Protein AF-A0A7S1SCJ6-F1 (afdb_monomer_lite)

Organism: Alexandrium catenella (NCBI:txid2925)

InterPro domains:
  IPR051843 Monovalent cation:proton antiporter 1 [PTHR31102] (54-226)

pLDDT: mean 73.7, std 19.32, range [34.25, 97.19]

Sequence (376 aa):
VRGQQVFTGAPVESFLMILAVALIAFGLGASEEGQAVVPIHFSTGSLFQPELLVIVTGTFFASVAERKVLHDVEAVMGGVWVFGQLVLFSMLGSRTTPSIFPKLPSMIPIMAVGLVFRFIGVLLATFITLKMTPPEQCPFHRSTALLDACFCFLSTVPRATIQGALGSVPVTMRFFQHCEKAHTAQETISLGARLYIVVMSVGGMILLNLVGARILESTAATRAAEGVLVQEEENGQDPLQAVSEMYSLTPEQVQDVIRRAAELEAEEEDEEGGPSMNDMQRSLSDPTSDSKSRSMLLLPVEAPPEPAEEPEAQAVRSRRAGRKHQVCRLKTGLVFAQFDMAWSQVAYSASDRFKQKGESMDKQLLPKRRRSVQQL

Foldseek 3Di:
DPDDPPDPLDLVVVLVVLVVQLVVLLVQQDDPVQARVDPPVPDRPDLQRSVVSSVVVVLVCLVPDDPVSVVSNVVVVLVVVVVVVVVLVVVLVVPDDPVLVVVVVVLVVVLVVVLVVLLVVLLVVLVVLVVPDDPVPRPDDPVLSNLVSVLLSLLCLLVLSVLQVVLCRCVVVVVCVPPPCSVVVNVSSNSSSSSSNVCRNVVSVVCCVPVVVVSVVVVVVVVVVVVVVVVVVVVPVPVLNVVCVVVVNDSVVSVVVVVVVVVVVVVVVVVPPDDDPVVVVVPPDDDDDDDDDDDDDDDDDDDDPDDDPDPVVVVVVVVVVVVVVVVVCCVSVVSVVSVCVVVVVVSVVVVVVVVVVVVVVVVVPPPPPVPPPPPD

Secondary structure (DSSP, 8-state):
-PPP------HHHHHHHHHHHHHHHHHHH--TTSS-SS--TT-TT-TTHHHHHHHHHHHHHHHHS-HHHHHHHHHHHHHHHHHHHHHHHHHHHHT--GGGGGGHHHHHHHHHHHHHHHHHHHHHHHHHHHHHS-GGG-S--TTTHHHHHHHHHHHHTT-HHHHHHHHTHHHHTTTTTT-TTHHHHHHHHHHHHHHHHHHHHHHHHHHIIIIIHHHHHHHHHHHHHHHHHHHHHHT-S-HHHHHHHHHT--HHHHHHHHHHHHHHHHHHHHH--PPPTTSGGGS------------------PPPPPP---HHHHHHHHHHHHHHHHHHHHHHHHHHHHHHHHHHHHHHHHHHHHHHHHHHHHHHHSSSTTSSSS--

Radius of gyration: 33.73 Å; chains: 1; bounding box: 99×65×93 Å

Structure (mmCIF, N/CA/C/O backbone):
data_AF-A0A7S1SCJ6-F1
#
_entry.id   AF-A0A7S1SCJ6-F1
#
loop_
_atom_site.group_PDB
_atom_site.id
_atom_site.type_symbol
_atom_site.label_atom_id
_atom_site.label_alt_id
_atom_site.label_comp_id
_atom_site.label_asym_id
_atom_site.label_entity_id
_atom_site.label_seq_id
_atom_site.pdbx_PDB_ins_code
_atom_site.Cartn_x
_atom_site.Cartn_y
_atom_site.Cartn_z
_atom_site.occupancy
_atom_site.B_iso_or_equiv
_atom_site.auth_seq_id
_atom_site.auth_comp_id
_atom_site.auth_asym_id
_atom_site.auth_atom_id
_atom_site.pdbx_PDB_model_num
ATOM 1 N N . VAL A 1 1 ? 22.099 -46.083 -0.658 1.00 54.25 1 VAL A N 1
ATOM 2 C CA . VAL A 1 1 ? 20.633 -45.920 -0.523 1.00 54.25 1 VAL A CA 1
ATOM 3 C C . VAL A 1 1 ? 20.259 -44.606 -1.190 1.00 54.25 1 VAL A C 1
ATOM 5 O O . VAL A 1 1 ? 20.711 -43.569 -0.728 1.00 54.25 1 VAL A O 1
ATOM 8 N N . ARG A 1 2 ? 19.565 -44.641 -2.336 1.00 54.62 2 ARG A N 1
ATOM 9 C CA . ARG A 1 2 ? 19.036 -43.425 -2.977 1.00 54.62 2 ARG A CA 1
ATOM 10 C C . ARG A 1 2 ? 17.803 -43.012 -2.177 1.00 54.62 2 ARG A C 1
ATOM 12 O O . ARG A 1 2 ? 16.877 -43.811 -2.078 1.00 54.62 2 ARG A O 1
ATOM 19 N N . GLY A 1 3 ? 17.832 -41.841 -1.546 1.00 68.00 3 GLY A N 1
ATOM 20 C CA . GLY A 1 3 ? 16.677 -41.331 -0.809 1.00 68.00 3 GLY A CA 1
ATOM 21 C C . GLY A 1 3 ? 15.487 -41.187 -1.754 1.00 68.00 3 GLY A C 1
ATOM 22 O O . GLY A 1 3 ? 15.630 -40.606 -2.828 1.00 68.00 3 GLY A O 1
ATOM 23 N N . GLN A 1 4 ? 14.337 -41.751 -1.383 1.00 67.19 4 GLN A N 1
ATOM 24 C CA . GLN A 1 4 ? 13.081 -41.460 -2.066 1.00 67.19 4 GLN A CA 1
ATOM 25 C C . GLN A 1 4 ? 12.768 -39.981 -1.864 1.00 67.19 4 GLN A C 1
ATOM 27 O O . GLN A 1 4 ? 12.713 -39.494 -0.734 1.00 67.19 4 GLN A O 1
ATOM 32 N N . GLN A 1 5 ? 12.594 -39.264 -2.967 1.00 68.06 5 GLN A N 1
ATOM 33 C CA . GLN A 1 5 ? 12.152 -37.882 -2.937 1.00 68.06 5 GLN A CA 1
ATOM 34 C C . GLN A 1 5 ? 10.671 -37.892 -2.537 1.00 68.06 5 GLN A C 1
ATOM 36 O O . GLN A 1 5 ? 9.820 -38.325 -3.305 1.00 68.06 5 GLN A O 1
ATOM 41 N N . VAL A 1 6 ? 10.387 -37.507 -1.290 1.00 76.19 6 VAL A N 1
ATOM 42 C CA . VAL A 1 6 ? 9.026 -37.519 -0.715 1.00 76.19 6 VAL A CA 1
ATOM 43 C C . VAL A 1 6 ? 8.154 -36.406 -1.312 1.00 76.19 6 VAL A C 1
ATOM 45 O O . VAL A 1 6 ? 6.933 -36.508 -1.296 1.00 76.19 6 VAL A O 1
ATOM 48 N N . PHE A 1 7 ? 8.777 -35.373 -1.882 1.00 80.00 7 PHE A N 1
ATOM 49 C CA . PHE A 1 7 ? 8.101 -34.254 -2.531 1.00 80.00 7 PHE A CA 1
ATOM 50 C C . PHE A 1 7 ? 8.233 -34.360 -4.048 1.00 80.00 7 PHE A C 1
ATOM 52 O O . PHE A 1 7 ? 9.342 -34.499 -4.570 1.00 80.00 7 PHE A O 1
ATOM 59 N N . THR A 1 8 ? 7.104 -34.274 -4.748 1.00 83.00 8 THR A N 1
ATOM 60 C CA . THR A 1 8 ? 7.047 -34.259 -6.216 1.00 83.00 8 THR A CA 1
ATOM 61 C C . THR A 1 8 ? 7.548 -32.939 -6.800 1.00 83.00 8 THR A C 1
ATOM 63 O O . THR A 1 8 ? 7.807 -32.854 -8.000 1.00 83.00 8 THR A O 1
ATOM 66 N N . GLY A 1 9 ? 7.703 -31.909 -5.960 1.00 78.56 9 GLY A N 1
ATOM 67 C CA . GLY A 1 9 ? 8.074 -30.564 -6.396 1.00 78.56 9 GLY A CA 1
ATOM 68 C C . GLY A 1 9 ? 6.904 -29.822 -7.039 1.00 78.56 9 GLY A C 1
ATOM 69 O O . GLY A 1 9 ? 7.113 -28.825 -7.728 1.00 78.56 9 GLY A O 1
ATOM 70 N N . ALA A 1 10 ? 5.674 -30.305 -6.839 1.00 83.69 10 ALA A N 1
ATOM 71 C CA . ALA A 1 10 ? 4.484 -29.620 -7.308 1.00 83.69 10 ALA A CA 1
ATOM 72 C C . ALA A 1 10 ? 4.285 -28.294 -6.541 1.00 83.69 10 ALA A C 1
ATOM 74 O O . ALA A 1 10 ? 4.455 -28.263 -5.319 1.00 83.69 10 ALA A O 1
ATOM 75 N N . PRO A 1 11 ? 3.825 -27.214 -7.204 1.00 74.69 11 PRO A N 1
ATOM 76 C CA . PRO A 1 11 ? 3.588 -25.915 -6.563 1.00 74.69 11 PRO A CA 1
ATOM 77 C C . PRO A 1 11 ? 2.672 -25.983 -5.334 1.00 74.69 11 PRO A C 1
ATOM 79 O O . PRO A 1 11 ? 2.847 -25.245 -4.365 1.00 74.69 11 PRO A O 1
ATOM 82 N N . VAL A 1 12 ? 1.705 -26.906 -5.357 1.00 79.81 12 VAL A N 1
ATOM 83 C CA . VAL A 1 12 ? 0.762 -27.136 -4.255 1.00 79.81 12 VAL A CA 1
ATOM 84 C C . VAL A 1 12 ? 1.484 -27.637 -3.003 1.00 79.81 12 VAL A C 1
ATOM 86 O O . VAL A 1 12 ? 1.151 -27.207 -1.904 1.00 79.81 12 VAL A O 1
ATOM 89 N N . GLU A 1 13 ? 2.498 -28.493 -3.146 1.00 83.44 13 GLU A N 1
ATOM 90 C CA . GLU A 1 13 ? 3.288 -28.990 -2.013 1.00 83.44 13 GLU A CA 1
ATOM 91 C C . GLU A 1 13 ? 4.109 -27.864 -1.382 1.00 83.44 13 GLU A C 1
ATOM 93 O O . GLU A 1 13 ? 4.119 -27.721 -0.160 1.00 83.44 13 GLU A O 1
ATOM 98 N N . SER A 1 14 ? 4.751 -27.025 -2.206 1.00 79.38 14 SER A N 1
ATOM 99 C CA . SER A 1 14 ? 5.491 -25.851 -1.730 1.00 79.38 14 SER A CA 1
ATOM 100 C C . SER A 1 14 ? 4.574 -24.869 -1.004 1.00 79.38 14 SER A C 1
ATOM 102 O O . SER A 1 14 ? 4.920 -24.385 0.072 1.00 79.38 14 SER A O 1
ATOM 104 N N . PHE A 1 15 ? 3.375 -24.626 -1.536 1.00 79.62 15 PHE A N 1
ATOM 105 C CA . PHE A 1 15 ? 2.375 -23.795 -0.876 1.00 79.62 15 PHE A CA 1
ATOM 106 C C . PHE A 1 15 ? 1.907 -24.390 0.460 1.00 79.62 15 PHE A C 1
ATOM 108 O O . PHE A 1 15 ? 1.884 -23.681 1.464 1.00 79.62 15 PHE A O 1
ATOM 115 N N . LEU A 1 16 ? 1.576 -25.686 0.503 1.00 84.81 16 LEU A N 1
ATOM 116 C CA . LEU A 1 16 ? 1.157 -26.360 1.736 1.00 84.81 16 LEU A CA 1
ATOM 117 C C . LEU A 1 16 ? 2.264 -26.360 2.792 1.00 84.81 16 LEU A C 1
ATOM 119 O O . LEU A 1 16 ? 1.972 -26.175 3.969 1.00 84.81 16 LEU A O 1
ATOM 123 N N . MET A 1 17 ? 3.524 -26.508 2.383 1.00 81.62 17 MET A N 1
ATOM 124 C CA . MET A 1 17 ? 4.677 -26.367 3.271 1.00 81.62 17 MET A CA 1
ATOM 125 C C . MET A 1 17 ? 4.774 -24.955 3.850 1.00 81.62 17 MET A C 1
ATOM 127 O O . MET A 1 17 ? 4.902 -24.807 5.061 1.00 81.62 17 MET A O 1
ATOM 131 N N . ILE A 1 18 ? 4.668 -23.914 3.017 1.00 79.81 18 ILE A N 1
ATOM 132 C CA . ILE A 1 18 ? 4.693 -22.519 3.483 1.00 79.81 18 ILE A CA 1
ATOM 133 C C . ILE A 1 18 ? 3.528 -22.251 4.435 1.00 79.81 18 ILE A C 1
ATOM 135 O O . ILE A 1 18 ? 3.726 -21.646 5.484 1.00 79.81 18 ILE A O 1
ATOM 139 N N . LEU A 1 19 ? 2.331 -22.741 4.109 1.00 83.44 19 LEU A N 1
ATOM 140 C CA . LEU A 1 19 ? 1.152 -22.604 4.955 1.00 83.44 19 LEU A CA 1
ATOM 141 C C . LEU A 1 19 ? 1.334 -23.333 6.289 1.00 83.44 19 LEU A C 1
ATOM 143 O O . LEU A 1 19 ? 1.053 -22.757 7.334 1.00 83.44 19 LEU A O 1
ATOM 147 N N . ALA A 1 20 ? 1.838 -24.567 6.277 1.00 85.75 20 ALA A N 1
ATOM 148 C CA . ALA A 1 20 ? 2.113 -25.329 7.490 1.00 85.75 20 ALA A CA 1
ATOM 149 C C . ALA A 1 20 ? 3.141 -24.611 8.370 1.00 85.75 20 ALA A C 1
ATOM 151 O O . ALA A 1 20 ? 2.929 -24.461 9.569 1.00 85.75 20 ALA A O 1
ATOM 152 N N . VAL A 1 21 ? 4.217 -24.098 7.773 1.00 82.06 21 VAL A N 1
ATOM 153 C CA . VAL A 1 21 ? 5.237 -23.319 8.480 1.00 82.06 21 VAL A CA 1
ATOM 154 C C . VAL A 1 21 ? 4.656 -22.017 9.035 1.00 82.06 21 VAL A C 1
ATOM 156 O O . VAL A 1 21 ? 4.936 -21.677 10.181 1.00 82.06 21 VAL A O 1
ATOM 159 N N . ALA A 1 22 ? 3.807 -21.318 8.280 1.00 81.69 22 ALA A N 1
ATOM 160 C CA . ALA A 1 22 ? 3.129 -20.110 8.741 1.00 81.69 22 ALA A CA 1
ATOM 161 C C . ALA A 1 22 ? 2.153 -20.400 9.893 1.00 81.69 22 ALA A C 1
ATOM 163 O O . ALA A 1 22 ? 2.097 -19.639 10.853 1.00 81.69 22 ALA A O 1
ATOM 164 N N . LEU A 1 23 ? 1.422 -21.517 9.839 1.00 84.44 23 LEU A N 1
ATOM 165 C CA . LEU A 1 23 ? 0.524 -21.960 10.908 1.00 84.44 23 LEU A CA 1
ATOM 166 C C . LEU A 1 23 ? 1.292 -22.388 12.159 1.00 84.44 23 LEU A C 1
ATOM 168 O O . LEU A 1 23 ? 0.871 -22.058 13.262 1.00 84.44 23 LEU A O 1
ATOM 172 N N . ILE A 1 24 ? 2.429 -23.071 12.005 1.00 82.75 24 ILE A N 1
ATOM 173 C CA . ILE A 1 24 ? 3.329 -23.393 13.118 1.00 82.75 24 ILE A CA 1
ATOM 174 C C . ILE A 1 24 ? 3.872 -22.099 13.722 1.00 82.75 24 ILE A C 1
ATOM 176 O O . ILE A 1 24 ? 3.801 -21.925 14.931 1.00 82.75 24 ILE A O 1
ATOM 180 N N . ALA A 1 25 ? 4.354 -21.163 12.903 1.00 79.81 25 ALA A N 1
ATOM 181 C CA . ALA A 1 25 ? 4.804 -19.851 13.357 1.00 79.81 25 ALA A CA 1
ATOM 182 C C . ALA A 1 25 ? 3.702 -19.109 14.131 1.00 79.81 25 ALA A C 1
ATOM 184 O O . ALA A 1 25 ? 3.952 -18.575 15.211 1.00 79.81 25 ALA A O 1
ATOM 185 N N . PHE A 1 26 ? 2.472 -19.133 13.620 1.00 80.38 26 PHE A N 1
ATOM 186 C CA . PHE A 1 26 ? 1.324 -18.530 14.285 1.00 80.38 26 PHE A CA 1
ATOM 187 C C . PHE A 1 26 ? 0.990 -19.237 15.604 1.00 80.38 26 PHE A C 1
ATOM 189 O O . PHE A 1 26 ? 0.776 -18.572 16.610 1.00 80.38 26 PHE A O 1
ATOM 196 N N . GLY A 1 27 ? 1.008 -20.572 15.628 1.00 80.62 27 GLY A N 1
ATOM 197 C CA . GLY A 1 27 ? 0.769 -21.378 16.826 1.00 80.62 27 GLY A CA 1
ATOM 198 C C . GLY A 1 27 ? 1.851 -21.215 17.895 1.00 80.62 27 GLY A C 1
ATOM 199 O O . GLY A 1 27 ? 1.535 -21.184 19.074 1.00 80.62 27 GLY A O 1
ATOM 200 N N . LEU A 1 28 ? 3.116 -21.046 17.499 1.00 78.38 28 LEU A N 1
ATOM 201 C CA . LEU A 1 28 ? 4.225 -20.746 18.413 1.00 78.38 28 LEU A CA 1
ATOM 202 C C . LEU A 1 28 ? 4.162 -19.305 18.945 1.00 78.38 28 LEU A C 1
ATOM 204 O O . LEU A 1 28 ? 4.612 -19.035 20.061 1.00 78.38 28 LEU A O 1
ATOM 208 N N . GLY A 1 29 ? 3.627 -18.379 18.145 1.00 69.00 29 GLY A N 1
ATOM 209 C CA . GLY A 1 29 ? 3.390 -16.992 18.545 1.00 69.00 29 GLY A CA 1
ATOM 210 C C . GLY A 1 29 ? 2.134 -16.808 19.403 1.00 69.00 29 GLY A C 1
ATOM 211 O O . GLY A 1 29 ? 2.076 -15.877 20.204 1.00 69.00 29 GLY A O 1
ATOM 212 N N . ALA A 1 30 ? 1.142 -17.689 19.265 1.00 68.44 30 ALA A N 1
ATOM 213 C CA . ALA A 1 30 ? -0.074 -17.685 20.063 1.00 68.44 30 ALA A CA 1
ATOM 214 C C . ALA A 1 30 ? 0.192 -18.327 21.431 1.00 68.44 30 ALA A C 1
ATOM 216 O O . ALA A 1 30 ? 0.613 -19.474 21.528 1.00 68.44 30 ALA A O 1
ATOM 217 N N . SER A 1 31 ? -0.073 -17.591 22.503 1.00 66.69 31 SER A N 1
ATOM 218 C CA . SER A 1 31 ? -0.016 -18.116 23.866 1.00 66.69 31 SER A CA 1
ATOM 219 C C . SER A 1 31 ? -1.295 -17.782 24.603 1.00 66.69 31 SER A C 1
ATOM 221 O O . SER A 1 31 ? -1.796 -16.662 24.490 1.00 66.69 31 SER A O 1
ATOM 223 N N . GLU A 1 32 ? -1.804 -18.749 25.365 1.00 65.81 32 GLU A N 1
ATOM 224 C CA . GLU A 1 32 ? -3.034 -18.621 26.154 1.00 65.81 32 GLU A CA 1
ATOM 225 C C . GLU A 1 32 ? -2.931 -17.532 27.235 1.00 65.81 32 GLU A C 1
ATOM 227 O O . GLU A 1 32 ? -3.937 -16.933 27.607 1.00 65.81 32 GLU A O 1
ATOM 232 N N . GLU A 1 33 ? -1.714 -17.199 27.672 1.00 70.69 33 GLU A N 1
ATOM 233 C CA . GLU A 1 33 ? -1.447 -16.185 28.702 1.00 70.69 33 GLU A CA 1
ATOM 234 C C . GLU A 1 33 ? -0.871 -14.880 28.122 1.00 70.69 33 GLU A C 1
ATOM 236 O O . GLU A 1 33 ? -0.449 -13.986 28.856 1.00 70.69 33 GLU A O 1
ATOM 241 N N . GLY A 1 34 ? -0.820 -14.753 26.791 1.00 62.12 34 GLY A N 1
ATOM 242 C CA . GLY A 1 34 ? -0.210 -13.603 26.118 1.00 62.12 34 GLY A CA 1
ATOM 243 C C . GLY A 1 34 ? 1.326 -13.579 26.155 1.00 62.12 34 GLY A C 1
ATOM 244 O O . GLY A 1 34 ? 1.925 -12.584 25.745 1.00 62.12 34 GLY A O 1
ATOM 245 N N . GLN A 1 35 ? 1.983 -14.656 26.604 1.00 60.38 35 GLN A N 1
ATOM 246 C CA . GLN A 1 35 ? 3.443 -14.819 26.548 1.00 60.38 35 GLN A CA 1
ATOM 247 C C . GLN A 1 35 ? 3.845 -15.854 25.498 1.00 60.38 35 GLN A C 1
ATOM 249 O O . GLN A 1 35 ? 3.667 -17.041 25.737 1.00 60.38 35 GLN A O 1
ATOM 254 N N . ALA A 1 36 ? 4.373 -15.429 24.346 1.00 59.69 36 ALA A N 1
ATOM 255 C CA . ALA A 1 36 ? 4.736 -16.328 23.243 1.00 59.69 36 ALA A CA 1
ATOM 256 C C . ALA A 1 36 ? 5.501 -17.584 23.705 1.00 59.69 36 ALA A C 1
ATOM 258 O O . ALA A 1 36 ? 6.465 -17.483 24.466 1.00 59.69 36 ALA A O 1
ATOM 259 N N . VAL A 1 37 ? 5.080 -18.757 23.207 1.00 62.19 37 VAL A N 1
ATOM 260 C CA . VAL A 1 37 ? 5.629 -20.078 23.582 1.00 62.19 37 VAL A CA 1
ATOM 261 C C . VAL A 1 37 ? 7.130 -20.140 23.317 1.00 62.19 37 VAL A C 1
ATOM 263 O O . VAL A 1 37 ? 7.895 -20.718 24.088 1.00 62.19 37 VAL A O 1
ATOM 266 N N . VAL A 1 38 ? 7.561 -19.495 22.234 1.00 63.47 38 VAL A N 1
ATOM 267 C CA . VAL A 1 38 ? 8.968 -19.225 21.969 1.00 63.47 38 VAL A CA 1
ATOM 268 C C . VAL A 1 38 ? 9.194 -17.733 22.191 1.00 63.47 38 VAL A C 1
ATOM 270 O O . VAL A 1 38 ? 8.727 -16.933 21.376 1.00 63.47 38 VAL A O 1
ATOM 273 N N . PRO A 1 39 ? 9.915 -17.320 23.251 1.00 58.91 39 PRO A N 1
ATOM 274 C CA . PRO A 1 39 ? 10.277 -15.928 23.443 1.00 58.91 39 PRO A CA 1
ATOM 275 C C . PRO A 1 39 ? 11.298 -15.552 22.373 1.00 58.91 39 PRO A C 1
ATOM 277 O O . PRO A 1 39 ? 12.513 -15.650 22.558 1.00 58.91 39 PRO A O 1
ATOM 280 N N . ILE A 1 40 ? 10.808 -15.117 21.218 1.00 63.44 40 ILE A N 1
ATOM 281 C CA . ILE A 1 40 ? 11.640 -14.449 20.232 1.00 63.44 40 ILE A CA 1
ATOM 282 C C . ILE A 1 40 ? 11.985 -13.113 20.886 1.00 63.44 40 ILE A C 1
ATOM 284 O O . ILE A 1 40 ? 11.132 -12.235 21.004 1.00 63.44 40 ILE A O 1
ATOM 288 N N . HIS A 1 41 ? 13.210 -12.986 21.398 1.00 60.56 41 HIS A N 1
ATOM 289 C CA . HIS A 1 41 ? 13.698 -11.850 22.196 1.00 60.56 41 HIS A CA 1
ATOM 290 C C . HIS A 1 41 ? 13.727 -10.507 21.422 1.00 60.56 41 HIS A C 1
ATOM 292 O O . HIS A 1 41 ? 14.454 -9.590 21.789 1.00 60.56 41 HIS A O 1
ATOM 298 N N . PHE A 1 42 ? 12.946 -10.360 20.347 1.00 58.47 42 PHE A N 1
ATOM 299 C CA . PHE A 1 42 ? 12.802 -9.122 19.589 1.00 58.47 42 PHE A CA 1
ATOM 300 C C . PHE A 1 42 ? 12.124 -8.013 20.405 1.00 58.47 42 PHE A C 1
ATOM 302 O O . PHE A 1 42 ? 12.531 -6.865 20.279 1.00 58.47 42 PHE A O 1
ATOM 309 N N . SER A 1 43 ? 11.154 -8.347 21.264 1.00 52.69 43 SER A N 1
ATOM 310 C CA . SER A 1 43 ? 10.711 -7.556 22.428 1.00 52.69 43 SER A CA 1
ATOM 311 C C . SER A 1 43 ? 9.555 -8.288 23.118 1.00 52.69 43 SER A C 1
ATOM 313 O O . SER A 1 43 ? 8.663 -8.804 22.441 1.00 52.69 43 SER A O 1
ATOM 315 N N . THR A 1 44 ? 9.499 -8.297 24.449 1.00 58.00 44 THR A N 1
ATOM 316 C CA . THR A 1 44 ? 8.304 -8.748 25.184 1.00 58.00 44 THR A CA 1
ATOM 317 C C . THR A 1 44 ? 7.111 -7.849 24.842 1.00 58.00 44 THR A C 1
ATOM 319 O O . THR A 1 44 ? 7.215 -6.630 24.962 1.00 58.00 44 THR A O 1
ATOM 322 N N . GLY A 1 45 ? 5.992 -8.435 24.398 1.00 60.53 45 GLY A N 1
ATOM 323 C CA . GLY A 1 45 ? 4.738 -7.708 24.150 1.00 60.53 45 GLY A CA 1
ATOM 324 C C . GLY A 1 45 ? 4.603 -7.019 22.786 1.00 60.53 45 GLY A C 1
ATOM 325 O O . GLY A 1 45 ? 3.808 -6.088 22.661 1.00 60.53 45 GLY A O 1
ATOM 326 N N . SER A 1 46 ? 5.356 -7.429 21.756 1.00 62.78 46 SER A N 1
ATOM 327 C CA . SER A 1 46 ? 5.126 -6.889 20.405 1.00 62.78 46 SER A CA 1
ATOM 328 C C . SER A 1 46 ? 3.749 -7.316 19.878 1.00 62.78 46 SER A C 1
ATOM 330 O O . SER A 1 46 ? 3.409 -8.496 19.874 1.00 62.78 46 SER A O 1
ATOM 332 N N . LEU A 1 47 ? 2.976 -6.338 19.399 1.00 65.12 47 LEU A N 1
ATOM 333 C CA . LEU A 1 47 ? 1.610 -6.492 18.881 1.00 65.12 47 LEU A CA 1
ATOM 334 C C . LEU A 1 47 ? 1.482 -7.392 17.646 1.00 65.12 47 LEU A C 1
ATOM 336 O O . LEU A 1 47 ? 0.364 -7.671 17.229 1.00 65.12 47 LEU A O 1
ATOM 340 N N . PHE A 1 48 ? 2.611 -7.803 17.065 1.00 71.56 48 PHE A N 1
ATOM 341 C CA . PHE A 1 48 ? 2.678 -8.486 15.777 1.00 71.56 48 PHE A CA 1
ATOM 342 C C . PHE A 1 48 ? 3.692 -9.624 15.737 1.00 71.56 48 PHE A C 1
ATOM 344 O O . PHE A 1 48 ? 4.285 -9.891 14.694 1.00 71.56 48 PHE A O 1
ATOM 351 N N . GLN A 1 49 ? 3.994 -10.256 16.873 1.00 76.38 49 GLN A N 1
ATOM 352 C CA . GLN A 1 49 ? 4.963 -11.354 16.879 1.00 76.38 49 GLN A CA 1
ATOM 353 C C . GLN A 1 49 ? 4.635 -12.474 15.875 1.00 76.38 49 GLN A C 1
ATOM 355 O O . GLN A 1 49 ? 5.547 -12.842 15.128 1.00 76.38 49 GLN A O 1
ATOM 360 N N . PRO A 1 50 ? 3.392 -12.996 15.785 1.00 79.00 50 PRO A N 1
ATOM 361 C CA . PRO A 1 50 ? 3.109 -14.065 14.835 1.00 79.00 50 PRO A CA 1
ATOM 362 C C . PRO A 1 50 ? 3.164 -13.576 13.381 1.00 79.00 50 PRO A C 1
ATOM 364 O O . PRO A 1 50 ? 3.738 -14.257 12.535 1.00 79.00 50 PRO A O 1
ATOM 367 N N . GLU A 1 51 ? 2.661 -12.377 13.075 1.00 82.44 51 GLU A N 1
ATOM 368 C CA . GLU A 1 51 ? 2.711 -11.809 11.722 1.00 82.44 51 GLU A CA 1
ATOM 369 C C . GLU A 1 51 ? 4.150 -11.524 11.278 1.00 82.44 51 GLU A C 1
ATOM 371 O O . GLU A 1 51 ? 4.528 -11.840 10.149 1.00 82.44 51 GLU A O 1
ATOM 376 N N . LEU A 1 52 ? 4.979 -10.969 12.167 1.00 80.25 52 LEU A N 1
ATOM 377 C CA . LEU A 1 52 ? 6.399 -10.737 11.904 1.00 80.25 52 LEU A CA 1
ATOM 378 C C . LEU A 1 52 ? 7.143 -12.049 11.680 1.00 80.25 52 LEU A C 1
ATOM 380 O O . LEU A 1 52 ? 7.974 -12.113 10.777 1.00 80.25 52 LEU A O 1
ATOM 384 N N . LEU A 1 53 ? 6.845 -13.093 12.458 1.00 81.44 53 LEU A N 1
ATOM 385 C CA . LEU A 1 53 ? 7.468 -14.399 12.272 1.00 81.44 53 LEU A CA 1
ATOM 386 C C . LEU A 1 53 ? 7.122 -14.978 10.897 1.00 81.44 53 LEU A C 1
ATOM 388 O O . LEU A 1 53 ? 8.023 -15.411 10.186 1.00 81.44 53 LEU A O 1
ATOM 392 N N . VAL A 1 54 ? 5.856 -14.899 10.476 1.00 83.81 54 VAL A N 1
ATOM 393 C CA . VAL A 1 54 ? 5.435 -15.321 9.129 1.00 83.81 54 VAL A CA 1
ATOM 394 C C . VAL A 1 54 ? 6.181 -14.539 8.042 1.00 83.81 54 VAL A C 1
ATOM 396 O O . VAL A 1 54 ? 6.668 -15.144 7.087 1.00 83.81 54 VAL A O 1
ATOM 399 N N . ILE A 1 55 ? 6.339 -13.219 8.195 1.00 84.25 55 ILE A N 1
ATOM 400 C CA . ILE A 1 55 ? 7.092 -12.385 7.242 1.00 84.25 55 ILE A CA 1
ATOM 401 C C . ILE A 1 55 ? 8.567 -12.803 7.193 1.00 84.25 55 ILE A C 1
ATOM 403 O O . ILE A 1 55 ? 9.118 -12.995 6.107 1.00 84.25 55 ILE A O 1
ATOM 407 N N . VAL A 1 56 ? 9.217 -12.969 8.347 1.00 84.62 56 VAL A N 1
ATOM 408 C CA . VAL A 1 56 ? 10.632 -13.362 8.432 1.00 84.62 56 VAL A CA 1
ATOM 409 C C . VAL A 1 56 ? 10.843 -14.737 7.810 1.00 84.62 56 VAL A C 1
ATOM 411 O O . VAL A 1 56 ? 11.750 -14.907 6.996 1.00 84.62 56 VAL A O 1
ATOM 414 N N . THR A 1 57 ? 9.987 -15.706 8.131 1.00 83.88 57 THR A N 1
ATOM 415 C CA . THR A 1 57 ? 10.083 -17.055 7.577 1.00 83.88 57 THR A CA 1
ATOM 416 C C . THR A 1 57 ? 9.808 -17.078 6.076 1.00 83.88 57 THR A C 1
ATOM 418 O O . THR A 1 57 ? 10.552 -17.726 5.343 1.00 83.88 57 THR A O 1
ATOM 421 N N . GLY A 1 58 ? 8.816 -16.325 5.592 1.00 84.62 58 GLY A N 1
ATOM 422 C CA . GLY A 1 58 ? 8.558 -16.174 4.158 1.00 84.62 58 GLY A CA 1
ATOM 423 C C . GLY A 1 58 ? 9.734 -15.536 3.412 1.00 84.62 58 GLY A C 1
ATOM 424 O O . GLY A 1 58 ? 10.090 -15.972 2.322 1.00 84.62 58 GLY A O 1
ATOM 425 N N . THR A 1 59 ? 10.403 -14.563 4.032 1.00 84.75 59 THR A N 1
ATOM 426 C CA . THR A 1 59 ? 11.580 -13.891 3.453 1.00 84.75 59 THR A CA 1
ATOM 427 C C . THR A 1 59 ? 12.800 -14.800 3.424 1.00 84.75 59 THR A C 1
ATOM 429 O O . THR A 1 59 ? 13.527 -14.827 2.435 1.00 84.75 59 THR A O 1
ATOM 432 N N . PHE A 1 60 ? 13.015 -15.570 4.490 1.00 86.75 60 PHE A N 1
ATOM 433 C CA . PHE A 1 60 ? 14.068 -16.578 4.537 1.00 86.75 60 PHE A CA 1
ATOM 434 C C . PHE A 1 60 ? 13.825 -17.692 3.512 1.00 86.75 60 PHE A C 1
ATOM 436 O O . PHE A 1 60 ? 14.749 -18.130 2.837 1.00 86.75 60 PHE A O 1
ATOM 443 N N . PHE A 1 61 ? 12.574 -18.122 3.340 1.00 85.31 61 PHE A N 1
ATOM 444 C CA . PHE A 1 61 ? 12.219 -19.050 2.273 1.00 85.31 61 PHE A CA 1
ATOM 445 C C . PHE A 1 61 ? 12.526 -18.447 0.897 1.00 85.31 61 PHE A C 1
ATOM 447 O O . PHE A 1 61 ? 13.198 -19.087 0.095 1.00 85.31 61 PHE A O 1
ATOM 454 N N . ALA A 1 62 ? 12.105 -17.205 0.644 1.00 85.06 62 ALA A N 1
ATOM 455 C CA . ALA A 1 62 ? 12.348 -16.532 -0.629 1.00 85.06 62 ALA A CA 1
ATOM 456 C C . ALA A 1 62 ? 13.842 -16.338 -0.939 1.00 85.06 62 ALA A C 1
ATOM 458 O O . ALA A 1 62 ? 14.225 -16.366 -2.105 1.00 85.06 62 ALA A O 1
ATOM 459 N N . SER A 1 63 ? 14.694 -16.171 0.080 1.00 88.56 63 SER A N 1
ATOM 460 C CA . SER A 1 63 ? 16.141 -16.030 -0.117 1.00 88.56 63 SER A CA 1
ATOM 461 C C . SER A 1 63 ? 16.860 -17.351 -0.403 1.00 88.56 63 SER A C 1
ATOM 463 O O . SER A 1 63 ? 17.936 -17.332 -1.000 1.00 88.56 63 SER A O 1
ATOM 465 N N . VAL A 1 64 ? 16.287 -18.486 0.010 1.00 89.69 64 VAL A N 1
ATOM 466 C CA . VAL A 1 64 ? 16.877 -19.826 -0.164 1.00 89.69 64 VAL A CA 1
ATOM 467 C C . VAL A 1 64 ? 16.259 -20.587 -1.344 1.00 89.69 64 VAL A C 1
ATOM 469 O O . VAL A 1 64 ? 16.917 -21.445 -1.932 1.00 89.69 64 VAL A O 1
ATOM 472 N N . ALA A 1 65 ? 15.007 -20.299 -1.702 1.00 85.69 65 ALA A N 1
ATOM 473 C CA . ALA A 1 65 ? 14.283 -21.001 -2.756 1.00 85.69 65 ALA A CA 1
ATOM 474 C C . ALA A 1 65 ? 14.809 -20.678 -4.166 1.00 85.69 65 ALA A C 1
ATOM 476 O O . ALA A 1 65 ? 15.260 -19.573 -4.467 1.00 85.69 65 ALA A O 1
ATOM 477 N N . GLU A 1 66 ? 14.696 -21.652 -5.070 1.00 90.88 66 GLU A N 1
ATOM 478 C CA . GLU A 1 66 ? 14.986 -21.455 -6.490 1.00 90.88 66 GLU A CA 1
ATOM 479 C C . GLU A 1 66 ? 13.959 -20.503 -7.129 1.00 90.88 66 GLU A C 1
ATOM 481 O O . GLU A 1 66 ? 12.764 -20.582 -6.840 1.00 90.88 66 GLU A O 1
ATOM 486 N N . ARG A 1 67 ? 14.401 -19.637 -8.056 1.00 90.69 67 ARG A N 1
ATOM 487 C CA . ARG A 1 67 ? 13.541 -18.625 -8.709 1.00 90.69 67 ARG A CA 1
ATOM 488 C C . ARG A 1 67 ? 12.268 -19.204 -9.326 1.00 90.69 67 ARG A C 1
ATOM 490 O O . ARG A 1 67 ? 11.227 -18.560 -9.279 1.00 90.69 67 ARG A O 1
ATOM 497 N N . LYS A 1 68 ? 12.342 -20.410 -9.898 1.00 88.75 68 LYS A N 1
ATOM 498 C CA . LYS A 1 68 ? 11.176 -21.078 -10.489 1.00 88.75 68 LYS A CA 1
ATOM 499 C C . LYS A 1 68 ? 10.104 -21.365 -9.433 1.00 88.75 68 LYS A C 1
ATOM 501 O O . LYS A 1 68 ? 8.959 -20.970 -9.608 1.00 88.75 68 LYS A O 1
ATOM 506 N N . VAL A 1 69 ? 10.506 -21.974 -8.316 1.00 86.00 69 VAL A N 1
ATOM 507 C CA . VAL A 1 69 ? 9.615 -22.257 -7.180 1.00 86.00 69 VAL A CA 1
ATOM 508 C C . VAL A 1 69 ? 9.074 -20.958 -6.589 1.00 86.00 69 VAL A C 1
ATOM 510 O O . VAL A 1 69 ? 7.899 -20.884 -6.248 1.00 86.00 69 VAL A O 1
ATOM 513 N N . LEU A 1 70 ? 9.908 -19.918 -6.503 1.00 87.50 70 LEU A N 1
ATOM 514 C CA . LEU A 1 70 ? 9.496 -18.617 -5.987 1.00 87.50 70 LEU A CA 1
ATOM 515 C C . LEU A 1 70 ? 8.381 -17.984 -6.831 1.00 87.50 70 LEU A C 1
ATOM 517 O O . LEU A 1 70 ? 7.394 -17.536 -6.259 1.00 87.50 70 LEU A O 1
ATOM 521 N N . HIS A 1 71 ? 8.498 -17.992 -8.162 1.00 89.31 71 HIS A N 1
ATOM 522 C CA . HIS A 1 71 ? 7.452 -17.468 -9.049 1.00 89.31 71 HIS A CA 1
ATOM 523 C C . HIS A 1 71 ? 6.144 -18.261 -8.956 1.00 89.31 71 HIS A C 1
ATOM 525 O O . HIS A 1 71 ? 5.062 -17.671 -8.954 1.00 89.31 71 HIS A O 1
ATOM 531 N N . ASP A 1 72 ? 6.229 -19.586 -8.837 1.00 87.12 72 ASP A N 1
ATOM 532 C CA . ASP A 1 72 ? 5.044 -20.428 -8.661 1.00 87.12 72 ASP A CA 1
ATOM 533 C C . ASP A 1 72 ? 4.353 -20.132 -7.317 1.00 87.12 72 ASP A C 1
ATOM 535 O O . ASP A 1 72 ? 3.133 -19.964 -7.252 1.00 87.12 72 ASP A O 1
ATOM 539 N N . VAL A 1 73 ? 5.135 -19.997 -6.241 1.00 84.81 73 VAL A N 1
ATOM 540 C CA . VAL A 1 73 ? 4.645 -19.613 -4.909 1.00 84.81 73 VAL A CA 1
ATOM 541 C C . VAL A 1 73 ? 4.039 -18.210 -4.923 1.00 84.81 73 VAL A C 1
ATOM 543 O O . VAL A 1 73 ? 2.972 -18.010 -4.347 1.00 84.81 73 VAL A O 1
ATOM 546 N N . GLU A 1 74 ? 4.676 -17.247 -5.587 1.00 87.00 74 GLU A N 1
ATOM 547 C CA . GLU A 1 74 ? 4.189 -15.873 -5.730 1.00 87.00 74 GLU A CA 1
ATOM 548 C C . GLU A 1 74 ? 2.815 -15.840 -6.411 1.00 87.00 74 GLU A C 1
ATOM 550 O O . GLU A 1 74 ? 1.900 -15.174 -5.924 1.00 87.00 74 GLU A O 1
ATOM 555 N N . ALA A 1 75 ? 2.630 -16.616 -7.483 1.00 87.12 75 ALA A N 1
ATOM 556 C CA . ALA A 1 75 ? 1.351 -16.715 -8.179 1.00 87.12 75 ALA A CA 1
ATOM 557 C C . ALA A 1 75 ? 0.239 -17.265 -7.269 1.00 87.12 75 ALA A C 1
ATOM 559 O O . ALA A 1 75 ? -0.862 -16.705 -7.216 1.00 87.12 75 ALA A O 1
ATOM 560 N N . VAL A 1 76 ? 0.529 -18.327 -6.508 1.00 86.00 76 VAL A N 1
ATOM 561 C CA . VAL A 1 76 ? -0.425 -18.900 -5.544 1.00 86.00 76 VAL A CA 1
ATOM 562 C C . VAL A 1 76 ? -0.721 -17.908 -4.416 1.00 86.00 76 VAL A C 1
ATOM 564 O O . VAL A 1 76 ? -1.885 -17.696 -4.063 1.00 86.00 76 VAL A O 1
ATOM 567 N N . MET A 1 77 ? 0.306 -17.243 -3.881 1.00 84.62 77 MET A N 1
ATOM 568 C CA . MET A 1 77 ? 0.158 -16.255 -2.811 1.00 84.62 77 MET A CA 1
ATOM 569 C C . MET A 1 77 ? -0.604 -15.014 -3.253 1.00 84.62 77 MET A C 1
ATOM 571 O O . MET A 1 77 ? -1.402 -14.496 -2.474 1.00 84.62 77 MET A O 1
ATOM 575 N N . GLY A 1 78 ? -0.453 -14.589 -4.508 1.00 87.31 78 GLY A N 1
ATOM 576 C CA . GLY A 1 78 ? -1.278 -13.547 -5.109 1.00 87.31 78 GLY A CA 1
ATOM 577 C C . GLY A 1 78 ? -2.764 -13.917 -5.102 1.00 87.31 78 GLY A C 1
ATOM 578 O O . GLY A 1 78 ? -3.602 -13.096 -4.728 1.00 87.31 78 GLY A O 1
ATOM 579 N N . GLY A 1 79 ? -3.102 -15.170 -5.428 1.00 85.75 79 GLY A N 1
ATOM 580 C CA . GLY A 1 79 ? -4.478 -15.672 -5.354 1.00 85.75 79 GLY A CA 1
ATOM 581 C C . GLY A 1 79 ? -5.045 -15.654 -3.930 1.00 85.75 79 GLY A C 1
ATOM 582 O O . GLY A 1 79 ? -6.132 -15.120 -3.696 1.00 85.75 79 GLY A O 1
ATOM 583 N N . VAL A 1 80 ? -4.282 -16.174 -2.963 1.00 85.88 80 VAL A N 1
ATOM 584 C CA . VAL A 1 80 ? -4.663 -16.175 -1.538 1.00 85.88 80 VAL A CA 1
ATOM 585 C C . VAL A 1 80 ? -4.800 -14.753 -0.995 1.00 85.88 80 VAL A C 1
ATOM 587 O O . VAL A 1 80 ? -5.739 -14.473 -0.253 1.00 85.88 80 VAL A O 1
ATOM 590 N N . TRP A 1 81 ? -3.912 -13.839 -1.391 1.00 86.31 81 TRP A N 1
ATOM 591 C CA . TRP A 1 81 ? -3.970 -12.430 -1.010 1.00 86.31 81 TRP A CA 1
ATOM 592 C C . TRP A 1 81 ? -5.265 -11.770 -1.481 1.00 86.31 81 TRP A C 1
ATOM 594 O O . TRP A 1 81 ? -5.969 -11.156 -0.680 1.00 86.31 81 TRP A O 1
ATOM 604 N N . VAL A 1 82 ? -5.614 -11.922 -2.764 1.00 86.06 82 VAL A N 1
ATOM 605 C CA . VAL A 1 82 ? -6.848 -11.348 -3.323 1.00 86.06 82 VAL A CA 1
ATOM 606 C C . VAL A 1 82 ? -8.074 -11.916 -2.610 1.00 86.06 82 VAL A C 1
ATOM 608 O O . VAL A 1 82 ? -8.969 -11.160 -2.229 1.00 86.06 82 VAL A O 1
ATOM 611 N N . PHE A 1 83 ? -8.100 -13.228 -2.367 1.00 89.31 83 PHE A N 1
ATOM 612 C CA . PHE A 1 83 ? -9.179 -13.864 -1.616 1.00 89.31 83 PHE A CA 1
ATOM 613 C C . PHE A 1 83 ? -9.277 -13.331 -0.177 1.00 89.31 83 PHE A C 1
ATOM 615 O O . PHE A 1 83 ? -10.350 -12.912 0.260 1.00 89.31 83 PHE A O 1
ATOM 622 N N . GLY A 1 84 ? -8.154 -13.273 0.545 1.00 87.69 84 GLY A N 1
ATOM 623 C CA . GLY A 1 84 ? -8.088 -12.745 1.906 1.00 87.69 84 GLY A CA 1
ATOM 624 C C . GLY A 1 84 ? -8.531 -11.286 1.981 1.00 87.69 84 GLY A C 1
ATOM 625 O O . GLY A 1 84 ? -9.275 -10.909 2.883 1.00 87.69 84 GLY A O 1
ATOM 626 N N . GLN A 1 85 ? -8.162 -10.475 0.991 1.00 85.88 85 GLN A N 1
ATOM 627 C CA . GLN A 1 85 ? -8.591 -9.086 0.881 1.00 85.88 85 GLN A CA 1
ATOM 628 C C . GLN A 1 85 ? -10.119 -8.965 0.732 1.00 85.88 85 GLN A C 1
ATOM 630 O O . GLN A 1 85 ? -10.722 -8.119 1.394 1.00 85.88 85 GLN A O 1
ATOM 635 N N . LEU A 1 86 ? -10.762 -9.814 -0.080 1.00 87.31 86 LEU A N 1
ATOM 636 C CA . LEU A 1 86 ? -12.226 -9.831 -0.223 1.00 87.31 86 LEU A CA 1
ATOM 637 C C . LEU A 1 86 ? -12.925 -10.196 1.093 1.00 87.31 86 LEU A C 1
ATOM 639 O O . LEU A 1 86 ? -13.873 -9.518 1.496 1.00 87.31 86 LEU A O 1
ATOM 643 N N . VAL A 1 87 ? -12.432 -11.224 1.790 1.00 89.12 87 VAL A N 1
ATOM 644 C CA . VAL A 1 87 ? -12.979 -11.648 3.089 1.00 89.12 87 VAL A CA 1
ATOM 645 C C . VAL A 1 87 ? -12.791 -10.556 4.144 1.00 89.12 87 VAL A C 1
ATOM 647 O O . VAL A 1 87 ? -13.747 -10.201 4.834 1.00 89.12 87 VAL A O 1
ATOM 650 N N . LEU A 1 88 ? -11.594 -9.968 4.240 1.00 85.12 88 LEU A N 1
ATOM 651 C CA . LEU A 1 88 ? -11.295 -8.890 5.186 1.00 85.12 88 LEU A CA 1
ATOM 652 C C . LEU A 1 88 ? -12.193 -7.675 4.958 1.00 85.12 88 LEU A C 1
ATOM 654 O O . LEU A 1 88 ? -12.767 -7.153 5.914 1.00 85.12 88 LEU A O 1
ATOM 658 N N . PHE A 1 89 ? -12.365 -7.236 3.709 1.00 84.75 89 PHE A N 1
ATOM 659 C CA . PHE A 1 89 ? -13.251 -6.112 3.415 1.00 84.75 89 PHE A CA 1
ATOM 660 C C . PHE A 1 89 ? -14.724 -6.439 3.659 1.00 84.75 89 PHE A C 1
ATOM 662 O O . PHE A 1 89 ? -15.448 -5.572 4.143 1.00 84.75 89 PHE A O 1
ATOM 669 N N . SER A 1 90 ? -15.160 -7.678 3.415 1.00 88.94 90 SER A N 1
ATOM 670 C CA . SER A 1 90 ? -16.513 -8.120 3.764 1.00 88.94 90 SER A CA 1
ATOM 671 C C . SER A 1 90 ? -16.752 -8.073 5.281 1.00 88.94 90 SER A C 1
ATOM 673 O O . SER A 1 90 ? -17.722 -7.462 5.730 1.00 88.94 90 SER A O 1
ATOM 675 N N . MET A 1 91 ? -15.823 -8.608 6.086 1.00 87.12 91 MET A N 1
ATOM 676 C CA . MET A 1 91 ? -15.913 -8.590 7.555 1.00 87.12 91 MET A CA 1
ATOM 677 C C . MET A 1 91 ? -15.829 -7.176 8.150 1.00 87.12 91 MET A C 1
ATOM 679 O O . MET A 1 91 ? -16.511 -6.863 9.130 1.00 87.12 91 MET A O 1
ATOM 683 N N . LEU A 1 92 ? -14.986 -6.307 7.586 1.00 83.81 92 LEU A N 1
ATOM 684 C CA . LEU A 1 92 ? -14.901 -4.902 7.995 1.00 83.81 92 LEU A CA 1
ATOM 685 C C . LEU A 1 92 ? -16.177 -4.141 7.613 1.00 83.81 92 LEU A C 1
ATOM 687 O O . LEU A 1 92 ? -16.703 -3.370 8.422 1.00 83.81 92 LEU A O 1
ATOM 691 N N . GLY A 1 93 ? -16.708 -4.406 6.418 1.00 86.94 93 GLY A N 1
ATOM 692 C CA . GLY A 1 93 ? -17.966 -3.848 5.935 1.00 86.94 93 GLY A CA 1
ATOM 693 C C . GLY A 1 93 ? -19.139 -4.223 6.837 1.00 86.94 93 GLY A C 1
ATOM 694 O O . GLY A 1 93 ? -19.860 -3.342 7.296 1.00 86.94 93 GLY A O 1
ATOM 695 N N . SER A 1 94 ? -19.276 -5.502 7.204 1.00 90.06 94 SER A N 1
ATOM 696 C CA . SER A 1 94 ? -20.376 -5.971 8.062 1.00 90.06 94 SER A CA 1
ATOM 697 C C . SER A 1 94 ? -20.347 -5.392 9.482 1.00 90.06 94 SER A C 1
ATOM 699 O O . SER A 1 94 ? -21.367 -5.369 10.162 1.00 90.06 94 SER A O 1
ATOM 701 N N . ARG A 1 95 ? -19.182 -4.926 9.957 1.00 87.19 95 ARG A N 1
ATOM 702 C CA . ARG A 1 95 ? -19.013 -4.279 11.274 1.00 87.19 95 ARG A CA 1
ATOM 703 C C . ARG A 1 95 ? -19.192 -2.758 11.236 1.00 87.19 95 ARG A C 1
ATOM 705 O O . ARG A 1 95 ? -19.057 -2.094 12.271 1.00 87.19 95 ARG A O 1
ATOM 712 N N . THR A 1 96 ? -19.455 -2.196 10.062 1.00 88.94 96 THR A N 1
ATOM 713 C CA . THR A 1 96 ? -19.608 -0.757 9.862 1.00 88.94 96 THR A CA 1
ATOM 714 C C . THR A 1 96 ? -21.084 -0.371 9.922 1.00 88.94 96 THR A C 1
ATOM 716 O O . THR A 1 96 ? -21.829 -0.563 8.968 1.00 88.94 96 THR A O 1
ATOM 719 N N . THR A 1 97 ? -21.521 0.191 11.052 1.00 92.19 97 THR A N 1
ATOM 720 C CA . THR A 1 97 ? -22.888 0.715 11.212 1.00 92.19 97 THR A CA 1
ATOM 721 C C . THR A 1 97 ? -22.970 2.136 10.646 1.00 92.19 97 THR A C 1
ATOM 723 O O . THR A 1 97 ? -22.108 2.948 10.977 1.00 92.19 97 THR A O 1
ATOM 726 N N . PRO A 1 98 ? -24.007 2.515 9.873 1.00 93.12 98 PRO A N 1
ATOM 727 C CA . PRO A 1 98 ? -24.125 3.865 9.301 1.00 93.12 98 PRO A CA 1
ATOM 728 C C . PRO A 1 98 ? -24.193 4.997 10.344 1.00 93.12 98 PRO A C 1
ATOM 730 O O . PRO A 1 98 ? -23.958 6.159 10.018 1.00 93.12 98 PRO A O 1
ATOM 733 N N . SER A 1 99 ? -24.430 4.676 11.617 1.00 94.62 99 SER A N 1
ATOM 734 C CA . SER A 1 99 ? -24.379 5.625 12.734 1.00 94.62 99 SER A CA 1
ATOM 735 C C . SER A 1 99 ? -23.000 6.257 12.968 1.00 94.62 99 SER A C 1
ATOM 737 O O . SER A 1 99 ? -22.905 7.230 13.714 1.00 94.62 99 SER A O 1
ATOM 739 N N . ILE A 1 100 ? -21.930 5.749 12.342 1.00 92.88 100 ILE A N 1
ATOM 740 C CA . ILE A 1 100 ? -20.584 6.322 12.474 1.00 92.88 100 ILE A CA 1
ATOM 741 C C . ILE A 1 100 ? -20.353 7.563 11.599 1.00 92.88 100 ILE A C 1
ATOM 743 O O . ILE A 1 100 ? -19.512 8.392 11.942 1.00 92.88 100 ILE A O 1
ATOM 747 N N . PHE A 1 101 ? -21.087 7.720 10.491 1.00 94.56 101 PHE A N 1
ATOM 748 C CA . PHE A 1 101 ? -20.847 8.792 9.514 1.00 94.56 101 PHE A CA 1
ATOM 749 C C . PHE A 1 101 ? -21.082 10.215 10.046 1.00 94.56 101 PHE A C 1
ATOM 751 O O . PHE A 1 101 ? -20.286 11.090 9.712 1.00 94.56 101 PHE A O 1
ATOM 758 N N . PRO A 1 102 ? -22.071 10.486 10.921 1.00 96.44 102 PRO A N 1
ATOM 759 C CA . PRO A 1 102 ? -22.222 11.808 11.532 1.00 96.44 102 PRO A CA 1
ATOM 760 C C . PRO A 1 102 ? -21.009 12.248 12.365 1.00 96.44 102 PRO A C 1
ATOM 762 O O . PRO A 1 102 ? -20.787 13.442 12.538 1.00 96.44 102 PRO A O 1
ATOM 765 N N . LYS A 1 103 ? -20.196 11.301 12.859 1.00 95.25 103 LYS A N 1
ATOM 766 C CA . LYS A 1 103 ? -18.950 11.585 13.591 1.00 95.25 103 LYS A CA 1
ATOM 767 C C . LYS A 1 103 ? -17.744 11.799 12.658 1.00 95.25 103 LYS A C 1
ATOM 769 O O . LYS A 1 103 ? -16.647 12.062 13.135 1.00 95.25 103 LYS A O 1
ATOM 774 N N . LEU A 1 104 ? -17.910 11.698 11.337 1.00 95.12 104 LEU A N 1
ATOM 775 C CA . LEU A 1 104 ? -16.816 11.868 10.379 1.00 95.12 104 LEU A CA 1
ATOM 776 C C . LEU A 1 104 ? -16.160 13.261 10.433 1.00 95.12 104 LEU A C 1
ATOM 778 O O . LEU A 1 104 ? -14.929 13.303 10.478 1.00 95.12 104 LEU A O 1
ATOM 782 N N . PRO A 1 105 ? -16.899 14.390 10.494 1.00 96.75 105 PRO A N 1
ATOM 783 C CA . PRO A 1 105 ? -16.283 15.718 10.481 1.00 96.75 105 PRO A CA 1
ATOM 784 C C . PRO A 1 105 ? -15.300 15.961 11.630 1.00 96.75 105 PRO A C 1
ATOM 786 O O . PRO A 1 105 ? -14.299 16.645 11.436 1.00 96.75 105 PRO A O 1
ATOM 789 N N . SER A 1 106 ? -15.533 15.365 12.805 1.00 96.06 106 SER A N 1
ATOM 790 C CA . SER A 1 106 ? -14.612 15.487 13.941 1.00 96.06 106 SER A CA 1
ATOM 791 C C . SER A 1 106 ? -13.340 14.648 13.782 1.00 96.06 106 SER A C 1
ATOM 793 O O . SER A 1 106 ? -12.325 14.967 14.396 1.00 96.06 106 SER A O 1
ATOM 795 N N . MET A 1 107 ? -13.361 13.612 12.936 1.00 95.06 107 MET A N 1
ATOM 796 C CA . MET A 1 107 ? -12.203 12.751 12.668 1.00 95.06 107 MET A CA 1
ATOM 797 C C . MET A 1 107 ? -11.332 13.260 11.513 1.00 95.06 107 MET A C 1
ATOM 799 O O . MET A 1 107 ? -10.132 12.985 11.502 1.00 95.06 107 MET A O 1
ATOM 803 N N . ILE A 1 108 ? -11.892 14.032 10.572 1.00 95.31 108 ILE A N 1
ATOM 804 C CA . ILE A 1 108 ? -11.166 14.551 9.396 1.00 95.31 108 ILE A CA 1
ATOM 805 C C . ILE A 1 108 ? -9.840 15.243 9.764 1.00 95.31 108 ILE A C 1
ATOM 807 O O . ILE A 1 108 ? -8.833 14.905 9.140 1.00 95.31 108 ILE A O 1
ATOM 811 N N . PRO A 1 109 ? -9.762 16.142 10.768 1.00 96.06 109 PRO A N 1
ATOM 812 C CA . PRO A 1 109 ? -8.503 16.806 11.108 1.00 96.06 109 PRO A CA 1
ATOM 813 C C . PRO A 1 109 ? -7.415 15.821 11.547 1.00 96.06 109 PRO A C 1
ATOM 815 O O . PRO A 1 109 ? -6.268 15.929 11.121 1.00 96.06 109 PRO A O 1
ATOM 818 N N . ILE A 1 110 ? -7.780 14.812 12.344 1.00 94.38 110 ILE A N 1
ATOM 819 C CA . ILE A 1 110 ? -6.852 13.777 12.822 1.00 94.38 110 ILE A CA 1
ATOM 820 C C . ILE A 1 110 ? -6.343 12.946 11.637 1.00 94.38 110 ILE A C 1
ATOM 822 O O . ILE A 1 110 ? -5.146 12.673 11.524 1.00 94.38 110 ILE A O 1
ATOM 826 N N . MET A 1 111 ? -7.242 12.584 10.717 1.00 93.19 111 MET A N 1
ATOM 827 C CA . MET A 1 111 ? -6.888 11.856 9.498 1.00 93.19 111 MET A CA 1
ATOM 828 C C . MET A 1 111 ? -5.961 12.675 8.593 1.00 93.19 111 MET A C 1
ATOM 830 O O . MET A 1 111 ? -4.981 12.136 8.078 1.00 93.19 111 MET A O 1
ATOM 834 N N . ALA A 1 112 ? -6.250 13.967 8.425 1.00 95.00 112 ALA A N 1
ATOM 835 C CA . ALA A 1 112 ? -5.460 14.884 7.613 1.00 95.00 112 ALA A CA 1
ATOM 836 C C . ALA A 1 112 ? -4.038 15.032 8.165 1.00 95.00 112 ALA A C 1
ATOM 838 O O . ALA A 1 112 ? -3.080 14.892 7.410 1.00 95.00 112 ALA A O 1
ATOM 839 N N . VAL A 1 113 ? -3.886 15.214 9.481 1.00 95.81 113 VAL A N 1
ATOM 840 C CA . VAL A 1 113 ? -2.568 15.270 10.133 1.00 95.81 113 VAL A CA 1
ATOM 841 C C . VAL A 1 113 ? -1.780 13.983 9.875 1.00 95.81 113 VAL A C 1
ATOM 843 O O . VAL A 1 113 ? -0.636 14.042 9.426 1.00 95.81 113 VAL A O 1
ATOM 846 N N . GLY A 1 114 ? -2.395 12.812 10.071 1.00 92.00 114 GLY A N 1
ATOM 847 C CA . GLY A 1 114 ? -1.745 11.528 9.786 1.00 92.00 114 GLY A CA 1
ATOM 848 C C . GLY A 1 114 ? -1.333 11.366 8.317 1.00 92.00 114 GLY A C 1
ATOM 849 O O . GLY A 1 114 ? -0.276 10.804 8.025 1.00 92.00 114 GLY A O 1
ATOM 850 N N . LEU A 1 115 ? -2.133 11.888 7.383 1.00 93.69 115 LEU A N 1
ATOM 851 C CA . LEU A 1 115 ? -1.812 11.878 5.956 1.00 93.69 115 LEU A CA 1
ATOM 852 C C . LEU A 1 115 ? -0.668 12.819 5.595 1.00 93.69 115 LEU A C 1
ATOM 854 O O . LEU A 1 115 ? 0.187 12.427 4.806 1.00 93.69 115 LEU A O 1
ATOM 858 N N . VAL A 1 116 ? -0.612 14.005 6.199 1.00 96.38 116 VAL A N 1
ATOM 859 C CA . VAL A 1 116 ? 0.495 14.952 6.016 1.00 96.38 116 VAL A CA 1
ATOM 860 C C . VAL A 1 116 ? 1.805 14.336 6.500 1.00 96.38 116 VAL A C 1
ATOM 862 O O . VAL A 1 116 ? 2.776 14.313 5.749 1.00 96.38 116 VAL A O 1
ATOM 865 N N . PHE A 1 117 ? 1.830 13.752 7.702 1.00 96.38 117 PHE A N 1
ATOM 866 C CA . PHE A 1 117 ? 3.027 13.064 8.197 1.00 96.38 117 PHE A CA 1
ATOM 867 C C . PHE A 1 117 ? 3.436 11.891 7.303 1.00 96.38 117 PHE A C 1
ATOM 869 O O . PHE A 1 117 ? 4.624 11.711 7.035 1.00 96.38 117 PHE A O 1
ATOM 876 N N . ARG A 1 118 ? 2.469 11.119 6.790 1.00 94.56 118 ARG A N 1
ATOM 877 C CA . ARG A 1 118 ? 2.756 10.052 5.824 1.00 94.56 118 ARG A CA 1
ATOM 878 C C . ARG A 1 118 ? 3.354 10.609 4.531 1.00 94.56 118 ARG A C 1
ATOM 880 O O . ARG A 1 118 ? 4.336 10.052 4.052 1.00 94.56 118 ARG A O 1
ATOM 887 N N . PHE A 1 119 ? 2.800 11.689 3.983 1.00 96.19 119 PHE A N 1
ATOM 888 C CA . PHE A 1 119 ? 3.322 12.332 2.777 1.00 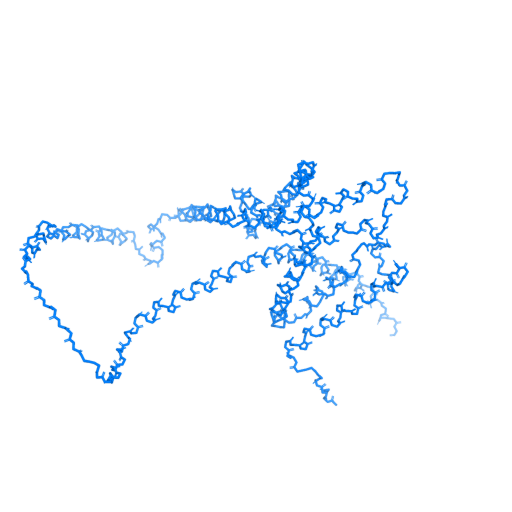96.19 119 PHE A CA 1
ATOM 889 C C . PHE A 1 119 ? 4.755 12.830 2.982 1.00 96.19 119 PHE A C 1
ATOM 891 O O . PHE A 1 119 ? 5.623 12.525 2.171 1.00 96.19 119 PHE A O 1
ATOM 898 N N . ILE A 1 120 ? 5.026 13.503 4.104 1.00 97.19 120 ILE A N 1
ATOM 899 C CA . ILE A 1 120 ? 6.376 13.950 4.475 1.00 97.19 120 ILE A CA 1
ATOM 900 C C . ILE A 1 120 ? 7.333 12.757 4.572 1.00 97.19 120 ILE A C 1
ATOM 902 O O . ILE A 1 120 ? 8.449 12.829 4.067 1.00 97.19 120 ILE A O 1
ATOM 906 N N . GLY A 1 121 ? 6.901 11.649 5.181 1.00 96.06 121 GLY A N 1
ATOM 907 C CA . GLY A 1 121 ? 7.705 10.430 5.280 1.00 96.06 121 GLY A CA 1
ATOM 908 C C . GLY A 1 121 ? 8.055 9.831 3.916 1.00 96.06 121 GLY A C 1
ATOM 909 O O . GLY A 1 121 ? 9.210 9.481 3.686 1.00 96.06 121 GLY A O 1
ATOM 910 N N . VAL A 1 122 ? 7.086 9.756 2.997 1.00 96.12 122 VAL A N 1
ATOM 911 C CA . VAL A 1 122 ? 7.317 9.285 1.619 1.00 96.12 122 VAL A CA 1
ATOM 912 C C . VAL A 1 122 ? 8.259 10.226 0.878 1.00 96.12 122 VAL A C 1
ATOM 914 O O . VAL A 1 122 ? 9.223 9.770 0.275 1.00 96.12 122 VAL A O 1
ATOM 917 N N . LEU A 1 123 ? 8.027 11.533 0.978 1.00 96.56 123 LEU A N 1
ATOM 918 C CA . LEU A 1 123 ? 8.858 12.551 0.349 1.00 96.56 123 LEU A CA 1
ATOM 919 C C . LEU A 1 123 ? 10.313 12.459 0.832 1.00 96.56 123 LEU A C 1
ATOM 921 O O . LEU A 1 123 ? 11.241 12.434 0.025 1.00 96.56 123 LEU A O 1
ATOM 925 N N . LEU A 1 124 ? 10.512 12.344 2.148 1.00 97.06 124 LEU A N 1
ATOM 926 C CA . LEU A 1 124 ? 11.830 12.172 2.750 1.00 97.06 124 LEU A CA 1
ATOM 927 C C . LEU A 1 124 ? 12.495 10.877 2.274 1.00 97.06 124 LEU A C 1
ATOM 929 O O . LEU A 1 124 ? 13.673 10.902 1.929 1.00 97.06 124 LEU A O 1
ATOM 933 N N . ALA A 1 125 ? 11.753 9.768 2.217 1.00 95.25 125 ALA A N 1
ATOM 934 C CA . ALA A 1 125 ? 12.270 8.499 1.717 1.00 95.25 125 ALA A CA 1
ATOM 935 C C . ALA A 1 125 ? 12.726 8.616 0.256 1.00 95.25 125 ALA A C 1
ATOM 937 O O . ALA A 1 125 ? 13.857 8.251 -0.047 1.00 95.25 125 ALA A O 1
ATOM 938 N N . THR A 1 126 ? 11.913 9.210 -0.624 1.00 94.62 126 THR A N 1
ATOM 939 C CA . THR A 1 126 ? 12.273 9.443 -2.030 1.00 94.62 126 THR A CA 1
ATOM 940 C C . THR A 1 126 ? 13.530 10.308 -2.155 1.00 94.62 126 THR A C 1
ATOM 942 O O . THR A 1 126 ? 14.443 9.957 -2.902 1.00 94.62 126 THR A O 1
ATOM 945 N N . PHE A 1 127 ? 13.639 11.397 -1.387 1.00 94.94 127 PHE A N 1
ATOM 946 C CA . PHE A 1 127 ? 14.831 12.251 -1.407 1.00 94.94 127 PHE A CA 1
ATOM 947 C C . PHE A 1 127 ? 16.081 11.563 -0.853 1.00 94.94 127 PHE A C 1
ATOM 949 O O . PHE A 1 127 ? 17.171 11.741 -1.400 1.00 94.94 127 PHE A O 1
ATOM 956 N N . ILE A 1 128 ? 15.949 10.768 0.211 1.00 95.38 128 ILE A N 1
ATOM 957 C CA . ILE A 1 128 ? 17.062 9.979 0.750 1.00 95.38 128 ILE A CA 1
ATOM 958 C C . ILE A 1 128 ? 17.514 8.951 -0.288 1.00 95.38 128 ILE A C 1
ATOM 960 O O . ILE A 1 128 ? 18.712 8.861 -0.551 1.00 95.38 128 ILE A O 1
ATOM 964 N N . THR A 1 129 ? 16.587 8.234 -0.929 1.00 92.12 129 THR A N 1
ATOM 965 C CA . THR A 1 129 ? 16.904 7.275 -1.996 1.00 92.12 129 THR A CA 1
ATOM 966 C C . THR A 1 129 ? 17.629 7.953 -3.157 1.00 92.12 129 THR A C 1
ATOM 968 O O . THR A 1 129 ? 18.659 7.445 -3.593 1.00 92.12 129 THR A O 1
ATOM 971 N N . LEU A 1 130 ? 17.170 9.129 -3.597 1.00 93.19 130 LEU A N 1
ATOM 972 C CA . LEU A 1 130 ? 17.831 9.933 -4.634 1.00 93.19 130 LEU A CA 1
ATOM 973 C C . LEU A 1 130 ? 19.243 10.391 -4.243 1.00 93.19 130 LEU A C 1
ATOM 975 O O . LEU A 1 130 ? 20.105 10.538 -5.104 1.00 93.19 130 LEU A O 1
ATOM 979 N N . LYS A 1 131 ? 19.485 10.660 -2.956 1.00 94.56 131 LYS A N 1
ATOM 980 C CA . LYS A 1 131 ? 20.793 11.112 -2.464 1.00 94.56 131 LYS A CA 1
ATOM 981 C C . LYS A 1 131 ? 21.769 9.956 -2.242 1.00 94.56 131 LYS A C 1
ATOM 983 O O . LYS A 1 131 ? 22.970 10.141 -2.414 1.00 94.56 131 LYS A O 1
ATOM 988 N N . MET A 1 132 ? 21.273 8.803 -1.796 1.00 94.12 132 MET A N 1
ATOM 989 C CA . MET A 1 132 ? 22.101 7.643 -1.447 1.00 94.12 132 MET A CA 1
ATOM 990 C C . MET A 1 132 ? 22.389 6.728 -2.635 1.00 94.12 132 MET A C 1
ATOM 992 O O . MET A 1 132 ? 23.397 6.027 -2.618 1.00 94.12 132 MET A O 1
ATOM 996 N N . THR A 1 133 ? 21.520 6.714 -3.645 1.00 91.38 133 THR A N 1
ATOM 997 C CA . THR A 1 133 ? 21.698 5.858 -4.821 1.00 91.38 133 THR A CA 1
ATOM 998 C C . THR A 1 133 ? 22.540 6.595 -5.863 1.00 91.38 133 THR A C 1
ATOM 1000 O O . THR A 1 133 ? 22.220 7.742 -6.181 1.00 91.38 133 THR A O 1
ATOM 1003 N N . PRO A 1 134 ? 23.598 5.974 -6.414 1.00 90.19 134 PRO A N 1
ATOM 1004 C CA . PRO A 1 134 ? 24.349 6.544 -7.526 1.00 90.19 134 PRO A CA 1
ATOM 1005 C C . PRO A 1 134 ? 23.426 6.884 -8.711 1.00 90.19 134 PRO A C 1
ATOM 1007 O O . PRO A 1 134 ? 22.476 6.132 -8.950 1.00 90.19 134 PRO A O 1
ATOM 1010 N N . PRO A 1 135 ? 23.699 7.960 -9.476 1.00 86.12 135 PRO A N 1
ATOM 1011 C CA . PRO A 1 135 ? 22.842 8.398 -10.582 1.00 86.12 135 PRO A CA 1
ATOM 1012 C C . PRO A 1 135 ? 22.568 7.294 -11.609 1.00 86.12 135 PRO A C 1
ATOM 1014 O O . PRO A 1 135 ? 21.441 7.152 -12.065 1.00 86.12 135 PRO A O 1
ATOM 1017 N N . GLU A 1 136 ? 23.572 6.462 -11.897 1.00 87.12 136 GLU A N 1
ATOM 1018 C CA . GLU A 1 136 ? 23.498 5.367 -12.877 1.00 87.12 136 GLU A CA 1
ATOM 1019 C C . GLU A 1 136 ? 22.529 4.243 -12.478 1.00 87.12 136 GLU A C 1
ATOM 1021 O O . GLU A 1 136 ? 22.047 3.503 -13.329 1.00 87.12 136 GLU A O 1
ATOM 1026 N N . GLN A 1 137 ? 22.242 4.096 -11.183 1.00 82.06 137 GLN A N 1
ATOM 1027 C CA . GLN A 1 137 ? 21.409 3.013 -10.649 1.00 82.06 137 GLN A CA 1
ATOM 1028 C C . GLN A 1 137 ? 20.082 3.523 -10.083 1.00 82.06 137 GLN A C 1
ATOM 1030 O O . GLN A 1 137 ? 19.272 2.728 -9.600 1.00 82.06 137 GLN A O 1
ATOM 1035 N N . CYS A 1 138 ? 19.852 4.840 -10.088 1.00 78.25 138 CYS A N 1
ATOM 1036 C CA . CYS A 1 138 ? 18.660 5.405 -9.484 1.00 78.25 138 CYS A CA 1
ATOM 1037 C C . CYS A 1 138 ? 17.495 5.379 -10.486 1.00 78.25 138 CYS A C 1
ATOM 1039 O O . CYS A 1 138 ? 17.561 6.036 -11.522 1.00 78.25 138 CYS A O 1
ATOM 1041 N N . PRO A 1 139 ? 16.381 4.688 -10.180 1.00 75.69 139 PRO A N 1
ATOM 1042 C CA . PRO A 1 139 ? 15.202 4.683 -11.048 1.00 75.69 139 PRO A CA 1
ATOM 1043 C C . PRO A 1 139 ? 14.433 6.018 -11.027 1.00 75.69 139 PRO A C 1
ATOM 1045 O O . PRO A 1 139 ? 13.423 6.159 -11.723 1.00 75.69 139 PRO A O 1
ATOM 1048 N N . PHE A 1 140 ? 14.871 6.974 -10.203 1.00 84.31 140 PHE A N 1
ATOM 1049 C CA . PHE A 1 140 ? 14.238 8.268 -9.982 1.00 84.31 140 PHE A CA 1
ATOM 1050 C C . PHE A 1 140 ? 15.105 9.389 -10.555 1.00 84.31 140 PHE A C 1
ATOM 1052 O O . PHE A 1 140 ? 16.314 9.421 -10.322 1.00 84.31 140 PHE A O 1
ATOM 1059 N N . HIS A 1 141 ? 14.475 10.336 -11.250 1.00 88.56 141 HIS A N 1
ATOM 1060 C CA . HIS A 1 141 ? 15.144 11.535 -11.746 1.00 88.56 141 HIS A CA 1
ATOM 1061 C C . HIS A 1 141 ? 14.881 12.714 -10.803 1.00 88.56 141 HIS A C 1
ATOM 1063 O O . HIS A 1 141 ? 13.834 12.791 -10.156 1.00 88.56 141 HIS A O 1
ATOM 1069 N N . ARG A 1 142 ? 15.828 13.657 -10.694 1.00 90.69 142 ARG A N 1
ATOM 1070 C CA . ARG A 1 142 ? 15.663 14.816 -9.793 1.00 90.69 142 ARG A CA 1
ATOM 1071 C C . ARG A 1 142 ? 14.519 15.732 -10.232 1.00 90.69 142 ARG A C 1
ATOM 1073 O O . ARG A 1 142 ? 13.828 16.268 -9.371 1.00 90.69 142 ARG A O 1
ATOM 1080 N N . SER A 1 143 ? 14.308 15.871 -11.540 1.00 92.12 143 SER A N 1
ATOM 1081 C CA . SER A 1 143 ? 13.213 16.650 -12.131 1.00 92.12 143 SER A CA 1
ATOM 1082 C C . SER A 1 143 ? 11.839 16.046 -11.815 1.00 92.12 143 SER A C 1
ATOM 1084 O O . SER A 1 143 ? 10.894 16.778 -11.526 1.00 92.12 143 SER A O 1
ATOM 1086 N N . THR A 1 144 ? 11.736 14.713 -11.776 1.00 94.00 144 THR A N 1
ATOM 1087 C CA . THR A 1 144 ? 10.485 13.984 -11.510 1.00 94.00 144 THR A CA 1
ATOM 1088 C C . THR A 1 144 ? 10.299 13.591 -10.047 1.00 94.00 144 THR A C 1
ATOM 1090 O O . THR A 1 144 ? 9.269 13.017 -9.703 1.00 94.00 144 THR A O 1
ATOM 1093 N N . ALA A 1 145 ? 11.236 13.933 -9.157 1.00 93.94 145 ALA A N 1
ATOM 1094 C CA . ALA A 1 145 ? 11.250 13.478 -7.766 1.00 93.94 145 ALA A CA 1
ATOM 1095 C C . ALA A 1 145 ? 9.936 13.750 -7.015 1.00 93.94 145 ALA A C 1
ATOM 1097 O O . ALA A 1 145 ? 9.452 12.897 -6.272 1.00 93.94 145 ALA A O 1
ATOM 1098 N N . LEU A 1 146 ? 9.338 14.929 -7.220 1.00 95.88 146 LEU A N 1
ATOM 1099 C CA . LEU A 1 146 ? 8.072 15.290 -6.583 1.00 95.88 146 LEU A CA 1
ATOM 1100 C C . LEU A 1 146 ? 6.895 14.484 -7.149 1.00 95.88 146 LEU A C 1
ATOM 1102 O O . LEU A 1 146 ? 6.033 14.055 -6.386 1.00 95.88 146 LEU A O 1
ATOM 1106 N N . LEU A 1 147 ? 6.862 14.258 -8.465 1.00 95.44 147 LEU A N 1
ATOM 1107 C CA . LEU A 1 147 ? 5.834 13.442 -9.116 1.00 95.44 147 LEU A CA 1
ATOM 1108 C C . LEU A 1 147 ? 5.930 11.986 -8.660 1.00 95.44 147 LEU A C 1
ATOM 1110 O O . LEU A 1 147 ? 4.920 11.389 -8.289 1.00 95.44 147 LEU A O 1
ATOM 1114 N N . ASP A 1 148 ? 7.149 11.458 -8.587 1.00 94.38 148 ASP A N 1
ATOM 1115 C CA . ASP A 1 148 ? 7.426 10.106 -8.116 1.00 94.38 148 ASP A CA 1
ATOM 1116 C C . ASP A 1 148 ? 7.049 9.950 -6.632 1.00 94.38 148 ASP A C 1
ATOM 1118 O O . ASP A 1 148 ? 6.390 8.974 -6.261 1.00 94.38 148 ASP A O 1
ATOM 1122 N N . ALA A 1 149 ? 7.365 10.937 -5.784 1.00 95.88 149 ALA A N 1
ATOM 1123 C CA . ALA A 1 149 ? 6.943 10.964 -4.381 1.00 95.88 149 ALA A CA 1
ATOM 1124 C C . ALA A 1 149 ? 5.414 11.051 -4.233 1.00 95.88 149 ALA A C 1
ATOM 1126 O O . ALA A 1 149 ? 4.831 10.323 -3.428 1.00 95.88 149 ALA A O 1
ATOM 1127 N N . CYS A 1 150 ? 4.743 11.891 -5.027 1.00 96.44 150 CYS A N 1
ATOM 1128 C CA . CYS A 1 150 ? 3.283 11.981 -5.063 1.00 96.44 150 CYS A CA 1
ATOM 1129 C C . CYS A 1 150 ? 2.650 10.655 -5.493 1.00 96.44 150 CYS A C 1
ATOM 1131 O O . CYS A 1 150 ? 1.701 10.199 -4.857 1.00 96.44 150 CYS A O 1
ATOM 1133 N N . PHE A 1 151 ? 3.191 10.001 -6.521 1.00 95.50 151 PHE A N 1
ATOM 1134 C CA . PHE A 1 151 ? 2.727 8.691 -6.964 1.00 95.50 151 PHE A CA 1
ATOM 1135 C C . PHE A 1 151 ? 2.908 7.625 -5.875 1.00 95.50 151 PHE A C 1
ATOM 1137 O O . PHE A 1 151 ? 1.971 6.886 -5.570 1.00 95.50 151 PHE A O 1
ATOM 1144 N N . CYS A 1 152 ? 4.081 7.587 -5.234 1.00 94.44 152 CYS A N 1
ATOM 1145 C CA . CYS A 1 152 ? 4.360 6.686 -4.114 1.00 94.44 152 CYS A CA 1
ATOM 1146 C C . CYS A 1 152 ? 3.440 6.957 -2.920 1.00 94.44 152 CYS A C 1
ATOM 1148 O O . CYS A 1 152 ? 2.974 6.030 -2.262 1.00 94.44 152 CYS A O 1
ATOM 1150 N N . PHE A 1 153 ? 3.130 8.221 -2.634 1.00 95.62 153 PHE A N 1
ATOM 1151 C CA . PHE A 1 153 ? 2.177 8.557 -1.588 1.00 95.62 153 PHE A CA 1
ATOM 1152 C C . PHE A 1 153 ? 0.782 8.053 -1.950 1.00 95.62 153 PHE A C 1
ATOM 1154 O O . PHE A 1 153 ? 0.183 7.332 -1.154 1.00 95.62 153 PHE A O 1
ATOM 1161 N N . LEU A 1 154 ? 0.287 8.359 -3.152 1.00 94.31 154 LEU A N 1
ATOM 1162 C CA . LEU A 1 154 ? -1.031 7.927 -3.616 1.00 94.31 154 LEU A CA 1
ATOM 1163 C C . LEU A 1 154 ? -1.190 6.409 -3.590 1.00 94.31 154 LEU A C 1
ATOM 1165 O O . LEU A 1 154 ? -2.248 5.916 -3.205 1.00 94.31 154 LEU A O 1
ATOM 1169 N N . SER A 1 155 ? -0.149 5.653 -3.928 1.00 92.62 155 SER A N 1
ATOM 1170 C CA . SER A 1 155 ? -0.210 4.194 -3.871 1.00 92.62 155 SER A CA 1
ATOM 1171 C C . SER A 1 155 ? -0.233 3.635 -2.443 1.00 92.62 155 SER A C 1
ATOM 1173 O O . SER A 1 155 ? -0.692 2.512 -2.221 1.00 92.62 155 SER A O 1
ATOM 1175 N N . THR A 1 156 ? 0.179 4.423 -1.444 1.00 91.12 156 THR A N 1
ATOM 1176 C CA . THR A 1 156 ? 0.070 4.050 -0.022 1.00 91.12 156 THR A CA 1
ATOM 1177 C C . THR A 1 156 ? -1.305 4.350 0.584 1.00 91.12 156 THR A C 1
ATOM 1179 O O . THR A 1 156 ? -1.666 3.744 1.592 1.00 91.12 156 THR A O 1
ATOM 1182 N N . VAL A 1 157 ? -2.097 5.238 -0.027 1.00 89.38 157 VAL A N 1
ATOM 1183 C CA . VAL A 1 157 ? -3.446 5.633 0.423 1.00 89.38 157 VAL A CA 1
ATOM 1184 C C . VAL A 1 157 ? -4.420 4.442 0.516 1.00 89.38 157 VAL A C 1
ATOM 1186 O O . VAL A 1 157 ? -5.049 4.297 1.566 1.00 89.38 157 VAL A O 1
ATOM 1189 N N . PRO A 1 158 ? -4.532 3.536 -0.482 1.00 78.56 158 PRO A N 1
ATOM 1190 C CA . PRO A 1 158 ? -5.442 2.390 -0.395 1.00 78.56 158 PRO A CA 1
ATOM 1191 C C . PRO A 1 158 ? -5.010 1.302 0.611 1.00 78.56 158 PRO A C 1
ATOM 1193 O O . PRO A 1 158 ? -5.748 0.335 0.804 1.00 78.56 158 PRO A O 1
ATOM 1196 N N . ARG A 1 159 ? -3.867 1.437 1.313 1.00 75.69 159 ARG A N 1
ATOM 1197 C CA . ARG A 1 159 ? -3.395 0.476 2.340 1.00 75.69 159 ARG A CA 1
ATOM 1198 C C . ARG A 1 159 ? -4.106 0.621 3.696 1.00 75.69 159 ARG A C 1
ATOM 1200 O O . ARG A 1 159 ? -3.479 0.620 4.754 1.00 75.69 159 ARG A O 1
ATOM 1207 N N . ALA A 1 160 ? -5.431 0.700 3.678 1.00 71.81 160 ALA A N 1
ATOM 1208 C CA . ALA A 1 160 ? -6.250 0.811 4.883 1.00 71.81 160 ALA A CA 1
ATOM 1209 C C . ALA A 1 160 ? -6.347 -0.491 5.709 1.00 71.81 160 ALA A C 1
ATOM 1211 O O . ALA A 1 160 ? -6.728 -0.457 6.879 1.00 71.81 160 ALA A O 1
ATOM 1212 N N . THR A 1 161 ? -6.005 -1.644 5.129 1.00 71.94 161 THR A N 1
ATOM 1213 C CA . THR A 1 161 ? -6.203 -2.969 5.746 1.00 71.94 161 THR A CA 1
ATOM 1214 C C . THR A 1 161 ? -5.430 -3.142 7.054 1.00 71.94 161 THR A C 1
ATOM 1216 O O . THR A 1 161 ? -6.008 -3.565 8.054 1.00 71.94 161 THR A O 1
ATOM 1219 N N . ILE A 1 162 ? -4.156 -2.734 7.087 1.00 78.88 162 ILE A N 1
ATOM 1220 C CA . ILE A 1 162 ? -3.312 -2.824 8.291 1.00 78.88 162 ILE A CA 1
ATOM 1221 C C . ILE A 1 162 ? -3.857 -1.926 9.404 1.00 78.88 162 ILE A C 1
ATOM 1223 O O . ILE A 1 162 ? -3.899 -2.328 10.561 1.00 78.88 162 ILE A O 1
ATOM 1227 N N . GLN A 1 163 ? -4.319 -0.721 9.068 1.00 79.31 163 GLN A N 1
ATOM 1228 C CA . GLN A 1 163 ? -4.894 0.200 10.052 1.00 79.31 163 GLN A CA 1
ATOM 1229 C C . GLN A 1 163 ? -6.219 -0.320 10.611 1.00 79.31 163 GLN A C 1
ATOM 1231 O O . GLN A 1 163 ? -6.510 -0.106 11.785 1.00 79.31 163 GLN A O 1
ATOM 1236 N N . GLY A 1 164 ? -6.990 -1.051 9.802 1.00 78.62 164 GLY A N 1
ATOM 1237 C CA . GLY A 1 164 ? -8.176 -1.755 10.271 1.00 78.62 164 GLY A CA 1
ATOM 1238 C C . GLY A 1 164 ? -7.874 -2.862 11.264 1.00 78.62 164 GLY A C 1
ATOM 1239 O O . GLY A 1 164 ? -8.524 -2.927 12.305 1.00 78.62 164 GLY A O 1
ATOM 1240 N N . ALA A 1 165 ? -6.857 -3.677 10.981 1.00 80.81 165 ALA A N 1
ATOM 1241 C CA . ALA A 1 165 ? -6.389 -4.697 11.914 1.00 80.81 165 ALA A CA 1
ATOM 1242 C C . ALA A 1 165 ? -5.841 -4.066 13.208 1.00 80.81 165 ALA A C 1
ATOM 1244 O O . ALA A 1 165 ? -6.171 -4.498 14.311 1.00 80.81 165 ALA A O 1
ATOM 1245 N N . LEU A 1 166 ? -5.072 -2.981 13.080 1.00 83.19 166 LEU A N 1
ATOM 1246 C CA . LEU A 1 166 ? -4.489 -2.247 14.203 1.00 83.19 166 LEU A CA 1
ATOM 1247 C C . LEU A 1 166 ? -5.505 -1.519 15.073 1.00 83.19 166 LEU A C 1
ATOM 1249 O O . LEU A 1 166 ? -5.277 -1.365 16.269 1.00 83.19 166 LEU A O 1
ATOM 1253 N N . GLY A 1 167 ? -6.622 -1.071 14.505 1.00 84.50 167 GLY A N 1
ATOM 1254 C CA . GLY A 1 167 ? -7.618 -0.287 15.232 1.00 84.50 167 GLY A CA 1
ATOM 1255 C C . GLY A 1 167 ? -8.227 -1.023 16.430 1.00 84.50 167 GLY A C 1
ATOM 1256 O O . GLY A 1 167 ? -8.606 -0.385 17.410 1.00 84.50 167 GLY A O 1
ATOM 1257 N N . SER A 1 168 ? -8.303 -2.358 16.386 1.00 82.81 168 SER A N 1
ATOM 1258 C CA . SER A 1 168 ? -8.789 -3.177 17.507 1.00 82.81 168 SER A CA 1
ATOM 1259 C C . SER A 1 168 ? -7.735 -3.466 18.572 1.00 82.81 168 SER A C 1
ATOM 1261 O O . SER A 1 168 ? -8.087 -3.803 19.700 1.00 82.81 168 SER A O 1
ATOM 1263 N N . VAL A 1 169 ? -6.456 -3.319 18.240 1.00 84.94 169 VAL A N 1
ATOM 1264 C CA . VAL A 1 169 ? -5.354 -3.790 19.080 1.00 84.94 169 VAL A CA 1
ATOM 1265 C C . VAL A 1 169 ? -5.251 -3.051 20.426 1.00 84.94 169 VAL A C 1
ATOM 1267 O O . VAL A 1 169 ? -5.147 -3.713 21.460 1.00 84.94 169 VAL A O 1
ATOM 1270 N N . PRO A 1 170 ? -5.363 -1.708 20.495 1.00 84.12 170 PRO A N 1
ATOM 1271 C CA . PRO A 1 170 ? -5.371 -1.004 21.780 1.00 84.12 170 PRO A CA 1
ATOM 1272 C C . PRO A 1 170 ? -6.519 -1.407 22.711 1.00 84.12 170 PRO A C 1
ATOM 1274 O O . PRO A 1 170 ? -6.415 -1.251 23.931 1.00 84.12 170 PRO A O 1
ATOM 1277 N N . VAL A 1 171 ? -7.620 -1.905 22.140 1.00 84.00 171 VAL A N 1
ATOM 1278 C CA . VAL A 1 171 ? -8.790 -2.372 22.889 1.00 84.00 171 VAL A CA 1
ATOM 1279 C C . VAL A 1 171 ? -8.524 -3.763 23.457 1.00 84.00 171 VAL A C 1
ATOM 1281 O O . VAL A 1 171 ? -8.716 -3.972 24.653 1.00 84.00 171 VAL A O 1
ATOM 1284 N N . THR A 1 172 ? -8.025 -4.695 22.637 1.00 84.06 172 THR A N 1
ATOM 1285 C CA . THR A 1 172 ? -7.734 -6.072 23.069 1.00 84.06 172 THR A CA 1
ATOM 1286 C C . THR A 1 172 ? -6.603 -6.127 24.092 1.00 84.06 172 THR A C 1
ATOM 1288 O O . THR A 1 172 ? -6.724 -6.834 25.087 1.00 84.06 172 THR A O 1
ATOM 1291 N N . MET A 1 173 ? -5.553 -5.322 23.905 1.00 82.81 173 MET A N 1
ATOM 1292 C CA . MET A 1 173 ? -4.402 -5.247 24.819 1.00 82.81 173 MET A CA 1
ATOM 1293 C C . MET A 1 173 ? -4.620 -4.314 26.010 1.00 82.81 173 MET A C 1
ATOM 1295 O O . MET A 1 173 ? -3.733 -4.146 26.841 1.00 82.81 173 MET A O 1
ATOM 1299 N N . ARG A 1 174 ? -5.798 -3.686 26.096 1.00 85.56 174 ARG A N 1
ATOM 1300 C CA . ARG A 1 174 ? -6.195 -2.816 27.203 1.00 85.56 174 ARG A CA 1
ATOM 1301 C C . ARG A 1 174 ? -5.159 -1.717 27.531 1.00 85.56 174 ARG A C 1
ATOM 1303 O O . ARG A 1 174 ? -4.971 -1.368 28.693 1.00 85.56 174 ARG A O 1
ATOM 1310 N N . PHE A 1 175 ? -4.538 -1.110 26.511 1.00 85.88 175 PHE A N 1
ATOM 1311 C CA . PHE A 1 175 ? -3.451 -0.124 26.686 1.00 85.88 175 PHE A CA 1
ATOM 1312 C C . PHE A 1 175 ? -3.793 1.061 27.593 1.00 85.88 175 PHE A C 1
ATOM 1314 O O . PHE A 1 175 ? -2.909 1.644 28.213 1.00 85.88 175 PHE A O 1
ATOM 1321 N N . PHE A 1 176 ? -5.071 1.415 27.684 1.00 89.88 176 PHE A N 1
ATOM 1322 C CA . PHE A 1 176 ? -5.528 2.581 28.429 1.00 89.88 176 PHE A CA 1
ATOM 1323 C C . PHE A 1 176 ? -6.102 2.250 29.814 1.00 89.88 176 PHE A C 1
ATOM 1325 O O . PHE A 1 176 ? -6.756 3.107 30.387 1.00 89.88 176 PHE A O 1
ATOM 1332 N N . GLN A 1 177 ? -5.869 1.058 30.384 1.00 89.19 177 GLN A N 1
ATOM 1333 C CA . GLN A 1 177 ? -6.441 0.644 31.687 1.00 89.19 177 GLN A CA 1
ATOM 1334 C C . GLN A 1 177 ? -6.281 1.654 32.829 1.00 89.19 177 GLN A C 1
ATOM 1336 O O . GLN A 1 177 ? -7.142 1.721 33.700 1.00 89.19 177 GLN A O 1
ATOM 1341 N N . HIS A 1 178 ? -5.200 2.431 32.822 1.00 92.69 178 HIS A N 1
ATOM 1342 C CA . HIS A 1 178 ? -4.865 3.379 33.886 1.00 92.69 178 HIS A CA 1
ATOM 1343 C C . HIS A 1 178 ? -5.286 4.826 33.573 1.00 92.69 178 HIS A C 1
ATOM 1345 O O . HIS A 1 178 ? -4.970 5.738 34.331 1.00 92.69 178 HIS A O 1
ATOM 1351 N N . CYS A 1 179 ? -5.980 5.067 32.457 1.00 93.06 179 CYS A N 1
ATOM 1352 C CA . CYS A 1 179 ? -6.471 6.391 32.092 1.00 93.06 179 CYS A CA 1
ATOM 1353 C C . CYS A 1 179 ? -7.948 6.542 32.472 1.00 93.06 179 CYS A C 1
ATOM 1355 O O . CYS A 1 179 ? -8.785 5.757 32.041 1.00 93.06 179 CYS A O 1
ATOM 1357 N N . GLU A 1 180 ? -8.304 7.622 33.168 1.00 96.19 180 GLU A N 1
ATOM 1358 C CA . GLU A 1 180 ? -9.700 7.935 33.530 1.00 96.19 180 GLU A CA 1
ATOM 1359 C C . GLU A 1 180 ? -10.631 8.008 32.300 1.00 96.19 180 GLU A C 1
ATOM 1361 O O . GLU A 1 180 ? -11.808 7.665 32.358 1.00 96.19 180 GLU A O 1
ATOM 1366 N N . LYS A 1 181 ? -10.079 8.386 31.138 1.00 94.94 181 LYS A N 1
ATOM 1367 C CA . LYS A 1 181 ? -10.791 8.514 29.854 1.00 94.94 181 LYS A CA 1
ATOM 1368 C C . LYS A 1 181 ? -10.520 7.358 28.881 1.00 94.94 181 LYS A C 1
ATOM 1370 O O . LYS A 1 181 ? -10.639 7.537 27.668 1.00 94.94 181 LYS A O 1
ATOM 1375 N N . ALA A 1 182 ? -10.147 6.181 29.392 1.00 92.81 182 ALA A N 1
ATOM 1376 C CA . ALA A 1 182 ? -9.802 5.007 28.584 1.00 92.81 182 ALA A CA 1
ATOM 1377 C C . ALA A 1 182 ? -10.877 4.652 27.554 1.00 92.81 182 ALA A C 1
ATOM 1379 O O . ALA A 1 182 ? -10.575 4.464 26.377 1.00 92.81 182 ALA A O 1
ATOM 1380 N N . HIS A 1 183 ? -12.135 4.613 27.997 1.00 92.44 183 HIS A N 1
ATOM 1381 C CA . HIS A 1 183 ? -13.268 4.234 27.160 1.00 92.44 183 HIS A CA 1
ATOM 1382 C C . HIS A 1 183 ? -13.443 5.196 25.979 1.00 92.44 183 HIS A C 1
ATOM 1384 O O . HIS A 1 183 ? -13.544 4.767 24.832 1.00 92.44 183 HIS A O 1
ATOM 1390 N N . THR A 1 184 ? -13.397 6.507 26.235 1.00 93.56 184 THR A N 1
ATOM 1391 C CA . THR A 1 184 ? -13.525 7.534 25.193 1.00 93.56 184 THR A CA 1
ATOM 1392 C C . THR A 1 184 ? -12.383 7.459 24.181 1.00 93.56 184 THR A C 1
ATOM 1394 O O . THR A 1 184 ? -12.619 7.577 22.978 1.00 93.56 184 THR A O 1
ATOM 1397 N N . ALA A 1 185 ? -11.149 7.235 24.643 1.00 92.06 185 ALA A N 1
ATOM 1398 C CA . ALA A 1 185 ? -9.993 7.078 23.763 1.00 92.06 185 ALA A CA 1
ATOM 1399 C C . ALA A 1 185 ? -10.118 5.821 22.887 1.00 92.06 185 ALA A C 1
ATOM 1401 O O . ALA A 1 185 ? -9.930 5.896 21.675 1.00 92.06 185 ALA A O 1
ATOM 1402 N N . GLN A 1 186 ? -10.501 4.684 23.474 1.00 91.12 186 GLN A N 1
ATOM 1403 C CA . GLN A 1 186 ? -10.708 3.424 22.756 1.00 91.12 186 GLN A CA 1
ATOM 1404 C C . GLN A 1 186 ? -11.832 3.520 21.720 1.00 91.12 186 GLN A C 1
ATOM 1406 O O . GLN A 1 186 ? -11.649 3.083 20.581 1.00 91.12 186 GLN A O 1
ATOM 1411 N N . GLU A 1 187 ? -12.966 4.131 22.077 1.00 90.50 187 GLU A N 1
ATOM 1412 C CA . GLU A 1 187 ? -14.070 4.369 21.144 1.00 90.50 187 GLU A CA 1
ATOM 1413 C C . GLU A 1 187 ? -13.614 5.270 19.992 1.00 90.50 187 GLU A C 1
ATOM 1415 O O . GLU A 1 187 ? -13.849 4.947 18.830 1.00 90.50 187 GLU A O 1
ATOM 1420 N N . THR A 1 188 ? -12.893 6.353 20.300 1.00 92.06 188 THR A N 1
ATOM 1421 C CA . THR A 1 188 ? -12.378 7.299 19.300 1.00 92.06 188 THR A CA 1
ATOM 1422 C C . THR A 1 188 ? -11.394 6.633 18.339 1.00 92.06 188 THR A C 1
ATOM 1424 O O . THR A 1 188 ? -11.503 6.819 17.130 1.00 92.06 188 THR A O 1
ATOM 1427 N N . ILE A 1 189 ? -10.469 5.814 18.847 1.00 91.62 189 ILE A N 1
ATOM 1428 C CA . ILE A 1 189 ? -9.493 5.084 18.025 1.00 91.62 189 ILE A CA 1
ATOM 1429 C C . ILE A 1 189 ? -10.196 4.049 17.141 1.00 91.62 189 ILE A C 1
ATOM 1431 O O . ILE A 1 189 ? -9.929 3.990 15.941 1.00 91.62 189 ILE A O 1
ATOM 1435 N N . SER A 1 190 ? -11.120 3.259 17.701 1.00 89.56 190 SER A N 1
ATOM 1436 C CA . SER A 1 190 ? -11.851 2.242 16.935 1.00 89.56 190 SER A CA 1
ATOM 1437 C C . SER A 1 190 ? -12.724 2.875 15.850 1.00 89.56 190 SER A C 1
ATOM 1439 O O . SER A 1 190 ? -12.739 2.413 14.708 1.00 89.56 190 SER A O 1
ATOM 1441 N N . LEU A 1 191 ? -13.419 3.961 16.190 1.00 91.75 191 LEU A N 1
ATOM 1442 C CA . LEU A 1 191 ? -14.238 4.737 15.268 1.00 91.75 191 LEU A CA 1
ATOM 1443 C C . LEU A 1 191 ? -13.390 5.367 14.159 1.00 91.75 191 LEU A C 1
ATOM 1445 O O . LEU A 1 191 ? -13.719 5.228 12.980 1.00 91.75 191 LEU A O 1
ATOM 1449 N N . GLY A 1 192 ? -12.289 6.018 14.538 1.00 92.38 192 GLY A N 1
ATOM 1450 C CA . GLY A 1 192 ? -11.345 6.636 13.616 1.00 92.38 192 GLY A CA 1
ATOM 1451 C C . GLY A 1 192 ? -10.767 5.619 12.639 1.00 92.38 192 GLY A C 1
ATOM 1452 O O . GLY A 1 192 ? -10.771 5.872 11.441 1.00 92.38 192 GLY A O 1
ATOM 1453 N N . ALA A 1 193 ? -10.366 4.434 13.112 1.00 91.12 193 ALA A N 1
ATOM 1454 C CA . ALA A 1 193 ? -9.856 3.366 12.255 1.00 91.12 193 ALA A CA 1
ATOM 1455 C C . ALA A 1 193 ? -10.895 2.899 11.220 1.00 91.12 193 ALA A C 1
ATOM 1457 O O . ALA A 1 193 ? -10.570 2.782 10.040 1.00 91.12 193 ALA A O 1
ATOM 1458 N N . ARG A 1 194 ? -12.157 2.688 11.622 1.00 90.38 194 ARG A N 1
ATOM 1459 C CA . ARG A 1 194 ? -13.229 2.269 10.695 1.00 90.38 194 ARG A CA 1
ATOM 1460 C C . ARG A 1 194 ? -13.531 3.334 9.644 1.00 90.38 194 ARG A C 1
ATOM 1462 O O . ARG A 1 194 ? -13.583 3.019 8.457 1.00 90.38 194 ARG A O 1
ATOM 1469 N N . LEU A 1 195 ? -13.692 4.589 10.068 1.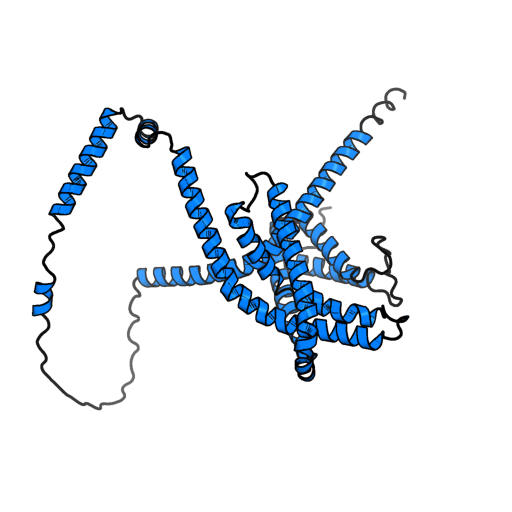00 92.62 195 LEU A N 1
ATOM 1470 C CA . LEU A 1 195 ? -13.930 5.708 9.153 1.00 92.62 195 LEU A CA 1
ATOM 1471 C C . LEU A 1 195 ? -12.751 5.907 8.199 1.00 92.62 195 LEU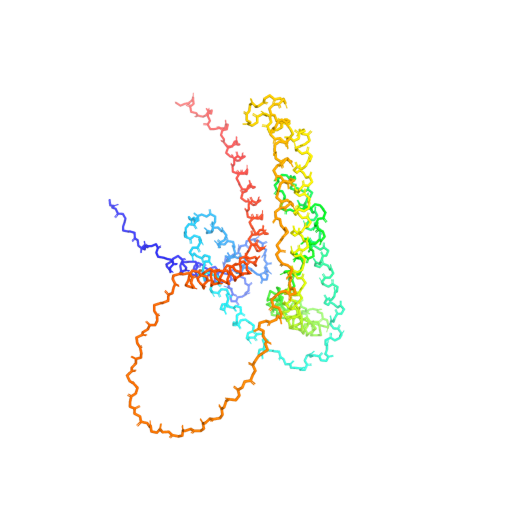 A C 1
ATOM 1473 O O . LEU A 1 195 ? -12.963 6.086 7.001 1.00 92.62 195 LEU A O 1
ATOM 1477 N N . TYR A 1 196 ? -11.522 5.797 8.710 1.00 91.94 196 TYR A N 1
ATOM 1478 C CA . TYR A 1 196 ? -10.314 5.864 7.898 1.00 91.94 196 TYR A CA 1
ATOM 1479 C C . TYR A 1 196 ? -10.338 4.814 6.793 1.00 91.94 196 TYR A C 1
ATOM 1481 O O . TYR A 1 196 ? -10.118 5.157 5.637 1.00 91.94 196 TYR A O 1
ATOM 1489 N N . ILE A 1 197 ? -10.668 3.557 7.108 1.00 90.00 197 ILE A N 1
ATOM 1490 C CA . ILE A 1 197 ? -10.728 2.494 6.099 1.00 90.00 197 ILE A CA 1
ATOM 1491 C C . ILE A 1 197 ? -11.736 2.812 5.007 1.00 90.00 197 ILE A C 1
ATOM 1493 O O . ILE A 1 197 ? -11.400 2.705 3.831 1.00 90.00 197 ILE A O 1
ATOM 1497 N N . VAL A 1 198 ? -12.957 3.201 5.373 1.00 89.88 198 VAL A N 1
ATOM 1498 C CA . VAL A 1 198 ? -14.027 3.460 4.401 1.00 89.88 198 VAL A CA 1
ATOM 1499 C C . VAL A 1 198 ? -13.647 4.616 3.477 1.00 89.88 198 VAL A C 1
ATOM 1501 O O . VAL A 1 198 ? -13.698 4.475 2.257 1.00 89.88 198 VAL A O 1
ATOM 1504 N N . VAL A 1 199 ? -13.198 5.735 4.049 1.00 92.38 199 VAL A N 1
ATOM 1505 C CA . VAL A 1 199 ? -12.828 6.930 3.280 1.00 92.38 199 VAL A CA 1
ATOM 1506 C C . VAL A 1 199 ? -11.612 6.660 2.396 1.00 92.38 199 VAL A C 1
ATOM 1508 O O . VAL A 1 199 ? -11.607 7.032 1.226 1.00 92.38 199 VAL A O 1
ATOM 1511 N N . MET A 1 200 ? -10.589 5.990 2.923 1.00 92.06 200 MET A N 1
ATOM 1512 C CA . MET A 1 200 ? -9.302 5.839 2.240 1.00 92.06 200 MET A CA 1
ATOM 1513 C C . MET A 1 200 ? -9.278 4.688 1.241 1.00 92.06 200 MET A C 1
ATOM 1515 O O . MET A 1 200 ? -8.589 4.787 0.231 1.00 92.06 200 MET A O 1
ATOM 1519 N N . SER A 1 201 ? -10.048 3.622 1.466 1.00 88.75 201 SER A N 1
ATOM 1520 C CA . SER A 1 201 ? -10.190 2.545 0.478 1.00 88.75 201 SER A CA 1
ATOM 1521 C C . SER A 1 201 ? -10.924 3.034 -0.769 1.00 88.75 201 SER A C 1
ATOM 1523 O O . SER A 1 201 ? -10.410 2.885 -1.875 1.00 88.75 201 SER A O 1
ATOM 1525 N N . VAL A 1 202 ? -12.083 3.680 -0.601 1.00 90.50 202 VAL A N 1
ATOM 1526 C CA . VAL A 1 202 ? -12.887 4.187 -1.721 1.00 90.50 202 VAL A CA 1
ATOM 1527 C C . VAL A 1 202 ? -12.236 5.426 -2.329 1.00 90.50 202 VAL A C 1
ATOM 1529 O O . VAL A 1 202 ? -11.913 5.442 -3.516 1.00 90.50 202 VAL A O 1
ATOM 1532 N N . GLY A 1 203 ? -11.990 6.449 -1.509 1.00 92.31 203 GLY A N 1
ATOM 1533 C CA . GLY A 1 203 ? -11.405 7.710 -1.953 1.00 92.31 203 GLY A CA 1
ATOM 1534 C C . GLY A 1 203 ? -9.993 7.530 -2.499 1.00 92.31 203 GLY A C 1
ATOM 1535 O O . GLY A 1 203 ? -9.668 8.089 -3.541 1.00 92.31 203 GLY A O 1
ATOM 1536 N N . GLY A 1 204 ? -9.175 6.691 -1.862 1.00 91.69 204 GLY A N 1
ATOM 1537 C CA . GLY A 1 204 ? -7.824 6.409 -2.335 1.00 91.69 204 GLY A CA 1
ATOM 1538 C C . GLY A 1 204 ? -7.780 5.639 -3.641 1.00 91.69 204 GLY A C 1
ATOM 1539 O O . GLY A 1 204 ? -6.957 5.961 -4.491 1.00 91.69 204 GLY A O 1
ATOM 1540 N N . MET A 1 205 ? -8.688 4.683 -3.850 1.00 91.06 205 MET A N 1
ATOM 1541 C CA . MET A 1 205 ? -8.778 3.974 -5.126 1.00 91.06 205 MET A CA 1
ATOM 1542 C C . MET A 1 205 ? -9.228 4.904 -6.260 1.00 91.06 205 MET A C 1
ATOM 1544 O O . MET A 1 205 ? -8.660 4.866 -7.350 1.00 91.06 205 MET A O 1
ATOM 1548 N N . ILE A 1 206 ? -10.216 5.771 -6.010 1.00 94.62 206 ILE A N 1
ATOM 1549 C CA . ILE A 1 206 ? -10.657 6.777 -6.988 1.00 94.62 206 ILE A CA 1
ATOM 1550 C C . ILE A 1 206 ? -9.505 7.735 -7.311 1.00 94.62 206 ILE A C 1
ATOM 1552 O O . ILE A 1 206 ? -9.193 7.951 -8.482 1.00 94.62 206 ILE A O 1
ATOM 1556 N N . LEU A 1 207 ? -8.837 8.262 -6.283 1.00 94.38 207 LEU A N 1
ATOM 1557 C CA . LEU A 1 207 ? -7.731 9.200 -6.441 1.00 94.38 207 LEU A CA 1
ATOM 1558 C C . LEU A 1 207 ? -6.557 8.567 -7.199 1.00 94.38 207 LEU A C 1
ATOM 1560 O O . LEU A 1 207 ? -6.020 9.185 -8.113 1.00 94.38 207 LEU A O 1
ATOM 1564 N N . LEU A 1 208 ? -6.198 7.321 -6.882 1.00 93.06 208 LEU A N 1
ATOM 1565 C CA . LEU A 1 208 ? -5.130 6.595 -7.568 1.00 93.06 208 LEU A CA 1
ATOM 1566 C C . LEU A 1 208 ? -5.471 6.330 -9.041 1.00 93.06 208 LEU A C 1
ATOM 1568 O O . LEU A 1 208 ? -4.614 6.503 -9.902 1.00 93.06 208 LEU A O 1
ATOM 1572 N N . ASN A 1 209 ? -6.715 5.962 -9.353 1.00 93.38 209 ASN A N 1
ATOM 1573 C CA . ASN A 1 209 ? -7.127 5.709 -10.735 1.00 93.38 209 ASN A CA 1
ATOM 1574 C C . ASN A 1 209 ? -7.181 6.987 -11.585 1.00 93.38 209 ASN A C 1
ATOM 1576 O O . ASN A 1 209 ? -6.816 6.945 -12.757 1.00 93.38 209 ASN A O 1
ATOM 1580 N N . LEU A 1 210 ? -7.627 8.110 -11.012 1.00 95.69 210 LEU A N 1
ATOM 1581 C CA . LEU A 1 210 ? -7.748 9.378 -11.737 1.00 95.69 210 LEU A CA 1
ATOM 1582 C C . LEU A 1 210 ? -6.412 10.116 -11.842 1.00 95.69 210 LEU A C 1
ATOM 1584 O O . LEU A 1 210 ? -6.021 10.553 -12.922 1.00 95.69 210 LEU A O 1
ATOM 1588 N N . VAL A 1 211 ? -5.719 10.270 -10.716 1.00 96.50 211 VAL A N 1
ATOM 1589 C CA . VAL A 1 211 ? -4.508 11.091 -10.618 1.00 96.50 211 VAL A CA 1
ATOM 1590 C C . VAL A 1 211 ? -3.260 10.256 -10.875 1.00 96.50 211 VAL A C 1
ATOM 1592 O O . VAL A 1 211 ? -2.345 10.728 -11.542 1.00 96.50 211 VAL A O 1
ATOM 1595 N N . GLY A 1 212 ? -3.221 9.004 -10.412 1.00 94.25 212 GLY A N 1
ATOM 1596 C CA . GLY A 1 212 ? -2.050 8.140 -10.575 1.00 94.25 212 GLY A CA 1
ATOM 1597 C C . GLY A 1 212 ? -1.705 7.877 -12.040 1.00 94.25 212 GLY A C 1
ATOM 1598 O O . GLY A 1 212 ? -0.539 7.974 -12.405 1.00 94.25 212 GLY A O 1
ATOM 1599 N N . ALA A 1 213 ? -2.705 7.633 -12.896 1.00 93.50 213 ALA A N 1
ATOM 1600 C CA . ALA A 1 213 ? -2.483 7.474 -14.336 1.00 93.50 213 ALA A CA 1
ATOM 1601 C C . ALA A 1 213 ? -1.878 8.739 -14.968 1.00 93.50 213 ALA A C 1
ATOM 1603 O O . ALA A 1 213 ? -0.892 8.650 -15.694 1.00 93.50 213 ALA A O 1
ATOM 1604 N N . ARG A 1 214 ? -2.403 9.920 -14.616 1.00 96.75 214 ARG A N 1
ATOM 1605 C CA . ARG A 1 214 ? -1.892 11.196 -15.136 1.00 96.75 214 ARG A CA 1
ATOM 1606 C C . ARG A 1 214 ? -0.478 11.507 -14.666 1.00 96.75 214 ARG A C 1
ATOM 1608 O O . ARG A 1 214 ? 0.321 11.984 -15.460 1.00 96.75 214 ARG A O 1
ATOM 1615 N N . ILE A 1 215 ? -0.154 11.216 -13.404 1.00 95.75 215 ILE A N 1
ATOM 1616 C CA . ILE A 1 215 ? 1.212 11.393 -12.896 1.00 95.75 215 ILE A CA 1
ATOM 1617 C C . ILE A 1 215 ? 2.185 10.502 -13.675 1.00 95.75 215 ILE A C 1
ATOM 1619 O O . ILE A 1 215 ? 3.240 10.980 -14.079 1.00 95.75 215 ILE A O 1
ATOM 1623 N N . LEU A 1 216 ? 1.823 9.241 -13.938 1.00 93.00 216 LEU A N 1
ATOM 1624 C CA . LEU A 1 216 ? 2.667 8.330 -14.716 1.00 93.00 216 LEU A CA 1
ATOM 1625 C C . LEU A 1 216 ? 2.876 8.814 -16.157 1.00 93.00 216 LEU A C 1
ATOM 1627 O O . LEU A 1 216 ? 3.998 8.750 -16.652 1.00 93.00 216 LEU A O 1
ATOM 1631 N N . GLU A 1 217 ? 1.830 9.323 -16.811 1.00 95.44 217 GLU A N 1
ATOM 1632 C CA . GLU A 1 217 ? 1.928 9.910 -18.155 1.00 95.44 217 GLU A CA 1
ATOM 1633 C C . GLU A 1 217 ? 2.852 11.136 -18.173 1.00 95.44 217 GLU A C 1
ATOM 1635 O O . GLU A 1 217 ? 3.721 11.235 -19.038 1.00 95.44 217 GLU A O 1
ATOM 1640 N N . SER A 1 218 ? 2.728 12.037 -17.191 1.00 95.44 218 SER A N 1
ATOM 1641 C CA . SER A 1 218 ? 3.614 13.202 -17.069 1.00 95.44 218 SER A CA 1
ATOM 1642 C C . SER A 1 218 ? 5.066 12.804 -16.802 1.00 95.44 218 SER A C 1
ATOM 1644 O O . SER A 1 218 ? 5.961 13.309 -17.473 1.00 95.44 218 SER A O 1
ATOM 1646 N N . THR A 1 219 ? 5.314 11.863 -15.883 1.00 93.00 219 THR A N 1
ATOM 1647 C CA . THR A 1 219 ? 6.669 11.361 -15.607 1.00 93.00 219 THR A CA 1
ATOM 1648 C C . THR A 1 219 ? 7.283 10.705 -16.847 1.00 93.00 219 THR A C 1
ATOM 1650 O O . THR A 1 219 ? 8.460 10.920 -17.133 1.00 93.00 219 THR A O 1
ATOM 1653 N N . ALA A 1 220 ? 6.506 9.930 -17.610 1.00 91.94 220 ALA A N 1
ATOM 1654 C CA . ALA A 1 220 ? 6.977 9.313 -18.848 1.00 91.94 220 ALA A CA 1
ATOM 1655 C C . ALA A 1 220 ? 7.325 10.359 -19.920 1.00 91.94 220 ALA A C 1
ATOM 1657 O O . ALA A 1 220 ? 8.367 10.242 -20.561 1.00 91.94 220 ALA A O 1
ATOM 1658 N N . ALA A 1 221 ? 6.499 11.400 -20.075 1.00 94.12 221 ALA A N 1
ATOM 1659 C CA . ALA A 1 221 ? 6.751 12.488 -21.018 1.00 94.12 221 ALA A CA 1
ATOM 1660 C C . ALA A 1 221 ? 8.024 13.278 -20.669 1.00 94.12 221 ALA A C 1
ATOM 1662 O O . ALA A 1 221 ? 8.838 13.540 -21.552 1.00 94.12 221 ALA A O 1
ATOM 1663 N N . THR A 1 222 ? 8.240 13.600 -19.388 1.00 92.50 222 THR A N 1
ATOM 1664 C CA . THR A 1 222 ? 9.470 14.270 -18.935 1.00 92.50 222 THR A CA 1
ATOM 1665 C C . THR A 1 222 ? 10.708 13.420 -19.215 1.00 92.50 222 THR A C 1
ATOM 1667 O O . THR A 1 222 ? 11.682 13.933 -19.754 1.00 92.50 222 THR A O 1
ATOM 1670 N N . ARG A 1 223 ? 10.654 12.111 -18.933 1.00 87.25 223 ARG A N 1
ATOM 1671 C CA . ARG A 1 223 ? 11.777 11.197 -19.207 1.00 87.25 223 ARG A CA 1
ATOM 1672 C C . ARG A 1 223 ? 12.073 11.052 -20.698 1.00 87.25 223 ARG A C 1
ATOM 1674 O O . ARG A 1 223 ? 13.235 10.944 -21.072 1.00 87.25 223 ARG A O 1
ATOM 1681 N N . ALA A 1 224 ? 11.043 11.047 -21.544 1.00 89.88 224 ALA A N 1
ATOM 1682 C CA . ALA A 1 224 ? 11.226 11.014 -22.991 1.00 89.88 224 ALA A CA 1
ATOM 1683 C C . ALA A 1 224 ? 11.911 12.293 -23.498 1.00 89.88 224 ALA A C 1
ATOM 1685 O O . ALA A 1 224 ? 12.846 12.202 -24.284 1.00 89.88 224 ALA A O 1
ATOM 1686 N N . ALA A 1 225 ? 11.498 13.466 -23.006 1.00 89.38 225 ALA A N 1
ATOM 1687 C CA . ALA A 1 225 ? 12.117 14.740 -23.371 1.00 89.38 225 ALA A CA 1
ATOM 1688 C C . ALA A 1 225 ? 13.585 14.835 -22.914 1.00 89.38 225 ALA A C 1
ATOM 1690 O O . ALA A 1 225 ? 14.437 15.272 -23.680 1.00 89.38 225 ALA A O 1
ATOM 1691 N N . GLU A 1 226 ? 13.898 14.381 -21.697 1.00 86.81 226 GLU A N 1
ATOM 1692 C CA . GLU A 1 226 ? 15.279 14.348 -21.191 1.00 86.81 226 GLU A CA 1
ATOM 1693 C C . GLU A 1 226 ? 16.160 13.360 -21.969 1.00 86.81 226 GLU A C 1
ATOM 1695 O O . GLU A 1 226 ? 17.310 13.670 -22.264 1.00 86.81 226 GLU A O 1
ATOM 1700 N N . GLY A 1 227 ? 15.625 12.194 -22.347 1.00 81.19 227 GLY A N 1
ATOM 1701 C CA . GLY A 1 227 ? 16.358 11.210 -23.147 1.00 81.19 227 GLY A CA 1
ATOM 1702 C C . GLY A 1 227 ? 16.751 11.724 -24.535 1.00 81.19 227 GLY A C 1
ATOM 1703 O O . GLY A 1 227 ? 17.844 11.415 -25.001 1.00 81.19 227 GLY A O 1
ATOM 1704 N N . VAL A 1 228 ? 15.899 12.539 -25.167 1.00 72.00 228 VAL A N 1
ATOM 1705 C CA . VAL A 1 228 ? 16.202 13.176 -26.462 1.00 72.00 228 VAL A CA 1
ATOM 1706 C C . VAL A 1 228 ? 17.343 14.186 -26.322 1.00 72.00 228 VAL A C 1
ATOM 1708 O O . VAL A 1 228 ? 18.266 14.163 -27.127 1.00 72.00 228 VAL A O 1
ATOM 1711 N N . LEU A 1 229 ? 17.339 15.007 -25.266 1.00 72.94 229 LEU A N 1
ATOM 1712 C CA . LEU A 1 229 ? 18.391 16.007 -25.041 1.00 72.94 229 LEU A CA 1
ATOM 1713 C C . LEU A 1 229 ? 19.759 15.375 -24.757 1.00 72.94 229 LEU A C 1
ATOM 1715 O O . LEU A 1 229 ? 20.772 15.854 -25.257 1.00 72.94 229 LEU A O 1
ATOM 1719 N N . VAL A 1 230 ? 19.797 14.284 -23.984 1.00 72.56 230 VAL A N 1
ATOM 1720 C CA . VAL A 1 230 ? 21.055 13.563 -23.723 1.00 72.56 230 VAL A CA 1
ATOM 1721 C C . VAL A 1 230 ? 21.584 12.915 -25.003 1.00 72.56 230 VAL A C 1
ATOM 1723 O O . VAL A 1 230 ? 22.788 12.952 -25.238 1.00 72.56 230 VAL A O 1
ATOM 1726 N N . GLN A 1 231 ? 20.706 12.377 -25.859 1.00 66.06 231 GLN A N 1
ATOM 1727 C CA . GLN A 1 231 ? 21.129 11.867 -27.164 1.00 66.06 231 GLN A CA 1
ATOM 1728 C C . GLN A 1 231 ? 21.653 12.975 -28.084 1.00 66.06 231 GLN A C 1
ATOM 1730 O O . GLN A 1 231 ? 22.625 12.726 -28.786 1.00 66.06 231 GLN A O 1
ATOM 1735 N N . GLU A 1 232 ? 21.073 14.179 -28.076 1.00 66.88 232 GLU A N 1
ATOM 1736 C CA . GLU A 1 232 ? 21.589 15.314 -28.858 1.00 66.88 232 GLU A CA 1
ATOM 1737 C C . GLU A 1 232 ? 22.957 15.811 -28.361 1.00 66.88 232 GLU A C 1
ATOM 1739 O O . GLU A 1 232 ? 23.812 16.130 -29.183 1.00 66.88 232 GLU A O 1
ATOM 1744 N N . GLU A 1 233 ? 23.205 15.845 -27.045 1.00 67.25 233 GLU A N 1
ATOM 1745 C CA . GLU A 1 233 ? 24.520 16.229 -26.505 1.00 67.25 233 GLU A CA 1
ATOM 1746 C C . GLU A 1 233 ? 25.595 15.156 -26.733 1.00 67.25 233 GLU A C 1
ATOM 1748 O O . GLU A 1 233 ? 26.740 15.494 -27.036 1.00 67.25 233 GLU A O 1
ATOM 1753 N N . GLU A 1 234 ? 25.252 13.868 -26.624 1.00 62.12 234 GLU A N 1
ATOM 1754 C CA . GLU A 1 234 ? 26.200 12.775 -26.885 1.00 62.12 234 GLU A CA 1
ATOM 1755 C C . GLU A 1 234 ? 26.498 12.637 -28.393 1.00 62.12 234 GLU A C 1
ATOM 1757 O O . GLU A 1 234 ? 27.640 12.385 -28.774 1.00 62.12 234 GLU A O 1
ATOM 1762 N N . ASN A 1 235 ? 25.518 12.942 -29.257 1.00 55.66 235 ASN A N 1
ATOM 1763 C CA . ASN A 1 235 ? 25.719 13.181 -30.694 1.00 55.66 235 ASN A CA 1
ATOM 1764 C C . ASN A 1 235 ? 26.160 14.623 -31.016 1.00 55.66 235 ASN A C 1
ATOM 1766 O O . ASN A 1 235 ? 26.071 15.055 -32.161 1.00 55.66 235 ASN A O 1
ATOM 1770 N N . GLY A 1 236 ? 26.737 15.357 -30.059 1.00 52.94 236 GLY A N 1
ATOM 1771 C CA . GLY A 1 236 ? 27.528 16.563 -30.341 1.00 52.94 236 GLY A CA 1
ATOM 1772 C C . GLY A 1 236 ? 28.772 16.291 -31.207 1.00 52.94 236 GLY A C 1
ATOM 1773 O O . GLY A 1 236 ? 29.538 17.203 -31.512 1.00 52.94 236 GLY A O 1
ATOM 1774 N N . GLN A 1 237 ? 28.984 15.037 -31.607 1.00 51.69 237 GLN A N 1
ATOM 1775 C CA . GLN A 1 237 ? 29.709 14.666 -32.807 1.00 51.69 237 GLN A CA 1
ATOM 1776 C C . GLN A 1 237 ? 28.811 14.974 -34.008 1.00 51.69 237 GLN A C 1
ATOM 1778 O O . GLN A 1 237 ? 27.830 14.267 -34.225 1.00 51.69 237 GLN A O 1
ATOM 1783 N N . ASP A 1 238 ? 29.147 16.051 -34.734 1.00 61.34 238 ASP A N 1
ATOM 1784 C CA . ASP A 1 238 ? 28.475 16.537 -35.950 1.00 61.34 238 ASP A CA 1
ATOM 1785 C C . ASP A 1 238 ? 27.791 15.355 -36.663 1.00 61.34 238 ASP A C 1
ATOM 1787 O O . ASP A 1 238 ? 28.488 14.388 -36.974 1.00 61.34 238 ASP A O 1
ATOM 1791 N N . PRO A 1 239 ? 26.458 15.312 -36.846 1.00 60.38 239 PRO A N 1
ATOM 1792 C CA . PRO A 1 239 ? 25.768 14.114 -37.342 1.00 60.38 239 PRO A CA 1
ATOM 1793 C C . PRO A 1 239 ? 26.373 13.584 -38.655 1.00 60.38 239 PRO A C 1
ATOM 1795 O O . PRO A 1 239 ? 26.377 12.380 -38.914 1.00 60.38 239 PRO A O 1
ATOM 1798 N N . LEU A 1 240 ? 26.989 14.476 -39.436 1.00 60.81 240 LEU A N 1
ATOM 1799 C CA . LEU A 1 240 ? 27.848 14.175 -40.583 1.00 60.81 240 LEU A CA 1
ATOM 1800 C C . LEU A 1 240 ? 29.074 13.306 -40.251 1.00 60.81 240 LEU A C 1
ATOM 1802 O O . LEU A 1 240 ? 29.413 12.402 -41.010 1.00 60.81 240 LEU A O 1
ATOM 1806 N N . GLN A 1 241 ? 29.738 13.560 -39.131 1.00 65.38 241 GLN A N 1
ATOM 1807 C CA . GLN A 1 241 ? 30.903 12.841 -38.627 1.00 65.38 241 GLN A CA 1
ATOM 1808 C C . GLN A 1 241 ? 30.533 11.457 -38.069 1.00 65.38 241 GLN A C 1
ATOM 1810 O O . GLN A 1 241 ? 31.246 10.495 -38.346 1.00 65.38 241 GLN A O 1
ATOM 1815 N N . ALA A 1 242 ? 29.393 11.314 -37.382 1.00 63.72 242 ALA A N 1
ATOM 1816 C CA . ALA A 1 242 ? 28.895 10.004 -36.939 1.00 63.72 242 ALA A CA 1
ATOM 1817 C C . ALA A 1 242 ? 28.482 9.102 -38.126 1.00 63.72 242 ALA A C 1
ATOM 1819 O O . ALA A 1 242 ? 28.796 7.910 -38.155 1.00 63.72 242 ALA A O 1
ATOM 1820 N N . VAL A 1 243 ? 27.837 9.672 -39.153 1.00 62.12 243 VAL A N 1
ATOM 1821 C CA . VAL A 1 243 ? 27.503 8.964 -40.406 1.00 62.12 243 VAL A CA 1
ATOM 1822 C C . VAL A 1 243 ? 28.763 8.652 -41.227 1.00 62.12 243 VAL A C 1
ATOM 1824 O O . VAL A 1 243 ? 28.893 7.547 -41.757 1.00 62.12 243 VAL A O 1
ATOM 1827 N N . SER A 1 244 ? 29.722 9.580 -41.299 1.00 67.94 244 SER A N 1
ATOM 1828 C CA . SER A 1 244 ? 31.018 9.371 -41.962 1.00 67.94 244 SER A CA 1
ATOM 1829 C C . SER A 1 244 ? 31.802 8.218 -41.325 1.00 67.94 244 SER A C 1
ATOM 1831 O O . SER A 1 244 ? 32.311 7.367 -42.056 1.00 67.94 244 SER A O 1
ATOM 1833 N N . GLU A 1 245 ? 31.831 8.114 -39.990 1.00 68.31 245 GLU A N 1
ATOM 1834 C CA . GLU A 1 245 ? 32.501 7.010 -39.288 1.00 68.31 245 GLU A CA 1
ATOM 1835 C C . GLU A 1 245 ? 31.776 5.670 -39.466 1.00 68.31 245 GLU A C 1
ATOM 1837 O O . GLU A 1 245 ? 32.424 4.659 -39.742 1.00 68.31 245 GLU A O 1
ATOM 1842 N N . MET A 1 246 ? 30.442 5.645 -39.381 1.00 73.44 246 MET A N 1
ATOM 1843 C CA . MET A 1 246 ? 29.669 4.401 -39.487 1.00 73.44 246 MET A CA 1
ATOM 1844 C C . MET A 1 246 ? 29.755 3.755 -40.877 1.00 73.44 246 MET A C 1
ATOM 1846 O O . MET A 1 246 ? 29.755 2.529 -40.993 1.00 73.44 246 MET A O 1
ATOM 1850 N N . TYR A 1 247 ? 29.860 4.566 -41.931 1.00 72.44 247 TYR A N 1
ATOM 1851 C CA . TYR A 1 247 ? 29.928 4.082 -43.311 1.00 72.44 247 TYR A CA 1
ATOM 1852 C C . TYR A 1 247 ? 31.321 4.198 -43.942 1.00 72.44 247 TYR A C 1
ATOM 1854 O O . TYR A 1 247 ? 31.488 3.836 -45.105 1.00 72.44 247 TYR A O 1
ATOM 1862 N N . SER A 1 248 ? 32.327 4.669 -43.191 1.00 80.81 248 SER A N 1
ATOM 1863 C CA . SER A 1 248 ? 33.671 4.974 -43.714 1.00 80.81 248 SER A CA 1
ATOM 1864 C C . SER A 1 248 ? 33.636 5.880 -44.958 1.00 80.81 248 SER A C 1
ATOM 1866 O O . SER A 1 248 ? 34.453 5.731 -45.868 1.00 80.81 248 SER A O 1
ATOM 1868 N N . LEU A 1 249 ? 32.658 6.786 -45.025 1.00 79.88 249 LEU A N 1
ATOM 1869 C CA . LEU A 1 249 ? 32.436 7.667 -46.172 1.00 79.88 249 LEU A CA 1
ATOM 1870 C C . LEU A 1 249 ? 33.282 8.928 -46.029 1.00 79.88 249 LEU A C 1
ATOM 1872 O O . LEU A 1 249 ? 33.369 9.508 -44.943 1.00 79.88 249 LEU A O 1
ATOM 1876 N N . THR A 1 250 ? 33.878 9.386 -47.129 1.00 81.62 250 THR A N 1
ATOM 1877 C CA . THR A 1 250 ? 34.571 10.678 -47.141 1.00 81.62 250 THR A CA 1
ATOM 1878 C C . THR A 1 250 ? 33.552 11.824 -47.039 1.00 81.62 250 THR A C 1
ATOM 1880 O O . THR A 1 250 ? 32.410 11.664 -47.474 1.00 81.62 250 THR A O 1
ATOM 1883 N N . PRO A 1 251 ? 33.926 13.001 -46.499 1.00 76.38 251 PRO A N 1
ATOM 1884 C CA . PRO A 1 251 ? 33.000 14.130 -46.338 1.00 76.38 251 PRO A CA 1
ATOM 1885 C C . PRO A 1 251 ? 32.297 14.543 -47.642 1.00 76.38 251 PRO A C 1
ATOM 1887 O O . PRO A 1 251 ? 31.130 14.929 -47.625 1.00 76.38 251 PRO A O 1
ATOM 1890 N N . GLU A 1 252 ? 32.985 14.396 -48.779 1.00 80.19 252 GLU A N 1
ATOM 1891 C CA . GLU A 1 252 ? 32.440 14.662 -50.117 1.00 80.19 252 GLU A CA 1
ATOM 1892 C C . GLU A 1 252 ? 31.313 13.685 -50.489 1.00 80.19 252 GLU A C 1
ATOM 1894 O O . GLU A 1 252 ? 30.288 14.097 -51.023 1.00 80.19 252 GLU A O 1
ATOM 1899 N N . GLN A 1 253 ? 31.449 12.402 -50.138 1.00 81.81 253 GLN A N 1
ATOM 1900 C CA . GLN A 1 253 ? 30.418 11.396 -50.405 1.00 81.81 253 GLN A CA 1
ATOM 1901 C C . GLN A 1 253 ? 29.161 11.629 -49.567 1.00 81.81 253 GLN A C 1
ATOM 1903 O O . GLN A 1 253 ? 28.055 11.383 -50.042 1.00 81.81 253 GLN A O 1
ATOM 1908 N N . VAL A 1 254 ? 29.311 12.121 -48.333 1.00 76.81 254 VAL A N 1
ATOM 1909 C CA . VAL A 1 254 ? 28.156 12.435 -47.484 1.00 76.81 254 VAL A CA 1
ATOM 1910 C C . VAL A 1 254 ? 27.407 13.660 -48.018 1.00 76.81 254 VAL A C 1
ATOM 1912 O O . VAL A 1 254 ? 26.179 13.632 -48.083 1.00 76.81 254 VAL A O 1
ATOM 1915 N N . GLN A 1 255 ? 28.117 14.695 -48.483 1.00 81.81 255 GLN A N 1
ATOM 1916 C CA . GLN A 1 255 ? 27.482 15.844 -49.143 1.00 81.81 255 GLN A CA 1
ATOM 1917 C C . GLN A 1 255 ? 26.748 15.454 -50.431 1.00 81.81 255 GLN A C 1
ATOM 1919 O O . GLN A 1 255 ? 25.636 15.931 -50.652 1.00 81.81 255 GLN A O 1
ATOM 1924 N N . ASP A 1 256 ? 27.314 14.558 -51.242 1.00 85.00 256 ASP A N 1
ATOM 1925 C CA . ASP A 1 256 ? 26.656 14.066 -52.458 1.00 85.00 256 ASP A CA 1
ATOM 1926 C C . ASP A 1 256 ? 25.377 13.271 -52.156 1.00 85.00 256 ASP A C 1
ATOM 1928 O O . ASP A 1 256 ? 24.385 13.401 -52.876 1.00 85.00 256 ASP A O 1
ATOM 1932 N N . VAL A 1 257 ? 25.360 12.470 -51.085 1.00 82.31 257 VAL A N 1
ATOM 1933 C CA . VAL A 1 257 ? 24.157 11.730 -50.667 1.00 82.31 257 VAL A CA 1
ATOM 1934 C C . VAL A 1 257 ? 23.074 12.681 -50.158 1.00 82.31 257 VAL A C 1
ATOM 1936 O O . VAL A 1 257 ? 21.921 12.538 -50.557 1.00 82.31 257 VAL A O 1
ATOM 1939 N N . ILE A 1 258 ? 23.434 13.675 -49.338 1.00 81.50 258 ILE A N 1
ATOM 1940 C CA . ILE A 1 258 ? 22.487 14.690 -48.846 1.00 81.50 258 ILE A CA 1
ATOM 1941 C C . ILE A 1 258 ? 21.911 15.495 -50.015 1.00 81.50 258 ILE A C 1
ATOM 1943 O O . ILE A 1 258 ? 20.707 15.730 -50.071 1.00 81.50 258 ILE A O 1
ATOM 1947 N N . ARG A 1 259 ? 22.753 15.871 -50.984 1.00 88.69 259 ARG A N 1
ATOM 1948 C CA . ARG A 1 259 ? 22.317 16.587 -52.184 1.00 88.69 259 ARG A CA 1
ATOM 1949 C C . ARG A 1 259 ? 21.333 15.765 -53.017 1.00 88.69 259 ARG A C 1
ATOM 1951 O O . ARG A 1 259 ? 20.306 16.299 -53.414 1.00 88.69 259 ARG A O 1
ATOM 1958 N N . ARG A 1 260 ? 21.612 14.477 -53.244 1.00 87.56 260 ARG A N 1
ATOM 1959 C CA . ARG A 1 260 ? 20.697 13.590 -53.984 1.00 87.56 260 ARG A CA 1
ATOM 1960 C C . ARG A 1 260 ? 19.386 13.345 -53.246 1.00 87.56 260 ARG A C 1
ATOM 1962 O O . ARG A 1 260 ? 18.354 13.249 -53.893 1.00 87.56 260 ARG A O 1
ATOM 1969 N N . ALA A 1 261 ? 19.417 13.245 -51.919 1.00 80.69 261 ALA A N 1
ATOM 1970 C CA . ALA A 1 261 ? 18.200 13.118 -51.123 1.00 80.69 261 ALA A CA 1
ATOM 1971 C C . ALA A 1 261 ? 17.319 14.374 -51.245 1.00 80.69 261 ALA A C 1
ATOM 1973 O O . ALA A 1 261 ? 16.126 14.248 -51.481 1.00 80.69 261 ALA A O 1
ATOM 1974 N N . ALA A 1 262 ? 17.916 15.570 -51.190 1.00 85.94 262 ALA A N 1
ATOM 1975 C CA . ALA A 1 262 ? 17.192 16.829 -51.378 1.00 85.94 262 ALA A CA 1
ATOM 1976 C C . ALA A 1 262 ? 16.646 17.007 -52.809 1.00 85.94 262 ALA A C 1
ATOM 1978 O O . ALA A 1 262 ? 15.574 17.574 -52.990 1.00 85.94 262 ALA A O 1
ATOM 1979 N N . GLU A 1 263 ? 17.368 16.523 -53.827 1.00 90.25 263 GLU A N 1
ATOM 1980 C CA . GLU A 1 263 ? 16.881 16.505 -55.215 1.00 90.25 263 GLU A CA 1
ATOM 1981 C C . GLU A 1 263 ? 15.666 15.568 -55.370 1.00 90.25 263 GLU A C 1
ATOM 1983 O O . GLU A 1 263 ? 14.713 15.936 -56.045 1.00 90.25 263 GLU A O 1
ATOM 1988 N N . LEU A 1 264 ? 15.649 14.416 -54.688 1.00 86.75 264 LEU A N 1
ATOM 1989 C CA . LEU A 1 264 ? 14.511 13.486 -54.706 1.00 86.75 264 LEU A CA 1
ATOM 1990 C C . LEU A 1 264 ? 13.286 14.014 -53.942 1.00 86.75 264 LEU A C 1
ATOM 1992 O O . LEU A 1 264 ? 12.167 13.843 -54.413 1.00 86.75 264 LEU A O 1
ATOM 1996 N N . GLU A 1 265 ? 13.476 14.680 -52.798 1.00 84.56 265 GLU A N 1
ATOM 1997 C CA . GLU A 1 265 ? 12.367 15.318 -52.065 1.00 84.56 265 GLU A CA 1
ATOM 1998 C C . GLU A 1 265 ? 11.722 16.446 -52.888 1.00 84.56 265 GLU A C 1
ATOM 2000 O O . GLU A 1 265 ? 10.502 16.590 -52.890 1.00 84.56 265 GLU A O 1
ATOM 2005 N N . ALA A 1 266 ? 12.521 17.207 -53.645 1.00 84.75 266 ALA A N 1
ATOM 2006 C CA . ALA A 1 266 ? 12.004 18.236 -54.546 1.00 84.75 266 ALA A CA 1
ATOM 2007 C C . ALA A 1 266 ? 11.217 17.651 -55.736 1.00 84.75 266 ALA A C 1
ATOM 2009 O O . ALA A 1 266 ? 10.284 18.289 -56.214 1.00 84.75 266 ALA A O 1
ATOM 2010 N N . GLU A 1 267 ? 11.570 16.450 -56.206 1.00 84.19 267 GLU A N 1
ATOM 2011 C CA . GLU A 1 267 ? 10.822 15.754 -57.261 1.00 84.19 267 GLU A CA 1
ATOM 2012 C C . GLU A 1 267 ? 9.489 15.170 -56.748 1.00 84.19 267 GLU A C 1
ATOM 2014 O O . GLU A 1 267 ? 8.507 15.170 -57.491 1.00 84.19 267 GLU A O 1
ATOM 2019 N N . GLU A 1 268 ? 9.408 14.729 -55.485 1.00 80.06 268 GLU A N 1
ATOM 2020 C CA . GLU A 1 268 ? 8.151 14.234 -54.890 1.00 80.06 268 GLU A CA 1
ATOM 2021 C C . GLU A 1 268 ? 7.112 15.351 -54.662 1.00 80.06 268 GLU A C 1
ATOM 2023 O O . GLU A 1 268 ? 5.915 15.115 -54.848 1.00 80.06 268 GLU A O 1
ATOM 2028 N N . GLU A 1 269 ? 7.535 16.578 -54.331 1.00 72.81 269 GLU A N 1
ATOM 2029 C CA . GLU A 1 269 ? 6.610 17.714 -54.154 1.00 72.81 269 GLU A CA 1
ATOM 2030 C C . GLU A 1 269 ? 5.908 18.136 -55.462 1.00 72.81 269 GLU A C 1
ATOM 2032 O O . GLU A 1 269 ? 4.787 18.653 -55.421 1.00 72.81 269 GLU A O 1
ATOM 2037 N N . ASP A 1 270 ? 6.510 17.866 -56.625 1.00 67.00 270 ASP A N 1
ATOM 2038 C CA . ASP A 1 270 ? 5.914 18.161 -57.933 1.00 67.00 270 ASP A CA 1
ATOM 2039 C C . ASP A 1 270 ? 4.922 17.071 -58.405 1.00 67.00 270 ASP A C 1
ATOM 2041 O O . ASP A 1 270 ? 4.039 17.352 -59.225 1.00 67.00 270 ASP A O 1
ATOM 2045 N N . GLU A 1 271 ? 4.995 15.843 -57.869 1.00 61.84 271 GLU A N 1
ATOM 2046 C CA . GLU A 1 271 ? 4.068 14.750 -58.214 1.00 61.84 271 GLU A CA 1
ATOM 2047 C C . GLU A 1 271 ? 2.813 14.675 -57.319 1.00 61.84 271 GLU A C 1
ATOM 2049 O O . GLU A 1 271 ? 1.795 14.120 -57.746 1.00 61.84 271 GLU A O 1
ATOM 2054 N N . GLU A 1 272 ? 2.791 15.302 -56.134 1.00 53.00 272 GLU A N 1
ATOM 2055 C CA . GLU A 1 272 ? 1.598 15.346 -55.259 1.00 53.00 272 GLU A CA 1
ATOM 2056 C C . GLU A 1 272 ? 0.479 16.308 -55.731 1.00 53.00 272 GLU A C 1
ATOM 2058 O O . GLU A 1 272 ? -0.525 16.517 -55.039 1.00 53.00 272 GLU A O 1
ATOM 2063 N N . GLY A 1 273 ? 0.557 16.816 -56.966 1.00 54.75 273 GLY A N 1
ATOM 2064 C CA . GLY A 1 273 ? -0.541 17.465 -57.693 1.00 54.75 273 GLY A CA 1
ATOM 2065 C C . GLY A 1 273 ? -1.682 16.507 -58.076 1.00 54.75 273 GLY A C 1
ATOM 2066 O O . GLY A 1 273 ? -2.068 16.416 -59.241 1.00 54.75 273 GLY A O 1
ATOM 2067 N N . GLY A 1 274 ? -2.233 15.775 -57.107 1.00 59.00 274 GLY A N 1
ATOM 2068 C CA . GLY A 1 274 ? -3.388 14.900 -57.287 1.00 59.00 274 GLY A CA 1
ATOM 2069 C C . GLY A 1 274 ? -4.675 15.673 -57.636 1.00 59.00 274 GLY A C 1
ATOM 2070 O O . GLY A 1 274 ? -4.833 16.841 -57.268 1.00 59.00 274 GLY A O 1
ATOM 2071 N N . PRO A 1 275 ? -5.630 15.040 -58.346 1.00 52.25 275 PRO A N 1
ATOM 2072 C CA . PRO A 1 275 ? -6.845 15.695 -58.820 1.00 52.25 275 PRO A CA 1
ATOM 2073 C C . PRO A 1 275 ? -7.676 16.284 -57.672 1.00 52.25 275 PRO A C 1
ATOM 2075 O O . PRO A 1 275 ? -7.936 15.645 -56.651 1.00 52.25 275 PRO A O 1
ATOM 2078 N N . SER A 1 276 ? -8.109 17.530 -57.870 1.00 45.94 276 SER A N 1
ATOM 2079 C CA . SER A 1 276 ? -8.874 18.321 -56.908 1.00 45.94 276 SER A CA 1
ATOM 2080 C C . SER A 1 276 ? -10.176 17.630 -56.480 1.00 45.94 276 SER A C 1
ATOM 2082 O O . SER A 1 276 ? -10.952 17.139 -57.299 1.00 45.94 276 SER A O 1
ATOM 2084 N N . MET A 1 277 ? -10.466 17.690 -55.176 1.00 45.00 277 MET A N 1
ATOM 2085 C CA . MET A 1 277 ? -11.635 17.109 -54.492 1.00 45.00 277 MET A CA 1
ATOM 2086 C C . MET A 1 277 ? -13.010 17.561 -55.041 1.00 45.00 277 MET A C 1
ATOM 2088 O O . MET A 1 277 ? -14.038 16.996 -54.666 1.00 45.00 277 MET A O 1
ATOM 2092 N N . ASN A 1 278 ? -13.047 18.535 -55.957 1.00 54.84 278 ASN A N 1
ATOM 2093 C CA . ASN A 1 278 ? -14.263 18.982 -56.642 1.00 54.84 278 ASN A CA 1
ATOM 2094 C C . ASN A 1 278 ? -14.759 18.010 -57.729 1.00 54.84 278 ASN A C 1
ATOM 2096 O O . ASN A 1 278 ? -15.956 18.004 -58.023 1.00 54.84 278 ASN A O 1
ATOM 2100 N N . ASP A 1 279 ? -13.899 17.149 -58.280 1.00 53.03 279 ASP A N 1
ATOM 2101 C CA . ASP A 1 279 ? -14.317 16.188 -59.313 1.00 53.03 279 ASP A CA 1
ATOM 2102 C C . ASP A 1 279 ? -15.053 14.971 -58.729 1.00 53.03 279 ASP A C 1
ATOM 2104 O O . ASP A 1 279 ? -15.868 14.340 -59.406 1.00 53.03 279 ASP A O 1
ATOM 2108 N N . MET A 1 280 ? -14.875 14.690 -57.434 1.00 49.59 280 MET A N 1
ATOM 2109 C CA . MET A 1 280 ? -15.537 13.560 -56.773 1.00 49.59 280 MET A CA 1
ATOM 2110 C C . MET A 1 280 ? -16.979 13.874 -56.327 1.00 49.59 280 MET A C 1
ATOM 2112 O O . MET A 1 280 ? -17.773 12.962 -56.096 1.00 49.59 280 MET A O 1
ATOM 2116 N N . GLN A 1 281 ? -17.369 15.153 -56.269 1.00 48.66 281 GLN A N 1
ATOM 2117 C CA . GLN A 1 281 ? -18.702 15.579 -55.817 1.00 48.66 281 GLN A CA 1
ATOM 2118 C C . GLN A 1 281 ? -19.782 15.584 -56.913 1.00 48.66 281 GLN A C 1
ATOM 2120 O O . GLN A 1 281 ? -20.957 15.775 -56.607 1.00 48.66 281 GLN A O 1
ATOM 2125 N N . ARG A 1 282 ? -19.426 15.315 -58.178 1.00 46.88 282 ARG A N 1
ATOM 2126 C CA . ARG A 1 282 ? -20.375 15.279 -59.310 1.00 46.88 282 ARG A CA 1
ATOM 2127 C C . ARG A 1 282 ? -20.970 13.895 -59.614 1.00 46.88 282 ARG A C 1
ATOM 2129 O O . ARG A 1 282 ? -21.803 13.787 -60.505 1.00 46.88 282 ARG A O 1
ATOM 2136 N N . SER A 1 283 ? -20.567 12.860 -58.874 1.00 45.72 283 SER A N 1
ATOM 2137 C CA . SER A 1 283 ? -20.992 11.460 -59.081 1.00 45.72 283 SER A CA 1
ATOM 2138 C C . SER A 1 283 ? -22.146 11.009 -58.160 1.00 45.72 283 SER A C 1
ATOM 2140 O O . SER A 1 283 ? -22.726 9.945 -58.347 1.00 45.72 283 SER A O 1
ATOM 2142 N N . LEU A 1 284 ? -22.538 11.824 -57.172 1.00 49.19 284 LEU A N 1
ATOM 2143 C CA . LEU A 1 284 ? -23.555 11.473 -56.169 1.00 49.19 284 LEU A CA 1
ATOM 2144 C C . LEU A 1 284 ? -24.799 12.364 -56.275 1.00 49.19 284 LEU A C 1
ATOM 2146 O O . LEU A 1 284 ? -25.170 13.068 -55.340 1.00 49.19 284 LEU A O 1
ATOM 2150 N N . SER A 1 285 ? -25.469 12.331 -57.421 1.00 44.50 285 SER A N 1
ATOM 2151 C CA . SER A 1 285 ? -26.822 12.880 -57.546 1.00 44.50 285 SER A CA 1
ATOM 2152 C C . SER A 1 285 ? -27.639 12.039 -58.515 1.00 44.50 285 SER A C 1
ATOM 2154 O O . SER A 1 285 ? -27.763 12.393 -59.682 1.00 44.50 285 SER A O 1
ATOM 2156 N N . ASP A 1 286 ? -28.190 10.936 -58.012 1.00 41.38 286 ASP A N 1
ATOM 2157 C CA . ASP A 1 286 ? -29.367 10.304 -58.608 1.00 41.38 286 ASP A CA 1
ATOM 2158 C C . ASP A 1 286 ? -30.135 9.509 -57.532 1.00 41.38 286 ASP A C 1
ATOM 2160 O O . ASP A 1 286 ? -29.644 8.480 -57.060 1.00 41.38 286 ASP A O 1
ATOM 2164 N N . PRO A 1 287 ? -31.315 9.972 -57.073 1.00 48.62 287 PRO A N 1
ATOM 2165 C CA . PRO A 1 287 ? -32.214 9.160 -56.273 1.00 48.62 287 PRO A CA 1
ATOM 2166 C C . PRO A 1 287 ? -33.504 8.903 -57.059 1.00 48.62 287 PRO A C 1
ATOM 2168 O O . PRO A 1 287 ? -34.330 9.800 -57.228 1.00 48.62 287 PRO A O 1
ATOM 2171 N N . THR A 1 288 ? -33.732 7.659 -57.478 1.00 37.91 288 THR A N 1
ATOM 2172 C CA . THR A 1 288 ? -35.076 7.202 -57.849 1.00 37.91 288 THR A CA 1
ATOM 2173 C C . THR A 1 288 ? -35.507 5.999 -57.015 1.00 37.91 288 THR A C 1
ATOM 2175 O O . THR A 1 288 ? -34.780 5.027 -56.833 1.00 37.91 288 THR A O 1
ATOM 2178 N N . SER A 1 289 ? -36.706 6.174 -56.456 1.00 38.28 289 SER A N 1
ATOM 2179 C CA . SER A 1 289 ? -37.679 5.224 -55.908 1.00 38.28 289 SER A CA 1
ATOM 2180 C C . SER A 1 289 ? -37.486 3.737 -56.244 1.00 38.28 289 SER A C 1
ATOM 2182 O O 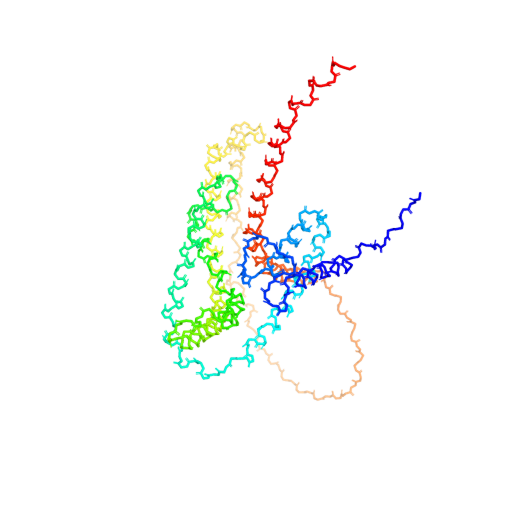. SER A 1 289 ? -37.311 3.398 -57.407 1.00 38.28 289 SER A O 1
ATOM 2184 N N . ASP A 1 290 ? -37.773 2.832 -55.300 1.00 36.22 290 ASP A N 1
ATOM 2185 C CA . ASP A 1 290 ? -39.152 2.335 -55.194 1.00 36.22 290 ASP A CA 1
ATOM 2186 C C . ASP A 1 290 ? -39.432 1.417 -53.995 1.00 36.22 290 ASP A C 1
ATOM 2188 O O . ASP A 1 290 ? -38.596 0.671 -53.490 1.00 36.22 290 ASP A O 1
ATOM 2192 N N . SER A 1 291 ? -40.690 1.493 -53.576 1.00 42.00 291 SER A N 1
ATOM 2193 C CA . SER A 1 291 ? -41.377 0.670 -52.585 1.00 42.00 291 SER A CA 1
ATOM 2194 C C . SER A 1 291 ? -41.649 -0.745 -53.107 1.00 42.00 291 SER A C 1
ATOM 2196 O O . SER A 1 291 ? -42.166 -0.899 -54.214 1.00 42.00 291 SER A O 1
ATOM 2198 N N . LYS A 1 292 ? -41.473 -1.785 -52.270 1.00 37.84 292 LYS A N 1
ATOM 2199 C CA . LYS A 1 292 ? -42.434 -2.904 -52.268 1.00 37.84 292 LYS A CA 1
ATOM 2200 C C . LYS A 1 292 ? -42.405 -3.776 -51.016 1.00 37.84 292 LYS A C 1
ATOM 2202 O O . LYS A 1 292 ? -41.449 -4.482 -50.721 1.00 37.84 292 LYS A O 1
ATOM 2207 N N . SER A 1 293 ? -43.556 -3.779 -50.350 1.00 45.03 293 SER A N 1
ATOM 2208 C CA . SER A 1 293 ? -43.997 -4.784 -49.386 1.00 45.03 293 SER A CA 1
ATOM 2209 C C . SER A 1 293 ? -44.016 -6.189 -49.996 1.00 45.03 293 SER A C 1
ATOM 2211 O O . SER A 1 293 ? -44.566 -6.379 -51.084 1.00 45.03 293 SER A O 1
ATOM 2213 N N . ARG A 1 294 ? -43.538 -7.194 -49.252 1.00 39.09 294 ARG A N 1
ATOM 2214 C CA . ARG A 1 294 ? -43.995 -8.582 -49.413 1.00 39.09 294 ARG A CA 1
ATOM 2215 C C . ARG A 1 294 ? -43.794 -9.396 -48.134 1.00 39.09 294 ARG A C 1
ATOM 2217 O O . ARG A 1 294 ? -42.679 -9.695 -47.733 1.00 39.09 294 ARG A O 1
ATOM 2224 N N . SER A 1 295 ? -44.920 -9.762 -47.524 1.00 44.50 295 SER A N 1
ATOM 2225 C CA . SER A 1 295 ? -45.044 -10.943 -46.668 1.00 44.50 295 SER A CA 1
ATOM 2226 C C . SER A 1 295 ? -44.785 -12.200 -47.495 1.00 44.50 295 SER A C 1
ATOM 2228 O O . SER A 1 295 ? -45.369 -12.321 -48.571 1.00 44.50 295 SER A O 1
ATOM 2230 N N . MET A 1 296 ? -43.990 -13.147 -46.990 1.00 37.50 296 MET A N 1
ATOM 2231 C CA . MET A 1 296 ? -44.084 -14.555 -47.390 1.00 37.50 296 MET A CA 1
ATOM 2232 C C . MET A 1 296 ? -43.324 -15.484 -46.429 1.00 37.50 296 MET A C 1
ATOM 2234 O O . MET A 1 296 ? -42.124 -15.348 -46.242 1.00 37.50 296 MET A O 1
ATOM 2238 N N . LEU A 1 297 ? -44.092 -16.420 -45.863 1.00 36.62 297 LEU A N 1
ATOM 2239 C CA . LEU A 1 297 ? -43.795 -17.840 -45.644 1.00 36.62 297 LEU A CA 1
ATOM 2240 C C . LEU A 1 297 ? -42.467 -18.268 -44.986 1.00 36.62 297 LEU A C 1
ATOM 2242 O O . LEU A 1 297 ? -41.393 -18.230 -45.573 1.00 36.62 297 LEU A O 1
ATOM 2246 N N . LEU A 1 298 ? -42.630 -18.852 -43.793 1.00 44.75 298 LEU A N 1
ATOM 2247 C CA . LEU A 1 298 ? -41.690 -19.746 -43.120 1.00 44.75 298 LEU A CA 1
ATOM 2248 C C . LEU A 1 298 ? -41.414 -20.992 -43.981 1.00 44.75 298 LEU A C 1
ATOM 2250 O O . LEU A 1 298 ? -42.285 -21.847 -44.142 1.00 44.75 298 LEU A O 1
ATOM 2254 N N . LEU A 1 299 ? -40.184 -21.099 -44.477 1.00 43.78 299 LEU A N 1
ATOM 2255 C CA . LEU A 1 299 ? -39.545 -22.343 -44.909 1.00 43.78 299 LEU A CA 1
ATOM 2256 C C . LEU A 1 299 ? -38.293 -22.577 -44.040 1.00 43.78 299 LEU A C 1
ATOM 2258 O O . LEU A 1 299 ? -37.743 -21.608 -43.507 1.00 43.78 299 LEU A O 1
ATOM 2262 N N . PRO A 1 300 ? -37.847 -23.833 -43.856 1.00 42.12 300 PRO A N 1
ATOM 2263 C CA . PRO A 1 300 ? -36.696 -24.138 -43.019 1.00 42.12 300 PRO A CA 1
ATOM 2264 C C . PRO A 1 300 ? -35.419 -23.632 -43.697 1.00 42.12 300 PRO A C 1
ATOM 2266 O O . PRO A 1 300 ? -35.118 -24.004 -44.828 1.00 42.12 300 PRO A O 1
ATOM 2269 N N . VAL A 1 301 ? -34.693 -22.763 -42.995 1.00 40.00 301 VAL A N 1
ATOM 2270 C CA . VAL A 1 301 ? -33.405 -22.210 -43.419 1.00 40.00 301 VAL A CA 1
ATOM 2271 C C . VAL A 1 301 ? -32.337 -23.288 -43.244 1.00 40.00 301 VAL A C 1
ATOM 2273 O O . VAL A 1 301 ? -31.952 -23.613 -42.121 1.00 40.00 301 VAL A O 1
ATOM 2276 N N . GLU A 1 302 ? -31.870 -23.849 -44.359 1.00 45.34 302 GLU A N 1
ATOM 2277 C CA . GLU A 1 302 ? -30.560 -24.497 -44.430 1.00 45.34 302 GLU A CA 1
ATOM 2278 C C . GLU A 1 302 ? -29.484 -23.460 -44.086 1.00 45.34 302 GLU A C 1
ATOM 2280 O O . GLU A 1 302 ? -29.493 -22.338 -44.598 1.00 45.34 302 GLU A O 1
ATOM 2285 N N . ALA A 1 303 ? -28.591 -23.826 -43.165 1.00 47.66 303 ALA A N 1
ATOM 2286 C CA . ALA A 1 303 ? -27.523 -22.958 -42.699 1.00 47.66 303 ALA A CA 1
ATOM 2287 C C . ALA A 1 303 ? -26.612 -22.558 -43.876 1.00 47.66 303 ALA A C 1
ATOM 2289 O O . ALA A 1 303 ? -26.140 -23.441 -44.598 1.00 47.66 303 ALA A O 1
ATOM 2290 N N . PRO A 1 304 ? -26.345 -21.256 -44.083 1.00 50.03 304 PRO A N 1
ATOM 2291 C CA . PRO A 1 304 ? -25.406 -20.830 -45.106 1.00 50.03 304 PRO A CA 1
ATOM 2292 C C . PRO A 1 304 ? -23.990 -21.292 -44.725 1.00 50.03 304 PRO A C 1
ATOM 2294 O O . PRO A 1 304 ? -23.660 -21.313 -43.535 1.00 50.03 304 PRO A O 1
ATOM 2297 N N . PRO A 1 305 ? -23.145 -21.658 -45.705 1.00 55.28 305 PRO A N 1
ATOM 2298 C CA . PRO A 1 305 ? -21.752 -21.984 -45.439 1.00 55.28 305 PRO A CA 1
ATOM 2299 C C . PRO A 1 305 ? -21.060 -20.776 -44.801 1.00 55.28 305 PRO A C 1
ATOM 2301 O O . PRO A 1 305 ? -21.230 -19.644 -45.261 1.00 55.28 305 PRO A O 1
ATOM 2304 N N . GLU A 1 306 ? -20.316 -21.030 -43.721 1.00 49.56 306 GLU A N 1
ATOM 2305 C CA . GLU A 1 306 ? -19.528 -20.015 -43.025 1.00 49.56 306 GLU A CA 1
ATOM 2306 C C . GLU A 1 306 ? -18.675 -19.231 -44.035 1.00 49.56 306 GLU A C 1
ATOM 2308 O O . GLU A 1 306 ? -17.957 -19.846 -44.834 1.00 49.56 306 GLU A O 1
ATOM 2313 N N . PRO A 1 307 ? -18.731 -17.886 -44.035 1.00 46.53 307 PRO A N 1
ATOM 2314 C CA . PRO A 1 307 ? -17.796 -17.107 -44.821 1.00 46.53 307 PRO A CA 1
ATOM 2315 C C . PRO A 1 307 ? -16.396 -17.372 -44.268 1.00 46.53 307 PRO A C 1
ATOM 2317 O O . PRO A 1 307 ? -16.157 -17.212 -43.071 1.00 46.53 307 PRO A O 1
ATOM 2320 N N . ALA A 1 308 ? -15.483 -17.795 -45.141 1.00 52.38 308 ALA A N 1
ATOM 2321 C CA . ALA A 1 308 ? -14.073 -17.916 -44.813 1.00 52.38 308 ALA A CA 1
ATOM 2322 C C . ALA A 1 308 ? -13.583 -16.564 -44.268 1.00 52.38 308 ALA A C 1
ATOM 2324 O O . ALA A 1 308 ? -13.491 -15.589 -45.013 1.00 52.38 308 ALA A O 1
ATOM 2325 N N . GLU A 1 309 ? -13.341 -16.490 -42.955 1.00 48.41 309 GLU A N 1
ATOM 2326 C CA . GLU A 1 309 ? -12.764 -15.305 -42.328 1.00 48.41 309 GLU A CA 1
ATOM 2327 C C . GLU A 1 309 ? -11.382 -15.059 -42.945 1.00 48.41 309 GLU A C 1
ATOM 2329 O O . GLU A 1 309 ? -10.493 -15.911 -42.876 1.00 48.41 309 GLU A O 1
ATOM 2334 N N . GLU A 1 310 ? -11.200 -13.883 -43.549 1.00 55.72 310 GLU A N 1
ATOM 2335 C CA . GLU A 1 310 ? -9.894 -13.436 -44.018 1.00 55.72 310 GLU A CA 1
ATOM 2336 C C . GLU A 1 310 ? -8.891 -13.432 -42.847 1.00 55.72 310 GLU A C 1
ATOM 2338 O O . GLU A 1 310 ? -9.178 -12.874 -41.776 1.00 55.72 310 GLU A O 1
ATOM 2343 N N . PRO A 1 311 ? -7.689 -14.008 -43.033 1.00 58.81 311 PRO A N 1
ATOM 2344 C CA . PRO A 1 311 ? -6.702 -14.192 -41.967 1.00 58.81 311 PRO A CA 1
ATOM 2345 C C . PRO A 1 311 ? -6.239 -12.878 -41.306 1.00 58.81 311 PRO A C 1
ATOM 2347 O O . PRO A 1 311 ? -5.736 -12.890 -40.178 1.00 58.81 311 PRO A O 1
ATOM 2350 N N . GLU A 1 312 ? -6.456 -11.723 -41.943 1.00 55.16 312 GLU A N 1
ATOM 2351 C CA . GLU A 1 312 ? -6.113 -10.418 -41.372 1.00 55.16 312 GLU A CA 1
ATOM 2352 C C . GLU A 1 312 ? -7.056 -9.970 -40.242 1.00 55.16 312 GLU A C 1
ATOM 2354 O O . GLU A 1 312 ? -6.599 -9.396 -39.245 1.00 55.16 312 GLU A O 1
ATOM 2359 N N . ALA A 1 313 ? -8.353 -10.292 -40.303 1.00 52.34 313 ALA A N 1
ATOM 2360 C CA . ALA A 1 313 ? -9.312 -9.874 -39.276 1.00 52.34 313 ALA A CA 1
ATOM 2361 C C . ALA A 1 313 ? -9.098 -10.618 -37.939 1.00 52.34 313 ALA A C 1
ATOM 2363 O O . ALA A 1 313 ? -9.223 -10.027 -36.855 1.00 52.34 313 ALA A O 1
ATOM 2364 N N . GLN A 1 314 ? -8.682 -11.889 -37.997 1.00 47.53 314 GLN A N 1
ATOM 2365 C CA . GLN A 1 314 ? -8.283 -12.673 -36.821 1.00 47.53 314 GLN A CA 1
ATOM 2366 C C . GLN A 1 314 ? -6.962 -12.183 -36.209 1.00 47.53 314 GLN A C 1
ATOM 2368 O O . GLN A 1 314 ? -6.843 -12.114 -34.979 1.00 47.53 314 GLN A O 1
ATOM 2373 N N . ALA A 1 315 ? -6.000 -11.750 -37.031 1.00 56.22 315 ALA A N 1
ATOM 2374 C CA . ALA A 1 315 ? -4.742 -11.177 -36.553 1.00 56.22 315 ALA A CA 1
ATOM 2375 C C . ALA A 1 315 ? -4.949 -9.841 -35.812 1.00 56.22 315 ALA A C 1
ATOM 2377 O O . ALA A 1 315 ? -4.304 -9.573 -34.794 1.00 56.22 315 ALA A O 1
ATOM 2378 N N . VAL A 1 316 ? -5.893 -9.006 -36.258 1.00 58.28 316 VAL A N 1
ATOM 2379 C CA . VAL A 1 316 ? -6.203 -7.729 -35.590 1.00 58.28 316 VAL A CA 1
ATOM 2380 C C . VAL A 1 316 ? -6.974 -7.943 -34.277 1.00 58.28 316 VAL A C 1
ATOM 2382 O O . VAL A 1 316 ? -6.699 -7.259 -33.280 1.00 58.28 316 VAL A O 1
ATOM 2385 N N . ARG A 1 317 ? -7.887 -8.925 -34.212 1.00 51.69 317 ARG A N 1
ATOM 2386 C CA . ARG A 1 317 ? -8.589 -9.293 -32.964 1.00 51.69 317 ARG A CA 1
ATOM 2387 C C . ARG A 1 317 ? -7.656 -9.926 -31.927 1.00 51.69 317 ARG A C 1
ATOM 2389 O O . ARG A 1 317 ? -7.741 -9.543 -30.756 1.00 51.69 317 ARG A O 1
ATOM 2396 N N . SER A 1 318 ? -6.725 -10.796 -32.328 1.00 46.47 318 SER A N 1
ATOM 2397 C CA . SER A 1 318 ? -5.738 -11.388 -31.409 1.00 46.47 318 SER A CA 1
ATOM 2398 C C . SER A 1 318 ? -4.772 -10.332 -30.846 1.00 46.47 318 SER A C 1
ATOM 2400 O O . SER A 1 318 ? -4.510 -10.308 -29.640 1.00 46.47 318 SER A O 1
ATOM 2402 N N . ARG A 1 319 ? -4.357 -9.350 -31.666 1.00 48.69 319 ARG A N 1
ATOM 2403 C CA . ARG A 1 319 ? -3.540 -8.200 -31.229 1.00 48.69 319 ARG A CA 1
ATOM 2404 C C . ARG A 1 319 ? -4.275 -7.271 -30.253 1.00 48.69 319 ARG A C 1
ATOM 2406 O O . ARG A 1 319 ? -3.652 -6.739 -29.331 1.00 48.69 319 ARG A O 1
ATOM 2413 N N . ARG A 1 320 ? -5.593 -7.072 -30.404 1.00 44.88 320 ARG A N 1
ATOM 2414 C CA . ARG A 1 320 ? -6.406 -6.276 -29.455 1.00 44.88 320 ARG A CA 1
ATOM 2415 C C . ARG A 1 320 ? -6.678 -7.013 -28.137 1.00 44.88 320 ARG A C 1
ATOM 2417 O O . ARG A 1 320 ? -6.668 -6.369 -27.087 1.00 44.88 320 ARG A O 1
ATOM 2424 N N . ALA A 1 321 ? -6.880 -8.331 -28.168 1.00 41.28 321 ALA A N 1
ATOM 2425 C CA . ALA A 1 321 ? -7.034 -9.149 -26.961 1.00 41.28 321 ALA A CA 1
ATOM 2426 C C . ALA A 1 321 ? -5.726 -9.227 -26.147 1.00 41.28 321 ALA A C 1
ATOM 2428 O O . ALA A 1 321 ? -5.756 -9.061 -24.926 1.00 41.28 321 ALA A O 1
ATOM 2429 N N . GLY A 1 322 ? -4.574 -9.348 -26.822 1.00 41.50 322 GLY A N 1
ATOM 2430 C CA . GLY A 1 322 ? -3.248 -9.318 -26.192 1.00 41.50 322 GLY A CA 1
ATOM 2431 C C . GLY A 1 322 ? -2.947 -8.007 -25.454 1.00 41.50 322 GLY A C 1
ATOM 2432 O O . GLY A 1 322 ? -2.490 -8.040 -24.311 1.00 41.50 322 GLY A O 1
ATOM 2433 N N . ARG A 1 323 ? -3.300 -6.847 -26.035 1.00 41.81 323 ARG A N 1
ATOM 2434 C CA . ARG A 1 323 ? -3.108 -5.534 -25.382 1.00 41.81 323 ARG A CA 1
ATOM 2435 C C . ARG A 1 323 ? -3.961 -5.354 -24.126 1.00 41.81 323 ARG A C 1
ATOM 2437 O O . ARG A 1 323 ? -3.471 -4.829 -23.130 1.00 41.81 323 ARG A O 1
ATOM 2444 N N . LYS A 1 324 ? -5.217 -5.819 -24.125 1.00 39.28 324 LYS A N 1
ATOM 2445 C CA . LYS A 1 324 ? -6.082 -5.738 -22.929 1.00 39.28 324 LYS A CA 1
ATOM 2446 C C . LYS A 1 324 ? -5.570 -6.629 -21.788 1.00 39.28 324 LYS A C 1
ATOM 2448 O O . LYS A 1 324 ? -5.644 -6.229 -20.629 1.00 39.28 324 LYS A O 1
ATOM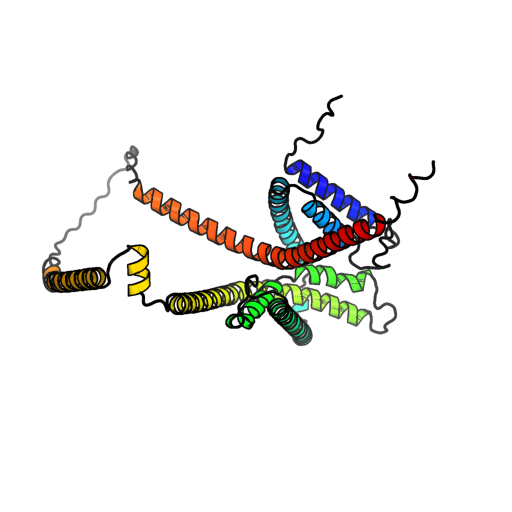 2453 N N . HIS A 1 325 ? -4.988 -7.786 -22.109 1.00 35.03 325 HIS A N 1
ATOM 2454 C CA . HIS A 1 325 ? -4.388 -8.686 -21.119 1.00 35.03 325 HIS A CA 1
ATOM 2455 C C . HIS A 1 325 ? -3.052 -8.149 -20.559 1.00 35.03 325 HIS A C 1
ATOM 2457 O O . HIS A 1 325 ? -2.789 -8.271 -19.362 1.00 35.03 325 HIS A O 1
ATOM 2463 N N . GLN A 1 326 ? -2.249 -7.463 -21.384 1.00 38.38 326 GLN A N 1
ATOM 2464 C CA . GLN A 1 326 ? -1.011 -6.790 -20.961 1.00 38.38 326 GLN A CA 1
ATOM 2465 C C . GLN A 1 326 ? -1.265 -5.594 -20.032 1.00 38.38 326 GLN A C 1
ATOM 2467 O O . GLN A 1 326 ? -0.575 -5.446 -19.027 1.00 38.38 326 GLN A O 1
ATOM 2472 N N . VAL A 1 327 ? -2.290 -4.778 -20.307 1.00 40.47 327 VAL A N 1
ATOM 2473 C CA . VAL A 1 327 ? -2.652 -3.630 -19.452 1.00 40.47 327 VAL A CA 1
ATOM 2474 C C . VAL A 1 327 ? -3.188 -4.090 -18.087 1.00 40.47 327 VAL A C 1
ATOM 2476 O O . VAL A 1 327 ? -2.906 -3.456 -17.071 1.00 40.47 327 VAL A O 1
ATOM 2479 N N . CYS A 1 328 ? -3.895 -5.227 -18.026 1.00 36.81 328 CYS A N 1
ATOM 2480 C CA . CYS A 1 328 ? -4.287 -5.841 -16.752 1.00 36.81 328 CYS A CA 1
ATOM 2481 C C . CYS A 1 328 ? -3.077 -6.391 -15.977 1.00 36.81 328 CYS A C 1
ATOM 2483 O O . CYS A 1 328 ? -2.979 -6.140 -14.778 1.00 36.81 328 CYS A O 1
ATOM 2485 N N . ARG A 1 329 ? -2.113 -7.046 -16.647 1.00 37.59 329 ARG A N 1
ATOM 2486 C CA . ARG A 1 329 ? -0.851 -7.486 -16.018 1.00 37.59 329 ARG A CA 1
ATOM 2487 C C . ARG A 1 329 ? 0.010 -6.323 -15.520 1.00 37.59 329 ARG A C 1
ATOM 2489 O O . ARG A 1 329 ? 0.596 -6.451 -14.452 1.00 37.59 329 ARG A O 1
ATOM 2496 N N . LEU A 1 330 ? 0.045 -5.187 -16.222 1.00 35.69 330 LEU A N 1
ATOM 2497 C CA . LEU A 1 330 ? 0.758 -3.991 -15.755 1.00 35.69 330 LEU A CA 1
ATOM 2498 C C . LEU A 1 330 ? 0.121 -3.405 -14.488 1.00 35.69 330 LEU A C 1
ATOM 2500 O O . LEU A 1 330 ? 0.836 -3.019 -13.572 1.00 35.69 330 LEU A O 1
ATOM 2504 N N . LYS A 1 331 ? -1.215 -3.379 -14.395 1.00 38.03 331 LYS A N 1
ATOM 2505 C CA . LYS A 1 331 ? -1.917 -2.856 -13.209 1.00 38.03 331 LYS A CA 1
ATOM 2506 C C . LYS A 1 331 ? -1.728 -3.736 -11.970 1.00 38.03 331 LYS A C 1
ATOM 2508 O O . LYS A 1 331 ? -1.566 -3.201 -10.878 1.00 38.03 331 LYS A O 1
ATOM 2513 N N . THR A 1 332 ? -1.704 -5.060 -12.125 1.00 40.75 332 THR A N 1
ATOM 2514 C CA . THR A 1 332 ? -1.432 -5.988 -11.010 1.00 40.75 332 THR A CA 1
ATOM 2515 C C . THR A 1 332 ? 0.061 -6.039 -10.667 1.00 40.75 332 THR A C 1
ATOM 2517 O O . THR A 1 332 ? 0.422 -6.050 -9.492 1.00 40.75 332 THR A O 1
ATOM 2520 N N . GLY A 1 333 ? 0.930 -5.976 -11.680 1.00 34.25 333 GLY A N 1
ATOM 2521 C CA . GLY A 1 333 ? 2.383 -5.954 -11.531 1.00 34.25 333 GLY A CA 1
ATOM 2522 C C . GLY A 1 333 ? 2.924 -4.673 -10.899 1.00 34.25 333 GLY A C 1
ATOM 2523 O O . GLY A 1 333 ? 3.905 -4.752 -10.182 1.00 34.25 333 GLY A O 1
ATOM 2524 N N . LEU A 1 334 ? 2.286 -3.509 -11.071 1.00 37.12 334 LEU A N 1
ATOM 2525 C CA . LEU A 1 334 ? 2.751 -2.243 -10.475 1.00 37.12 334 LEU A CA 1
ATOM 2526 C C . LEU A 1 334 ? 2.482 -2.160 -8.960 1.00 37.12 334 LEU A C 1
ATOM 2528 O O . LEU A 1 334 ? 3.274 -1.585 -8.214 1.00 37.12 334 LEU A O 1
ATOM 2532 N N . VAL A 1 335 ? 1.388 -2.775 -8.495 1.00 43.44 335 VAL A N 1
ATOM 2533 C CA . VAL A 1 335 ? 1.067 -2.896 -7.060 1.00 43.44 335 VAL A CA 1
ATOM 2534 C C . VAL A 1 335 ? 2.017 -3.889 -6.381 1.00 43.44 335 VAL A C 1
ATOM 2536 O O . VAL A 1 335 ? 2.472 -3.631 -5.265 1.00 43.44 335 VAL A O 1
ATOM 2539 N N . PHE A 1 336 ? 2.374 -4.975 -7.079 1.00 38.56 336 PHE A N 1
ATOM 2540 C CA . PHE A 1 336 ? 3.412 -5.910 -6.644 1.00 38.56 336 PHE A CA 1
ATOM 2541 C C . PHE A 1 336 ? 4.805 -5.273 -6.692 1.00 38.56 336 PHE A C 1
ATOM 2543 O O . PHE A 1 336 ? 5.496 -5.306 -5.687 1.00 38.56 336 PHE A O 1
ATOM 2550 N N . ALA A 1 337 ? 5.176 -4.576 -7.769 1.00 36.03 337 ALA A N 1
ATOM 2551 C CA . ALA A 1 337 ? 6.486 -3.948 -7.958 1.00 36.03 337 ALA A CA 1
ATOM 2552 C C . ALA A 1 337 ? 6.782 -2.819 -6.964 1.00 36.03 337 ALA A C 1
ATOM 2554 O O . ALA A 1 337 ? 7.941 -2.530 -6.707 1.00 36.03 337 ALA A O 1
ATOM 2555 N N . GLN A 1 338 ? 5.775 -2.171 -6.370 1.00 40.75 338 GLN A N 1
ATOM 2556 C CA . GLN A 1 338 ? 6.009 -1.194 -5.298 1.00 40.75 338 GLN A CA 1
ATOM 2557 C C . GLN A 1 338 ? 6.179 -1.834 -3.918 1.00 40.75 338 GLN A C 1
ATOM 2559 O O . GLN A 1 338 ? 6.916 -1.295 -3.090 1.00 40.75 338 GLN A O 1
ATOM 2564 N N . PHE A 1 339 ? 5.525 -2.972 -3.653 1.00 39.91 339 PHE A N 1
ATOM 2565 C CA . PHE A 1 339 ? 5.844 -3.772 -2.469 1.00 39.91 339 PHE A CA 1
ATOM 2566 C C . PHE A 1 339 ? 7.216 -4.425 -2.652 1.00 39.91 339 PHE A C 1
ATOM 2568 O O . PHE A 1 339 ? 8.045 -4.328 -1.761 1.00 39.91 339 PHE A O 1
ATOM 2575 N N . ASP A 1 340 ? 7.482 -4.963 -3.839 1.00 37.91 340 ASP A N 1
ATOM 2576 C CA . ASP A 1 340 ? 8.717 -5.627 -4.222 1.00 37.91 340 ASP A CA 1
ATOM 2577 C C . ASP A 1 340 ? 9.889 -4.649 -4.359 1.00 37.91 340 ASP A C 1
ATOM 2579 O O . ASP A 1 340 ? 10.960 -4.972 -3.902 1.00 37.91 340 ASP A O 1
ATOM 2583 N N . MET A 1 341 ? 9.753 -3.405 -4.831 1.00 37.06 341 MET A N 1
ATOM 2584 C CA . MET A 1 341 ? 10.891 -2.462 -4.831 1.00 37.06 341 MET A CA 1
ATOM 2585 C C . MET A 1 341 ? 11.261 -1.988 -3.424 1.00 37.06 341 MET A C 1
ATOM 2587 O O . MET A 1 341 ? 12.442 -1.955 -3.084 1.00 37.06 341 MET A O 1
ATOM 2591 N N . ALA A 1 342 ? 10.280 -1.636 -2.586 1.00 43.34 342 ALA A N 1
ATOM 2592 C CA . ALA A 1 342 ? 10.560 -1.230 -1.209 1.00 43.34 342 ALA A CA 1
ATOM 2593 C C . ALA A 1 342 ? 11.075 -2.415 -0.374 1.00 43.34 342 ALA A C 1
ATOM 2595 O O . ALA A 1 342 ? 11.971 -2.253 0.452 1.00 43.34 342 ALA A O 1
ATOM 2596 N N . TRP A 1 343 ? 10.540 -3.613 -0.615 1.00 44.41 343 TRP A N 1
ATOM 2597 C CA . TRP A 1 343 ? 10.938 -4.831 0.079 1.00 44.41 343 TRP A CA 1
ATOM 2598 C C . TRP A 1 343 ? 12.244 -5.413 -0.451 1.00 44.41 343 TRP A C 1
ATOM 2600 O O . TRP A 1 343 ? 13.098 -5.762 0.347 1.00 44.41 343 TRP A O 1
ATOM 2610 N N . SER A 1 344 ? 12.451 -5.454 -1.764 1.00 37.28 344 SER A N 1
ATOM 2611 C CA . SER A 1 344 ? 13.686 -5.897 -2.414 1.00 37.28 344 SER A CA 1
ATOM 2612 C C . SER A 1 344 ? 14.826 -4.943 -2.086 1.00 37.28 344 SER A C 1
ATOM 2614 O O . SER A 1 344 ? 15.891 -5.422 -1.747 1.00 37.28 344 SER A O 1
ATOM 2616 N N . GLN A 1 345 ? 14.629 -3.621 -1.987 1.00 42.41 345 GLN A N 1
ATOM 2617 C CA . GLN A 1 345 ? 15.685 -2.743 -1.453 1.00 42.41 345 GLN A CA 1
ATOM 2618 C C . GLN A 1 345 ? 16.028 -3.035 0.018 1.00 42.41 345 GLN A C 1
ATOM 2620 O O . GLN A 1 345 ? 17.205 -3.043 0.386 1.00 42.41 345 GLN A O 1
ATOM 2625 N N . VAL A 1 346 ? 15.036 -3.326 0.866 1.00 45.28 346 VAL A N 1
ATOM 2626 C CA . VAL A 1 346 ? 15.272 -3.701 2.272 1.00 45.28 346 VAL A CA 1
ATOM 2627 C C . VAL A 1 346 ? 15.920 -5.085 2.384 1.00 45.28 346 VAL A C 1
ATOM 2629 O O . VAL A 1 346 ? 16.862 -5.256 3.156 1.00 45.28 346 VAL A O 1
ATOM 2632 N N . ALA A 1 347 ? 15.480 -6.057 1.590 1.00 40.91 347 ALA A N 1
ATOM 2633 C CA . ALA A 1 347 ? 15.986 -7.423 1.556 1.00 40.91 347 ALA A CA 1
ATOM 2634 C C . ALA A 1 347 ? 17.382 -7.496 0.926 1.00 40.91 347 ALA A C 1
ATOM 2636 O O . ALA A 1 347 ? 18.235 -8.213 1.437 1.00 40.91 347 ALA A O 1
ATOM 2637 N N . TYR A 1 348 ? 17.654 -6.709 -0.117 1.00 43.16 348 TYR A N 1
ATOM 2638 C CA . TYR A 1 348 ? 18.968 -6.592 -0.749 1.00 43.16 348 TYR A CA 1
ATOM 2639 C C . TYR A 1 348 ? 19.945 -5.865 0.179 1.00 43.16 348 TYR A C 1
ATOM 2641 O O . TYR A 1 348 ? 21.040 -6.365 0.409 1.00 43.16 348 TYR A O 1
ATOM 2649 N N . SER A 1 349 ? 19.529 -4.769 0.833 1.00 45.69 349 SER A N 1
ATOM 2650 C CA . SER A 1 349 ? 20.357 -4.088 1.844 1.00 45.69 349 SER A CA 1
ATOM 2651 C C . SER A 1 349 ? 20.615 -4.962 3.078 1.00 45.69 349 SER A C 1
ATOM 2653 O O . SER A 1 349 ? 21.708 -4.925 3.645 1.00 45.69 349 SER A O 1
ATOM 2655 N N . ALA A 1 350 ? 19.642 -5.773 3.503 1.00 42.66 350 ALA A N 1
ATOM 2656 C CA . ALA A 1 350 ? 19.832 -6.739 4.580 1.00 42.66 350 ALA A CA 1
ATOM 2657 C C . ALA A 1 350 ? 20.770 -7.876 4.148 1.00 42.66 350 ALA A C 1
ATOM 2659 O O . ALA A 1 350 ? 21.695 -8.209 4.888 1.00 42.66 350 ALA A O 1
ATOM 2660 N N . SER A 1 351 ? 20.582 -8.426 2.946 1.00 53.66 351 SER A N 1
ATOM 2661 C CA . SER A 1 351 ? 21.406 -9.504 2.393 1.00 53.66 351 SER A CA 1
ATOM 2662 C C . SER A 1 351 ? 22.863 -9.071 2.215 1.00 53.66 351 SER A C 1
ATOM 2664 O O . SER A 1 351 ? 23.757 -9.770 2.688 1.00 53.66 351 SER A O 1
ATOM 2666 N N . ASP A 1 352 ? 23.120 -7.875 1.673 1.00 54.44 352 ASP A N 1
ATOM 2667 C CA . ASP A 1 352 ? 24.478 -7.331 1.543 1.00 54.44 352 ASP A CA 1
ATOM 2668 C C . ASP A 1 352 ? 25.149 -7.105 2.902 1.00 54.44 352 ASP A C 1
ATOM 2670 O O . ASP A 1 352 ? 26.325 -7.430 3.074 1.00 54.44 352 ASP A O 1
ATOM 2674 N N . ARG A 1 353 ? 24.409 -6.629 3.915 1.00 52.50 353 ARG A N 1
ATOM 2675 C CA . ARG A 1 353 ? 24.947 -6.504 5.283 1.00 52.50 353 ARG A CA 1
ATOM 2676 C C . ARG A 1 353 ? 25.270 -7.860 5.900 1.00 52.50 35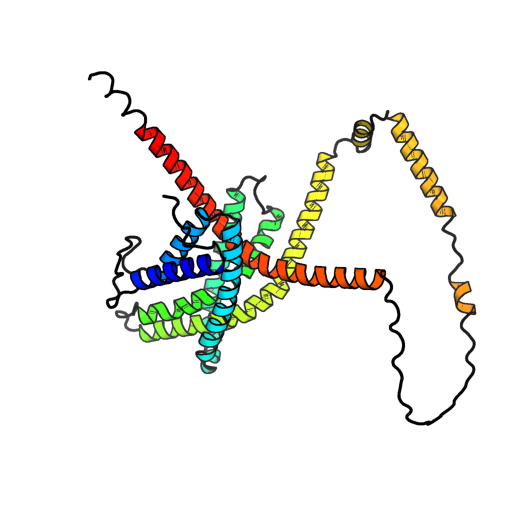3 ARG A C 1
ATOM 2678 O O . ARG A 1 353 ? 26.280 -7.977 6.593 1.00 52.50 353 ARG A O 1
ATOM 2685 N N . PHE A 1 354 ? 24.449 -8.883 5.665 1.00 49.69 354 PHE A N 1
ATOM 2686 C CA . PHE A 1 354 ? 24.729 -10.241 6.138 1.00 49.69 354 PHE A CA 1
ATOM 2687 C C . PHE A 1 354 ? 25.929 -10.859 5.414 1.00 49.69 354 PHE A C 1
ATOM 2689 O O . PHE A 1 354 ? 26.773 -11.476 6.065 1.00 49.69 354 PHE A O 1
ATOM 2696 N N . LYS A 1 355 ? 26.063 -10.624 4.105 1.00 57.19 355 LYS A N 1
ATOM 2697 C CA . LYS A 1 355 ? 27.184 -11.110 3.293 1.00 57.19 355 LYS A CA 1
ATOM 2698 C C . LYS A 1 355 ? 28.503 -10.439 3.690 1.00 57.19 355 LYS A C 1
ATOM 2700 O O . LYS A 1 355 ? 29.474 -11.136 3.975 1.00 57.19 355 LYS A O 1
ATOM 2705 N N . GLN A 1 356 ? 28.511 -9.114 3.863 1.00 63.50 356 GLN A N 1
ATOM 2706 C CA . GLN A 1 356 ? 29.678 -8.380 4.374 1.00 63.50 356 GLN A CA 1
ATOM 2707 C C . GLN A 1 356 ? 30.075 -8.812 5.793 1.00 63.50 356 GLN A C 1
ATOM 2709 O O . GLN A 1 356 ? 31.262 -8.914 6.108 1.00 63.50 356 GLN A O 1
ATOM 2714 N N . LYS A 1 357 ? 29.099 -9.088 6.668 1.00 62.81 357 LYS A N 1
ATOM 2715 C CA . LYS A 1 357 ? 29.374 -9.525 8.045 1.00 62.81 357 LYS A CA 1
ATOM 2716 C C . LYS A 1 357 ? 29.912 -10.959 8.102 1.00 62.81 357 LYS A C 1
ATOM 2718 O O . LYS A 1 357 ? 30.797 -11.226 8.913 1.00 62.81 357 LYS A O 1
ATOM 2723 N N . GLY A 1 358 ? 29.446 -11.841 7.214 1.00 64.94 358 GLY A N 1
ATOM 2724 C CA . GLY A 1 358 ? 29.993 -13.189 7.030 1.00 64.94 358 GLY A CA 1
ATOM 2725 C C . GLY A 1 358 ? 31.453 -13.166 6.571 1.00 64.94 358 GLY A C 1
ATOM 2726 O O . GLY A 1 358 ? 32.311 -13.765 7.217 1.00 64.94 358 GLY A O 1
ATOM 2727 N N . GLU A 1 359 ? 31.771 -12.380 5.539 1.00 71.31 359 GLU A N 1
ATOM 2728 C CA . GLU A 1 359 ? 33.149 -12.245 5.040 1.00 71.31 359 GLU A CA 1
ATOM 2729 C C . GLU A 1 359 ? 34.099 -11.590 6.059 1.00 71.31 359 GLU A C 1
ATOM 2731 O O . GLU A 1 359 ? 35.291 -11.907 6.103 1.00 71.31 359 GLU A O 1
ATOM 2736 N N . SER A 1 360 ? 33.591 -10.687 6.904 1.00 66.25 360 SER A N 1
ATOM 2737 C CA . SER A 1 360 ? 34.367 -10.083 7.994 1.00 66.25 360 SER A CA 1
ATOM 2738 C C . SER A 1 360 ? 34.672 -11.085 9.116 1.00 66.25 360 SER A C 1
ATOM 2740 O O . SER A 1 360 ? 35.803 -11.125 9.610 1.00 66.25 360 SER A O 1
ATOM 2742 N N . MET A 1 361 ? 33.709 -11.940 9.486 1.00 56.62 361 MET A N 1
ATOM 2743 C CA . MET A 1 361 ? 33.921 -12.992 10.489 1.00 56.62 361 MET A CA 1
ATOM 2744 C C . MET A 1 361 ? 34.905 -14.064 10.012 1.00 56.62 361 MET A C 1
ATOM 2746 O O . MET A 1 361 ? 35.787 -14.448 10.783 1.00 56.62 361 MET A O 1
ATOM 2750 N N . ASP A 1 362 ? 34.830 -14.491 8.750 1.00 62.56 362 ASP A N 1
ATOM 2751 C CA . ASP A 1 362 ? 35.779 -15.469 8.202 1.00 62.56 362 ASP A CA 1
ATOM 2752 C C . ASP A 1 362 ? 37.212 -14.921 8.168 1.00 62.56 362 ASP A C 1
ATOM 2754 O O . ASP A 1 362 ? 38.164 -15.613 8.543 1.00 62.56 362 ASP A O 1
ATOM 2758 N N . LYS A 1 363 ? 37.389 -13.636 7.834 1.00 68.06 363 LYS A N 1
ATOM 2759 C CA . LYS A 1 363 ? 38.709 -12.982 7.869 1.00 68.06 363 LYS A CA 1
ATOM 2760 C C . LYS A 1 363 ? 39.268 -12.825 9.288 1.00 68.06 363 LYS A C 1
ATOM 2762 O O . LYS A 1 363 ? 40.487 -12.853 9.453 1.00 68.06 363 LYS A O 1
ATOM 2767 N N . GLN A 1 364 ? 38.422 -12.703 10.315 1.00 61.19 364 GLN A N 1
ATOM 2768 C CA . GLN A 1 364 ? 38.867 -12.641 11.715 1.00 61.19 364 GLN A CA 1
ATOM 2769 C C . GLN A 1 364 ? 39.154 -14.018 12.333 1.00 61.19 364 GLN A C 1
ATOM 2771 O O . GLN A 1 364 ? 39.991 -14.118 13.232 1.00 61.19 364 GLN A O 1
ATOM 2776 N N . LEU A 1 365 ? 38.508 -15.085 11.854 1.00 55.72 365 LEU A N 1
ATOM 2777 C CA . LEU A 1 365 ? 38.696 -16.443 12.379 1.00 55.72 365 LEU A CA 1
ATOM 2778 C C . LEU A 1 365 ? 39.861 -17.199 11.717 1.00 55.72 365 LEU A C 1
ATOM 2780 O O . LEU A 1 365 ? 40.419 -18.123 12.316 1.00 55.72 365 LEU A O 1
ATOM 2784 N N . LEU A 1 366 ? 40.299 -16.782 10.526 1.00 55.16 366 LEU A N 1
ATOM 2785 C CA . LEU A 1 366 ? 41.376 -17.445 9.783 1.00 55.16 366 LEU A CA 1
ATOM 2786 C C . LEU A 1 366 ? 42.843 -17.164 10.207 1.00 55.16 366 LEU A C 1
ATOM 2788 O O . LEU A 1 366 ? 43.678 -18.019 9.897 1.00 55.16 366 LEU A O 1
ATOM 2792 N N . PRO A 1 367 ? 43.245 -16.110 10.959 1.00 53.22 367 PRO A N 1
ATOM 2793 C CA . PRO A 1 367 ? 44.659 -15.938 11.312 1.00 53.22 367 PRO A CA 1
ATOM 2794 C C . PRO A 1 367 ? 45.120 -16.787 12.510 1.00 53.22 367 PRO A C 1
ATOM 2796 O O . PRO A 1 367 ? 46.320 -16.999 12.680 1.00 53.22 367 PRO A O 1
ATOM 2799 N N . LYS A 1 368 ? 44.210 -17.294 13.357 1.00 49.25 368 LYS A N 1
ATOM 2800 C CA . LYS A 1 368 ? 44.596 -17.961 14.620 1.00 49.25 368 LYS A CA 1
ATOM 2801 C C . LYS A 1 368 ? 44.775 -19.477 14.523 1.00 49.25 368 LYS A C 1
ATOM 2803 O O . LYS A 1 368 ? 45.433 -20.055 15.381 1.00 49.25 368 LYS A O 1
ATOM 2808 N N . ARG A 1 369 ? 44.258 -20.131 13.476 1.00 47.69 369 ARG A N 1
ATOM 2809 C CA . ARG A 1 369 ? 44.273 -21.604 13.370 1.00 47.69 369 ARG A CA 1
ATOM 2810 C C . ARG A 1 369 ? 45.496 -22.190 12.653 1.00 47.69 369 ARG A C 1
ATOM 2812 O O . ARG A 1 369 ? 45.672 -23.402 12.664 1.00 47.69 369 ARG A O 1
ATOM 2819 N N . ARG A 1 370 ? 46.369 -21.357 12.070 1.00 50.41 370 ARG A N 1
ATOM 2820 C CA . ARG A 1 370 ? 47.594 -21.814 11.377 1.00 50.41 370 ARG A CA 1
ATOM 2821 C C . ARG A 1 370 ? 48.860 -21.871 12.239 1.00 50.41 370 ARG A C 1
ATOM 2823 O O . ARG A 1 370 ? 49.878 -22.332 11.742 1.00 50.41 370 ARG A O 1
ATOM 2830 N N . ARG A 1 371 ? 48.825 -21.458 13.513 1.00 50.09 371 ARG A N 1
ATOM 2831 C CA . ARG A 1 371 ? 50.007 -21.529 14.405 1.00 50.09 371 ARG A CA 1
ATOM 2832 C C . ARG A 1 371 ? 50.044 -22.740 15.343 1.00 50.09 371 ARG A C 1
ATOM 2834 O O . ARG A 1 371 ? 51.062 -22.953 15.983 1.00 50.09 371 ARG A O 1
ATOM 2841 N N . SER A 1 372 ? 48.991 -23.556 15.398 1.00 51.78 372 SER A N 1
ATOM 2842 C CA . SER A 1 372 ? 48.907 -24.681 16.348 1.00 51.78 372 SER A CA 1
ATOM 2843 C C . SER A 1 372 ? 49.182 -26.062 15.740 1.00 51.78 372 SER A C 1
ATOM 2845 O O . SER A 1 372 ? 49.060 -27.051 16.447 1.00 51.78 372 SER A O 1
ATOM 2847 N N . VAL A 1 373 ? 49.552 -26.154 14.456 1.00 53.88 373 VAL A N 1
ATOM 2848 C CA . VAL A 1 373 ? 49.804 -27.443 13.763 1.00 53.88 373 VAL A CA 1
ATOM 2849 C C . VAL A 1 373 ? 51.283 -27.615 13.372 1.00 53.88 373 VAL A C 1
ATOM 2851 O O . VAL A 1 373 ? 51.635 -28.498 12.609 1.00 53.88 373 VAL A O 1
ATOM 2854 N N . GLN A 1 374 ? 52.183 -26.782 13.905 1.00 47.44 374 GLN A N 1
ATOM 2855 C CA . GLN A 1 374 ? 53.636 -26.919 13.700 1.00 47.44 374 GLN A CA 1
ATOM 2856 C C . GLN A 1 374 ? 54.409 -27.312 14.972 1.00 47.44 374 GLN A C 1
ATOM 2858 O O . GLN A 1 374 ? 55.633 -27.241 14.984 1.00 47.44 374 GLN A O 1
ATOM 2863 N N . GLN A 1 375 ? 53.718 -27.733 16.038 1.00 47.41 375 GLN A N 1
ATOM 2864 C CA . GLN A 1 375 ? 54.342 -28.215 17.282 1.00 47.41 375 GLN A CA 1
ATOM 2865 C C . GLN A 1 375 ? 53.683 -29.486 17.847 1.00 47.41 375 GLN A C 1
ATOM 2867 O O . GLN A 1 375 ? 53.550 -29.623 19.061 1.00 47.41 375 GLN A O 1
ATOM 2872 N N . LEU A 1 376 ? 53.277 -30.414 16.980 1.00 43.59 376 LEU A N 1
ATOM 2873 C CA . LEU A 1 376 ? 52.943 -31.787 17.368 1.00 43.59 376 LEU A CA 1
ATOM 2874 C C . LEU A 1 376 ? 53.535 -32.767 16.364 1.00 43.59 376 LEU A C 1
ATOM 2876 O O . LEU A 1 376 ? 53.360 -32.508 15.151 1.00 43.59 376 LEU A O 1
#